Protein AF-A0A8S9WG55-F1 (afdb_monomer_lite)

Radius of gyration: 24.52 Å; chains: 1; bounding box: 61×73×61 Å

Foldseek 3Di:
DALQVLDDPLQCQQFFFFHQQLAQQNGQLSFFQWWWWQFPVRDIDIDGSPDPVSNLNHLNNFLGTRTPDTHGHDDDDFPDKQKWKFFDADPVLVLVLVLVCVVVVQRFSWKKKWALVLLVQVCVLVVHNQDDSGIMIMTIHSDPVSVVVVVVSRPPSGDIHDRVVRVVCVVCSSQSQAGPPLFFAKDKAKKKAFSVLVRVLVVVLQVLQVLLVWGWIWMWIDNYSGIITIMIMTTDHVVLVVNVVSNNLSRVVSQVSRLVRVMHGSHCWLSNLLCLCSHDPPVVVVVSVVSSCVRPVPSPTPPCTNNAHDDPPGCPVRQCSHNVNVVVVSVVCSVCSSVCSVVPPPPPDDDPDDLLRSLLRLANLPQSQCSQFLLCQQPVDPLLGLNNLSVQSVCVVVVHDDDLVSLQSLLLHPLPCRSLVRGSHNRPSSSNSVVSNVVSCVPNNHPVVSNVVSVVSLQQDQSNQCSVPVVPDDDPTGHPVVVVVVVCVVVPD

Sequence (493 aa):
YPSSFFSSVGGWIATGGYGIGSYRFGHLKDQIESIEVMFPSGEVKSINSKEDEFARFFGTEGQFGIVLSAVLKLRKKPEKSLSHLIYLESAEDAFVFITGLINAELKPNHIKYMGASHLEELNTFLGEHLFRLKDAVLVEFEEEEEATKFREFAEGRGILADDYLSNYLWHERLFPMKKRSGKPTPLACEMVIPIENAVSYLKEAEIILKRGGVDVEVESHIVGKDRALLMLSYMSDVRVPKTYFANMSLIPVLTRLGLKFGGVPYGIGIWNTPFINDKYDTKTLELYRAYKKEVDPNNIFNPNKFFAVKTKMANIPGMMFNPLIFRPLIRISATVTPIFGKRASSNGGLKEESVLEKIVYSCIKCGSCAATCPAYLVTNEESVLPKNKLYLAKKLLAGDAVSKTDSDMVFLCTHCEMCRAVCQNDLDLVTAWTELETMLETKFGKPEEAITEFVSTLESSEVYWRFVYKPFFQKESFTKETVNTDILSFYGG

Structure (mmCIF, N/CA/C/O backbone):
data_AF-A0A8S9WG55-F1
#
_entry.id   AF-A0A8S9WG55-F1
#
loop_
_atom_site.group_PDB
_atom_site.id
_atom_site.type_symbol
_atom_site.label_atom_id
_atom_site.label_alt_id
_atom_site.label_comp_id
_atom_site.label_asym_id
_atom_site.label_entity_id
_atom_site.label_seq_id
_atom_site.pdbx_PDB_ins_code
_atom_site.Cartn_x
_atom_site.Cartn_y
_atom_site.Cartn_z
_atom_site.occupancy
_atom_site.B_iso_or_equiv
_atom_site.auth_seq_id
_atom_site.auth_comp_id
_atom_site.auth_asym_id
_atom_site.auth_atom_id
_atom_site.pdbx_PDB_model_num
ATOM 1 N N . TYR A 1 1 ? -8.008 6.652 0.428 1.00 85.31 1 TYR A N 1
ATOM 2 C CA . TYR A 1 1 ? -6.753 6.468 -0.342 1.00 85.31 1 TYR A CA 1
ATOM 3 C C . TYR A 1 1 ? -5.892 5.443 0.394 1.00 85.31 1 TYR A C 1
ATOM 5 O O . TYR A 1 1 ? -6.045 5.354 1.607 1.00 85.31 1 TYR A O 1
ATOM 13 N N . PRO A 1 2 ? -5.043 4.639 -0.267 1.00 89.94 2 PRO A N 1
ATOM 14 C CA . PRO A 1 2 ? -4.165 3.680 0.415 1.00 89.94 2 PRO A CA 1
ATOM 15 C C . PRO A 1 2 ? -2.966 4.375 1.085 1.00 89.94 2 PRO A C 1
ATOM 17 O O . PRO A 1 2 ? -2.680 5.535 0.790 1.00 89.94 2 PRO A O 1
ATOM 20 N N . SER A 1 3 ? -2.236 3.661 1.948 1.00 87.44 3 SER A N 1
ATOM 21 C CA . SER A 1 3 ? -0.946 4.130 2.491 1.00 87.44 3 SER A CA 1
ATOM 22 C C . SER A 1 3 ? 0.070 4.424 1.379 1.00 87.44 3 SER A C 1
ATOM 24 O O . SER A 1 3 ? 0.840 5.372 1.467 1.00 87.44 3 SER A O 1
ATOM 26 N N . SER A 1 4 ? -0.010 3.710 0.255 1.00 83.50 4 SER A N 1
ATOM 27 C CA . SER A 1 4 ? 0.729 3.982 -0.980 1.00 83.50 4 SER A CA 1
ATOM 28 C C . SER A 1 4 ? 0.155 5.160 -1.788 1.00 83.50 4 SER A C 1
ATOM 30 O O . SER A 1 4 ? 0.006 5.058 -3.003 1.00 83.50 4 SER A O 1
ATOM 32 N N . PHE A 1 5 ? -0.167 6.289 -1.150 1.00 82.31 5 PHE A N 1
ATOM 33 C CA . PHE A 1 5 ? -0.833 7.454 -1.767 1.00 82.31 5 PHE A CA 1
ATOM 34 C C . PHE A 1 5 ? -0.196 7.938 -3.088 1.00 82.31 5 PHE A C 1
ATOM 36 O O . PHE A 1 5 ? -0.896 8.444 -3.955 1.00 82.31 5 PHE A O 1
ATOM 43 N N . PHE A 1 6 ? 1.104 7.711 -3.281 1.00 79.00 6 PHE A N 1
ATOM 44 C CA . PHE A 1 6 ? 1.853 8.013 -4.509 1.00 79.00 6 PHE A CA 1
ATOM 45 C C . PHE A 1 6 ? 1.558 7.074 -5.703 1.00 79.00 6 PHE A C 1
ATOM 47 O O . PHE A 1 6 ? 2.246 7.136 -6.719 1.00 79.00 6 PHE A O 1
ATOM 54 N N . SER A 1 7 ? 0.590 6.163 -5.579 1.00 86.62 7 SER A N 1
ATOM 55 C CA . SER A 1 7 ? 0.122 5.276 -6.653 1.00 86.62 7 SER A CA 1
ATOM 56 C C . SER A 1 7 ? -1.101 5.853 -7.384 1.00 86.62 7 SER A C 1
ATOM 58 O O . SER A 1 7 ? -1.661 6.867 -6.977 1.00 86.62 7 SER A O 1
ATOM 60 N N . SER A 1 8 ? -1.513 5.233 -8.493 1.00 91.00 8 SER A N 1
ATOM 61 C CA . SER A 1 8 ? -2.601 5.749 -9.333 1.00 91.00 8 SER A CA 1
ATOM 62 C C . SER A 1 8 ? -3.984 5.265 -8.893 1.00 91.00 8 SER A C 1
ATOM 64 O O . SER A 1 8 ? -4.154 4.128 -8.449 1.00 91.00 8 SER A O 1
ATOM 66 N N . VAL A 1 9 ? -5.005 6.097 -9.122 1.00 94.12 9 VAL A N 1
ATOM 67 C CA . VAL A 1 9 ? -6.418 5.748 -8.878 1.00 94.12 9 VAL A CA 1
ATOM 68 C C . VAL A 1 9 ? -6.831 4.488 -9.648 1.00 94.12 9 VAL A C 1
ATOM 70 O O . VAL A 1 9 ? -7.484 3.614 -9.081 1.00 94.12 9 VAL A O 1
ATOM 73 N N . GLY A 1 10 ? -6.395 4.342 -10.906 1.00 95.31 10 GLY A N 1
ATOM 74 C CA . GLY A 1 10 ? -6.628 3.125 -11.695 1.00 95.31 10 GLY A CA 1
ATOM 75 C C . GLY A 1 10 ? -6.027 1.874 -11.042 1.00 95.31 10 GLY A C 1
ATOM 76 O O . GLY A 1 10 ? -6.661 0.821 -11.015 1.00 95.31 10 GLY A O 1
ATOM 77 N N . GLY A 1 11 ? -4.847 2.000 -10.425 1.00 93.75 11 GLY A N 1
ATOM 78 C CA . GLY A 1 11 ? -4.240 0.934 -9.628 1.00 93.75 11 GLY A CA 1
ATOM 79 C C . GLY A 1 11 ? -5.049 0.589 -8.373 1.00 93.75 11 GLY A C 1
ATOM 80 O O . GLY A 1 11 ? -5.180 -0.588 -8.033 1.00 93.75 11 GLY A O 1
ATOM 81 N N . TRP A 1 12 ? -5.636 1.583 -7.701 1.00 94.19 12 TRP A N 1
ATOM 82 C CA . TRP A 1 12 ? -6.481 1.353 -6.521 1.00 94.19 12 TRP A CA 1
ATOM 83 C C . TRP A 1 12 ? -7.764 0.601 -6.878 1.00 94.19 12 TRP A C 1
ATOM 85 O O . TRP A 1 12 ? -8.147 -0.326 -6.162 1.00 94.19 12 TRP A O 1
ATOM 95 N N . ILE A 1 13 ? -8.395 0.976 -7.998 1.00 95.62 13 ILE A N 1
ATOM 96 C CA . ILE A 1 13 ? -9.554 0.276 -8.565 1.00 95.62 13 ILE A CA 1
ATOM 97 C C . ILE A 1 13 ? -9.157 -1.177 -8.842 1.00 95.62 13 ILE A C 1
ATOM 99 O O . ILE A 1 13 ? -9.744 -2.101 -8.284 1.00 95.62 13 ILE A O 1
ATOM 103 N N . ALA A 1 14 ? -8.076 -1.389 -9.590 1.00 94.38 14 ALA A N 1
ATOM 104 C CA . ALA A 1 14 ? -7.675 -2.717 -10.030 1.00 94.38 14 ALA A CA 1
ATOM 105 C C . ALA A 1 14 ? -7.281 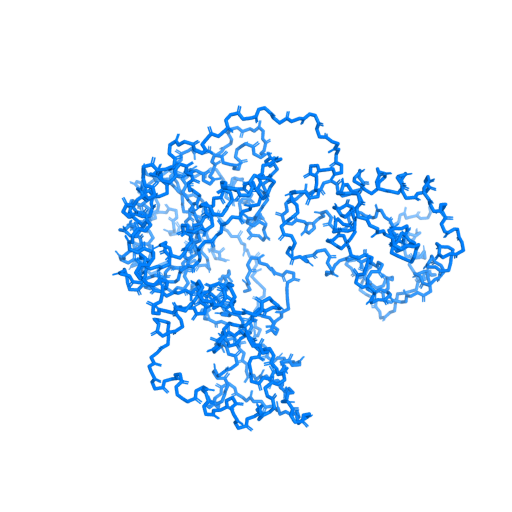-3.680 -8.890 1.00 94.38 14 ALA A C 1
ATOM 107 O O . ALA A 1 14 ? -7.456 -4.885 -9.048 1.00 94.38 14 ALA A O 1
ATOM 108 N N . THR A 1 15 ? -6.753 -3.205 -7.756 1.00 89.88 15 THR A N 1
ATOM 109 C CA . THR A 1 15 ? -6.108 -4.087 -6.754 1.00 89.88 15 THR A CA 1
ATOM 110 C C . THR A 1 15 ? -6.932 -4.401 -5.506 1.00 89.88 15 THR A C 1
ATOM 112 O O . THR A 1 15 ? -6.668 -5.426 -4.882 1.00 89.88 15 THR A O 1
ATOM 115 N N . GLY A 1 16 ? -7.951 -3.606 -5.154 1.00 81.88 16 GLY A N 1
ATOM 116 C CA . GLY A 1 16 ? -8.829 -3.957 -4.026 1.00 81.88 16 GLY A CA 1
ATOM 117 C C . GLY A 1 16 ? -9.446 -2.812 -3.230 1.00 81.88 16 GLY A C 1
ATOM 118 O O . GLY A 1 16 ? -10.240 -3.101 -2.352 1.00 81.88 16 GLY A O 1
ATOM 119 N N . GLY A 1 17 ? -9.120 -1.545 -3.506 1.00 88.81 17 GLY A N 1
ATOM 120 C CA . GLY A 1 17 ? -9.934 -0.390 -3.098 1.00 88.81 17 GLY A CA 1
ATOM 121 C C . GLY A 1 17 ? -10.094 -0.069 -1.600 1.00 88.81 17 GLY A C 1
ATOM 122 O O . GLY A 1 17 ? -10.846 0.858 -1.286 1.00 88.81 17 GLY A O 1
ATOM 123 N N . TYR A 1 18 ? -9.405 -0.749 -0.680 1.00 93.06 18 TYR A N 1
ATOM 124 C CA . TYR A 1 18 ? -9.348 -0.357 0.736 1.00 93.06 18 TYR A CA 1
ATOM 125 C C . TYR A 1 18 ? -8.154 0.558 1.034 1.00 93.06 18 TYR A C 1
ATOM 127 O O . TYR A 1 18 ? -7.121 0.525 0.362 1.00 93.06 18 TYR A O 1
ATOM 135 N N . GLY A 1 19 ? -8.290 1.394 2.063 1.00 91.44 19 GLY A N 1
ATOM 136 C CA . GLY A 1 19 ? -7.204 2.242 2.537 1.00 91.44 19 GLY A CA 1
ATOM 137 C C . GLY A 1 19 ? -7.560 3.092 3.755 1.00 91.44 19 GLY A C 1
ATOM 138 O O . GLY A 1 19 ? -8.535 2.852 4.466 1.00 91.44 19 GLY A O 1
ATOM 139 N N . ILE A 1 20 ? -6.761 4.132 3.977 1.00 93.19 20 ILE A N 1
ATOM 140 C CA . ILE A 1 20 ? -6.990 5.148 5.003 1.00 93.19 20 ILE A CA 1
ATOM 141 C C . ILE A 1 20 ? -8.326 5.842 4.713 1.00 93.19 20 ILE A C 1
ATOM 143 O O . ILE A 1 20 ? -8.590 6.286 3.587 1.00 93.19 20 ILE A O 1
ATOM 147 N N . GLY A 1 21 ? -9.176 5.909 5.739 1.00 93.38 21 GLY A N 1
ATOM 148 C CA . GLY A 1 21 ? -10.547 6.406 5.646 1.00 93.38 21 GLY A CA 1
ATOM 149 C C . GLY A 1 21 ? -11.613 5.338 5.373 1.00 93.38 21 GLY A C 1
ATOM 150 O O . GLY A 1 21 ? -12.795 5.642 5.517 1.00 93.38 21 GLY A O 1
ATOM 151 N N . SER A 1 22 ? -11.252 4.103 4.999 1.00 94.94 22 SER A N 1
ATOM 152 C CA . SER A 1 22 ? -12.256 3.104 4.595 1.00 94.94 22 SER A CA 1
ATOM 153 C C . SER A 1 22 ? -13.250 2.734 5.693 1.00 94.94 22 SER A C 1
ATOM 155 O O . SER A 1 22 ? -14.404 2.474 5.377 1.00 94.94 22 SER A O 1
ATOM 157 N N . TYR A 1 23 ? -12.855 2.787 6.968 1.00 95.62 23 TYR A N 1
ATOM 158 C CA . TYR A 1 23 ? -13.787 2.583 8.078 1.00 95.62 23 TYR A CA 1
ATOM 159 C C . TYR A 1 23 ? -14.965 3.573 8.044 1.00 95.62 23 TYR A C 1
ATOM 161 O O . TYR A 1 23 ? -16.119 3.157 8.120 1.00 95.62 23 TYR A O 1
ATOM 169 N N . ARG A 1 24 ? -14.693 4.876 7.883 1.00 94.00 24 ARG A N 1
ATOM 170 C CA . ARG A 1 24 ? -15.737 5.914 7.911 1.00 94.00 24 ARG A CA 1
ATOM 171 C C . ARG A 1 24 ? -16.447 6.101 6.578 1.00 94.00 24 ARG A C 1
ATOM 173 O O . ARG A 1 24 ? -17.639 6.392 6.556 1.00 94.00 24 ARG A O 1
ATOM 180 N N . PHE A 1 25 ? -15.713 5.987 5.475 1.00 93.06 25 PHE A N 1
ATOM 181 C CA . PHE A 1 25 ? -16.209 6.362 4.147 1.00 93.06 25 PHE A CA 1
ATOM 182 C C . PHE A 1 25 ? -16.508 5.157 3.249 1.00 93.06 25 PHE A C 1
ATOM 184 O O . PHE A 1 25 ? -17.028 5.330 2.153 1.00 93.06 25 PHE A O 1
ATOM 191 N N . GLY A 1 26 ? -16.219 3.938 3.697 1.00 93.31 26 GLY A N 1
ATOM 192 C CA . GLY A 1 26 ? -16.445 2.728 2.919 1.00 93.31 26 GLY A CA 1
ATOM 193 C C . GLY A 1 26 ? -15.355 2.452 1.884 1.00 93.31 26 GLY A C 1
ATOM 194 O O . GLY A 1 26 ? -14.241 2.990 1.916 1.00 93.31 26 GLY A O 1
ATOM 195 N N . HIS A 1 27 ? -15.669 1.544 0.968 1.00 94.81 27 HIS A N 1
ATOM 196 C CA . HIS A 1 27 ? -14.733 1.069 -0.041 1.00 94.81 27 HIS A CA 1
ATOM 197 C C . HIS A 1 27 ? -14.608 2.086 -1.189 1.00 94.81 27 HIS A C 1
ATOM 199 O O . HIS A 1 27 ? -15.546 2.827 -1.481 1.00 94.81 27 HIS A O 1
ATOM 205 N N . LEU A 1 28 ? -13.471 2.111 -1.898 1.00 95.12 28 LEU A N 1
ATOM 206 C CA . LEU A 1 28 ? -13.234 3.049 -3.008 1.00 95.12 28 LEU A CA 1
ATOM 207 C C . LEU A 1 28 ? -14.338 3.025 -4.077 1.00 95.12 28 LEU A C 1
ATOM 209 O O . LEU A 1 28 ? -14.681 4.069 -4.621 1.00 95.12 28 LEU A O 1
ATOM 213 N N . LYS A 1 29 ? -14.909 1.850 -4.360 1.00 94.75 29 LYS A N 1
ATOM 214 C CA . LYS A 1 29 ? -16.027 1.693 -5.310 1.00 94.75 29 LYS A CA 1
ATOM 215 C C . LYS A 1 29 ? -17.209 2.617 -4.992 1.00 94.75 29 LYS A C 1
ATOM 217 O O . LYS A 1 29 ? -17.835 3.132 -5.906 1.00 94.75 29 LYS A O 1
ATOM 222 N N . ASP A 1 30 ? -17.470 2.868 -3.707 1.00 94.25 30 ASP A N 1
ATOM 223 C CA . ASP A 1 30 ? -18.590 3.693 -3.249 1.00 94.25 30 ASP A CA 1
ATOM 224 C C . ASP A 1 30 ? -18.288 5.197 -3.425 1.00 94.25 30 ASP A C 1
ATOM 226 O O . ASP A 1 30 ? -19.187 6.040 -3.362 1.00 94.25 30 ASP A O 1
ATOM 230 N N . GLN A 1 31 ? -17.018 5.528 -3.687 1.00 95.44 31 GLN A N 1
ATOM 231 C CA . GLN A 1 31 ? -16.485 6.876 -3.895 1.00 95.44 31 GLN A CA 1
ATOM 232 C C . GLN A 1 31 ? -16.324 7.244 -5.378 1.00 95.44 31 GLN A C 1
ATOM 234 O O . GLN A 1 31 ? -15.861 8.341 -5.685 1.00 95.44 31 GLN A O 1
ATOM 239 N N . ILE A 1 32 ? -16.686 6.349 -6.297 1.00 96.81 32 ILE A N 1
ATOM 240 C CA . ILE A 1 32 ? -16.560 6.551 -7.743 1.00 96.81 32 ILE A CA 1
ATOM 241 C C . ILE A 1 32 ? -17.959 6.624 -8.360 1.00 96.81 32 ILE A C 1
ATOM 243 O O . ILE A 1 32 ? -18.808 5.786 -8.081 1.00 96.81 32 ILE A O 1
ATOM 247 N N . GLU A 1 33 ? -18.189 7.627 -9.206 1.00 97.81 33 GLU A N 1
ATOM 248 C CA . GLU A 1 33 ? -19.432 7.796 -9.971 1.00 97.81 33 GLU A CA 1
ATOM 249 C C . GLU A 1 33 ? -19.390 7.047 -11.305 1.00 97.81 33 GLU A C 1
ATOM 251 O O . GLU A 1 33 ? -20.383 6.448 -11.718 1.00 97.81 33 GLU A O 1
ATOM 256 N N . SER A 1 34 ? -18.241 7.078 -11.983 1.00 98.31 34 SER A N 1
ATOM 257 C CA . SER A 1 34 ? -18.006 6.371 -13.245 1.00 98.31 34 SER A CA 1
ATOM 258 C C . SER A 1 34 ? -16.515 6.158 -13.503 1.00 98.31 34 SER A C 1
ATOM 260 O O . SER A 1 34 ? -15.666 6.841 -12.921 1.00 98.31 34 SER A O 1
ATOM 262 N N . ILE A 1 35 ? -16.211 5.208 -14.383 1.00 98.38 35 ILE A N 1
ATOM 263 C CA . ILE A 1 35 ? -14.872 4.950 -14.924 1.00 98.38 35 ILE A CA 1
ATOM 264 C C . ILE A 1 35 ? -14.915 4.963 -16.447 1.00 98.38 35 ILE A C 1
ATOM 266 O O . ILE A 1 35 ? -15.921 4.588 -17.045 1.00 98.38 35 ILE A O 1
ATOM 270 N N . GLU A 1 36 ? -13.813 5.356 -17.070 1.00 98.50 36 GLU A N 1
ATOM 271 C CA . GLU A 1 36 ? -13.577 5.153 -18.497 1.00 98.50 36 GLU A CA 1
ATOM 272 C C . GLU A 1 36 ? -12.574 4.016 -18.671 1.00 98.50 36 GLU A C 1
ATOM 274 O O . GLU A 1 36 ? -11.500 4.024 -18.061 1.00 98.50 36 GLU A O 1
ATOM 279 N N . VAL A 1 37 ? -12.937 3.017 -19.469 1.00 98.31 37 VAL A N 1
ATOM 280 C CA . VAL A 1 37 ? -12.163 1.788 -19.642 1.00 98.31 37 VAL A CA 1
ATOM 281 C C . VAL A 1 37 ? -11.883 1.559 -21.117 1.00 98.31 37 VAL A C 1
ATOM 283 O O . VAL A 1 37 ? -12.805 1.559 -21.929 1.00 98.31 37 VAL A O 1
ATOM 286 N N . MET A 1 38 ? -10.617 1.300 -21.442 1.00 98.19 38 MET A N 1
ATOM 287 C CA . MET A 1 38 ? -10.214 0.746 -22.731 1.00 98.19 38 MET A CA 1
ATOM 288 C C . MET A 1 38 ? -10.197 -0.780 -22.660 1.00 98.19 38 MET A C 1
ATOM 290 O O . MET A 1 38 ? -9.493 -1.370 -21.833 1.00 98.19 38 MET A O 1
ATOM 294 N N . PHE A 1 39 ? -10.948 -1.416 -23.547 1.00 97.38 39 PHE A N 1
ATOM 295 C CA . PHE A 1 39 ? -11.005 -2.863 -23.691 1.00 97.38 39 PHE A CA 1
ATOM 296 C C . PHE A 1 39 ? -9.888 -3.395 -24.604 1.00 97.38 39 PHE A C 1
ATOM 298 O O . PHE A 1 39 ? -9.286 -2.636 -25.365 1.00 97.38 39 PHE A O 1
ATOM 305 N N . PRO A 1 40 ? -9.612 -4.711 -24.579 1.00 95.62 40 PRO A N 1
ATOM 306 C CA . PRO A 1 40 ? -8.648 -5.355 -25.479 1.00 95.62 40 PRO A CA 1
ATOM 307 C C . PRO A 1 40 ? -8.924 -5.146 -26.973 1.00 95.62 40 PRO A C 1
ATOM 309 O O . PRO A 1 40 ? -7.994 -5.179 -27.774 1.00 95.62 40 PRO A O 1
ATOM 312 N N . SER A 1 41 ? -10.184 -4.910 -27.351 1.00 95.38 41 SER A N 1
ATOM 313 C CA . SER A 1 41 ? -10.585 -4.541 -28.715 1.00 95.38 41 SER A CA 1
ATOM 314 C C . SER A 1 41 ? -10.101 -3.149 -29.145 1.00 95.38 41 SER A C 1
ATOM 316 O O . SER A 1 41 ? -10.158 -2.831 -30.331 1.00 95.38 41 SER A O 1
ATOM 318 N N . GLY A 1 42 ? -9.649 -2.316 -28.202 1.00 95.94 42 GLY A N 1
ATOM 319 C CA . GLY A 1 42 ? -9.378 -0.890 -28.392 1.00 95.94 42 GLY A CA 1
ATOM 320 C C . GLY A 1 42 ? -10.605 0.004 -28.181 1.00 95.94 42 GLY A C 1
ATOM 321 O O . GLY A 1 42 ? -10.468 1.224 -28.181 1.00 95.94 42 GLY A O 1
ATOM 322 N N . GLU A 1 43 ? -11.792 -0.576 -27.976 1.00 97.31 43 GLU A N 1
ATOM 323 C CA . GLU A 1 43 ? -12.999 0.180 -27.637 1.00 97.31 43 GLU A CA 1
ATOM 324 C C . GLU A 1 43 ? -12.841 0.870 -26.280 1.00 97.31 43 GLU A C 1
ATOM 326 O O . GLU A 1 43 ? -12.366 0.266 -25.316 1.00 97.31 43 GLU A O 1
ATOM 331 N N . VAL A 1 44 ? -13.275 2.127 -26.202 1.00 98.31 44 VAL A N 1
ATOM 332 C CA . VAL A 1 44 ? -13.312 2.902 -24.963 1.00 98.31 44 VAL A CA 1
ATOM 333 C C . VAL A 1 44 ? -14.762 3.107 -24.548 1.00 98.31 44 VAL A C 1
ATOM 335 O O . VAL A 1 44 ? -15.564 3.628 -25.323 1.00 98.31 44 VAL A O 1
ATOM 338 N N . LYS A 1 45 ? -15.094 2.716 -23.316 1.00 97.88 45 LYS A N 1
ATOM 339 C CA . LYS A 1 45 ? -16.447 2.811 -22.759 1.00 97.88 45 LYS A CA 1
ATOM 340 C C . LYS A 1 45 ? -16.433 3.549 -21.426 1.00 97.88 45 LYS A C 1
ATOM 342 O O . LYS A 1 45 ? -15.590 3.282 -20.570 1.00 97.88 45 LYS A O 1
ATOM 347 N N . SER A 1 46 ? -17.414 4.426 -21.228 1.00 98.19 46 SER A N 1
ATOM 348 C CA . SER A 1 46 ? -17.745 4.960 -19.905 1.00 98.19 46 SER A CA 1
ATOM 349 C C . SER A 1 46 ? -18.728 4.022 -19.207 1.00 98.19 46 SER A C 1
ATOM 351 O O . SER A 1 46 ? -19.738 3.644 -19.797 1.00 98.19 46 SER A O 1
ATOM 353 N N . ILE A 1 47 ? -18.417 3.633 -17.972 1.00 98.12 47 ILE A N 1
ATOM 354 C CA . ILE A 1 47 ? -19.210 2.704 -17.162 1.00 98.12 47 ILE A CA 1
ATOM 355 C C . ILE A 1 47 ? -19.594 3.412 -15.866 1.00 98.12 47 ILE A C 1
ATOM 357 O O . ILE A 1 47 ? -18.729 3.827 -15.085 1.00 98.12 47 ILE A O 1
ATOM 361 N N . ASN A 1 48 ? -20.895 3.563 -15.633 1.00 97.94 48 ASN A N 1
ATOM 362 C CA . ASN A 1 48 ? -21.436 4.189 -14.435 1.00 97.94 48 ASN A CA 1
ATOM 363 C C . ASN A 1 48 ? -21.428 3.224 -13.240 1.00 97.94 48 ASN A C 1
ATOM 365 O O . ASN A 1 48 ? -21.632 2.023 -13.388 1.00 97.94 48 ASN A O 1
ATOM 369 N N . SER A 1 49 ? -21.275 3.768 -12.032 1.00 96.75 49 SER A N 1
ATOM 370 C CA . SER A 1 49 ? -21.276 3.012 -10.772 1.00 96.75 49 SER A CA 1
ATOM 371 C C . SER A 1 49 ? -22.531 2.168 -10.513 1.00 96.75 49 SER A C 1
ATOM 373 O O . SER A 1 49 ? -22.482 1.235 -9.714 1.00 96.75 49 SER A O 1
ATOM 375 N N . LYS A 1 50 ? -23.650 2.472 -11.185 1.00 96.44 50 LYS A N 1
ATOM 376 C CA . LYS A 1 50 ? -24.912 1.720 -11.099 1.00 96.44 50 LYS A CA 1
ATOM 377 C C . LYS A 1 50 ? -24.995 0.527 -12.054 1.00 96.44 50 LYS A C 1
ATOM 379 O O . LYS A 1 50 ? -25.938 -0.250 -11.945 1.00 96.44 50 LYS A O 1
ATOM 384 N N . GLU A 1 51 ? -24.068 0.398 -13.000 1.00 96.88 51 GLU A N 1
ATOM 385 C CA . GLU A 1 51 ? -24.044 -0.716 -13.948 1.00 96.88 51 GLU A CA 1
ATOM 386 C C . GLU A 1 51 ? -23.399 -1.957 -13.320 1.00 96.88 51 GLU A C 1
ATOM 388 O O . GLU A 1 51 ? -22.350 -1.870 -12.683 1.00 96.88 51 GLU A O 1
ATOM 393 N N . ASP A 1 52 ? -23.964 -3.141 -13.570 1.00 92.00 52 ASP A N 1
ATOM 394 C CA . ASP A 1 52 ? -23.434 -4.415 -13.053 1.00 92.00 52 ASP A CA 1
ATOM 395 C C . ASP A 1 52 ? -21.987 -4.692 -13.502 1.00 92.00 52 ASP A C 1
ATOM 397 O O . ASP A 1 52 ? -21.224 -5.396 -12.834 1.00 92.00 52 ASP A O 1
ATOM 401 N N . GLU A 1 53 ? -21.594 -4.140 -14.652 1.00 94.12 53 GLU A N 1
ATOM 402 C CA . GLU A 1 53 ? -20.247 -4.260 -15.204 1.00 94.12 53 GLU A CA 1
ATOM 403 C C . GLU A 1 53 ? -19.199 -3.520 -14.357 1.00 94.12 53 GLU A C 1
ATOM 405 O O . GLU A 1 53 ? -18.054 -3.962 -14.269 1.00 94.12 53 GLU A O 1
ATOM 410 N N . PHE A 1 54 ? -19.588 -2.446 -13.663 1.00 95.88 54 PHE A N 1
ATOM 411 C CA . PHE A 1 54 ? -18.689 -1.581 -12.898 1.00 95.88 54 PHE A CA 1
ATOM 412 C C . PHE A 1 54 ? -17.897 -2.339 -11.830 1.00 95.88 54 PHE A C 1
ATOM 414 O O . PHE A 1 54 ? -16.677 -2.197 -11.715 1.00 95.88 54 PHE A O 1
ATOM 421 N N . ALA A 1 55 ? -18.578 -3.203 -11.072 1.00 92.81 55 ALA A N 1
ATOM 422 C CA . ALA A 1 55 ? -17.964 -3.971 -9.994 1.00 92.81 55 ALA A CA 1
ATOM 423 C C . ALA A 1 55 ? -16.856 -4.920 -10.492 1.00 92.81 55 ALA A C 1
ATOM 425 O O . ALA A 1 55 ? -15.954 -5.258 -9.725 1.00 92.81 55 ALA A O 1
ATOM 426 N N . ARG A 1 56 ? -16.875 -5.308 -11.777 1.00 93.12 56 ARG A N 1
ATOM 427 C CA . ARG A 1 56 ? -15.902 -6.237 -12.375 1.00 93.12 56 ARG A CA 1
ATOM 428 C C . ARG A 1 56 ? -14.504 -5.635 -12.494 1.00 93.12 56 ARG A C 1
ATOM 430 O O . ARG A 1 56 ? -13.539 -6.380 -12.623 1.00 93.12 56 ARG A O 1
ATOM 437 N N . PHE A 1 57 ? -14.363 -4.315 -12.431 1.00 95.06 57 PHE A N 1
ATOM 438 C CA . PHE A 1 57 ? -13.059 -3.649 -12.519 1.00 95.06 57 PHE A CA 1
ATOM 439 C C . PHE A 1 57 ? -12.344 -3.542 -11.169 1.00 95.06 57 PHE A C 1
ATOM 441 O O . PHE A 1 57 ? -11.178 -3.151 -11.123 1.00 95.06 57 PHE A O 1
ATOM 448 N N . PHE A 1 58 ? -13.009 -3.929 -10.075 1.00 94.19 58 PHE A N 1
ATOM 449 C CA . PHE A 1 58 ? -12.450 -3.843 -8.733 1.00 94.19 58 PHE A CA 1
ATOM 450 C C . PHE A 1 58 ? -11.795 -5.148 -8.298 1.00 94.19 58 PHE A C 1
ATOM 452 O O . PHE A 1 58 ? -12.431 -6.199 -8.268 1.00 94.19 58 PHE A O 1
ATOM 459 N N . GLY A 1 59 ? -10.515 -5.083 -7.927 1.00 91.62 59 GLY A N 1
ATOM 460 C CA . GLY A 1 59 ? -9.778 -6.255 -7.439 1.00 91.62 59 GLY A CA 1
ATOM 461 C C . GLY A 1 59 ? -9.543 -7.342 -8.496 1.00 91.62 59 GLY A C 1
ATOM 462 O O . GLY A 1 59 ? -9.251 -8.482 -8.132 1.00 91.62 59 GLY A O 1
ATOM 463 N N . THR A 1 60 ? -9.694 -7.009 -9.783 1.00 92.75 60 THR A N 1
ATOM 464 C CA . THR A 1 60 ? -9.456 -7.902 -10.930 1.00 92.75 60 THR A CA 1
ATOM 465 C C . THR A 1 60 ? -8.170 -7.584 -11.677 1.00 92.75 60 THR A C 1
ATOM 467 O O . THR A 1 60 ? -7.886 -8.200 -12.692 1.00 92.75 60 THR A O 1
ATOM 470 N N . GLU A 1 61 ? -7.356 -6.654 -11.181 1.00 94.25 61 GLU A N 1
ATOM 471 C CA . GLU A 1 61 ? -5.961 -6.453 -11.588 1.00 94.25 61 GLU A CA 1
ATOM 472 C C . GLU A 1 61 ? -5.780 -6.259 -13.104 1.00 94.25 61 GLU A C 1
ATOM 474 O O . GLU A 1 61 ? -4.843 -6.782 -13.708 1.00 94.25 61 GLU A O 1
ATOM 479 N N . GLY A 1 62 ? -6.704 -5.530 -13.739 1.00 94.69 62 GLY A N 1
ATOM 480 C CA . GLY A 1 62 ? -6.649 -5.226 -15.172 1.00 94.69 62 GLY A CA 1
ATOM 481 C C . GLY A 1 62 ? -6.962 -6.417 -16.084 1.00 94.69 62 GLY A C 1
ATOM 482 O O . GLY A 1 62 ? -6.579 -6.407 -17.250 1.00 94.69 62 GLY A O 1
ATOM 483 N N . GLN A 1 63 ? -7.635 -7.459 -15.580 1.00 94.56 63 GLN A N 1
ATOM 484 C CA . GLN A 1 63 ? -8.016 -8.614 -16.399 1.00 94.56 63 GLN A CA 1
ATOM 485 C C . GLN A 1 63 ? -9.008 -8.264 -17.515 1.00 94.56 63 GLN A C 1
ATOM 487 O O . GLN A 1 63 ? -8.995 -8.933 -18.544 1.00 94.56 63 GLN A O 1
ATOM 492 N N . PHE A 1 64 ? -9.863 -7.258 -17.337 1.00 95.69 64 PHE A N 1
ATOM 493 C CA . PHE A 1 64 ? -10.950 -6.976 -18.286 1.00 95.69 64 PHE A CA 1
ATOM 494 C C . PHE A 1 64 ? -10.750 -5.713 -19.120 1.00 95.69 64 PHE A C 1
ATOM 496 O O . PHE A 1 64 ? -11.399 -5.553 -20.144 1.00 95.69 64 PHE A O 1
ATOM 503 N N . GLY A 1 65 ? -9.851 -4.825 -18.704 1.00 96.06 65 GLY A N 1
ATOM 504 C CA . GLY A 1 65 ? -9.652 -3.539 -19.355 1.00 96.06 65 GLY A CA 1
ATOM 505 C C . GLY A 1 65 ? -8.607 -2.692 -18.640 1.00 96.06 65 GLY A C 1
ATOM 506 O O . GLY A 1 65 ? -8.182 -3.013 -17.525 1.00 96.06 65 GLY A O 1
ATOM 507 N N . ILE A 1 66 ? -8.209 -1.600 -19.286 1.00 97.50 66 ILE A N 1
ATOM 508 C CA . ILE A 1 66 ? -7.331 -0.574 -18.721 1.00 97.50 66 ILE A CA 1
ATOM 509 C C . ILE A 1 66 ? -8.201 0.616 -18.328 1.00 97.50 66 ILE A C 1
ATOM 511 O O . ILE A 1 66 ? -8.851 1.218 -19.178 1.00 97.50 66 ILE A O 1
ATOM 515 N N . VAL A 1 67 ? -8.207 0.961 -17.039 1.00 97.75 67 VAL A N 1
ATOM 516 C CA . VAL A 1 67 ? -8.888 2.166 -16.544 1.00 97.75 67 VAL A CA 1
ATOM 517 C C . VAL A 1 67 ? -8.094 3.394 -16.989 1.00 97.75 67 VAL A C 1
ATOM 519 O O . VAL A 1 67 ? -6.943 3.556 -16.585 1.00 97.75 67 VAL A O 1
ATOM 522 N N . LEU A 1 68 ? -8.712 4.246 -17.808 1.00 97.62 68 LEU A N 1
ATOM 523 C CA . LEU A 1 68 ? -8.124 5.480 -18.334 1.00 97.62 68 LEU A CA 1
ATOM 524 C C . LEU A 1 68 ? -8.402 6.675 -17.419 1.00 97.62 68 LEU A C 1
ATOM 526 O O . LEU A 1 68 ? -7.507 7.468 -17.132 1.00 97.62 68 LEU A O 1
ATOM 530 N N . SER A 1 69 ? -9.639 6.793 -16.935 1.00 97.88 69 SER A N 1
ATOM 531 C CA . SER A 1 69 ? -10.078 7.893 -16.075 1.00 97.88 69 SER A CA 1
ATOM 532 C C . SER A 1 69 ? -11.149 7.429 -15.081 1.00 97.88 69 SER A C 1
ATOM 534 O O . SER A 1 69 ? -11.747 6.360 -15.231 1.00 97.88 69 SER A O 1
ATOM 536 N N . ALA A 1 70 ? -11.366 8.214 -14.025 1.00 97.62 70 ALA A N 1
ATOM 537 C CA . ALA A 1 70 ? -12.402 7.964 -13.029 1.00 97.62 70 ALA A CA 1
ATOM 538 C C . ALA A 1 70 ? -12.988 9.287 -12.526 1.00 97.62 70 ALA A C 1
ATOM 540 O O . ALA A 1 70 ? -12.246 10.229 -12.240 1.00 97.62 70 ALA A O 1
ATOM 541 N N . VAL A 1 71 ? -14.310 9.336 -12.366 1.00 98.00 71 VAL A N 1
ATOM 542 C CA . VAL A 1 71 ? -15.012 10.460 -11.737 1.00 98.00 71 VAL A CA 1
ATOM 543 C C . VAL A 1 71 ? -15.201 10.141 -10.259 1.00 98.00 71 VAL A C 1
ATOM 545 O O . VAL A 1 71 ? -15.946 9.228 -9.901 1.00 98.00 71 VAL A O 1
ATOM 548 N N . LEU A 1 72 ? -14.504 10.881 -9.399 1.00 96.12 72 LEU A N 1
ATOM 549 C CA . LEU A 1 72 ? -14.505 10.677 -7.951 1.00 96.12 72 LEU A CA 1
ATOM 550 C C . LEU A 1 72 ? -15.478 11.627 -7.255 1.00 96.12 72 LEU A C 1
ATOM 552 O O . LEU A 1 72 ? -15.539 12.816 -7.570 1.00 96.12 72 LEU A O 1
ATOM 556 N N . LYS A 1 73 ? -16.172 11.117 -6.238 1.00 95.19 73 LYS A N 1
ATOM 557 C CA . LYS A 1 73 ? -16.888 11.947 -5.271 1.00 95.19 73 LYS A CA 1
ATOM 558 C C . LYS A 1 73 ? -15.872 12.740 -4.456 1.00 95.19 73 LYS A C 1
ATOM 560 O O . LYS A 1 73 ? -14.900 12.186 -3.939 1.00 95.19 73 LYS A O 1
ATOM 565 N N . LEU A 1 74 ? -16.106 14.041 -4.329 1.00 93.19 74 LEU A N 1
ATOM 566 C CA . LEU A 1 74 ? -15.287 14.926 -3.509 1.00 93.19 74 LEU A CA 1
ATOM 567 C C . LEU A 1 74 ? -15.983 15.223 -2.187 1.00 93.19 74 LEU A C 1
ATOM 569 O O . LEU A 1 74 ? -17.208 15.210 -2.083 1.00 93.19 74 LEU A O 1
ATOM 573 N N . ARG A 1 75 ? -15.176 15.542 -1.179 1.00 90.25 75 ARG A N 1
ATOM 574 C CA . ARG A 1 75 ? -15.648 16.042 0.109 1.00 90.25 75 ARG A CA 1
ATOM 575 C C . ARG A 1 75 ? -14.883 17.297 0.492 1.00 90.25 75 ARG A C 1
ATOM 577 O O . ARG A 1 75 ? -13.775 17.523 0.003 1.00 90.25 75 ARG A O 1
ATOM 584 N N . LYS A 1 76 ? -15.456 18.091 1.397 1.00 92.69 76 LYS A N 1
ATOM 585 C CA . LYS A 1 76 ? -14.754 19.237 1.979 1.00 92.69 76 LYS A CA 1
ATOM 586 C C . LYS A 1 76 ? -13.487 18.733 2.683 1.00 92.69 76 LYS A C 1
ATOM 588 O O . LYS A 1 76 ? -13.536 17.741 3.410 1.00 92.69 76 LYS A O 1
ATOM 593 N N . LYS A 1 77 ? -12.352 19.398 2.445 1.00 91.06 77 LYS A N 1
ATOM 594 C CA . LYS A 1 77 ? -11.119 19.140 3.198 1.00 91.06 77 LYS A CA 1
ATOM 595 C C . LYS A 1 77 ? -11.406 19.421 4.681 1.00 91.06 77 LYS A C 1
ATOM 597 O O . LYS A 1 77 ? -11.943 20.493 4.964 1.00 91.06 77 LYS A O 1
ATOM 602 N N . PRO A 1 78 ? -11.080 18.500 5.599 1.00 90.44 78 PRO A N 1
ATOM 603 C CA . PRO A 1 78 ? -11.306 18.744 7.013 1.00 90.44 78 PRO A CA 1
ATOM 604 C C . PRO A 1 78 ? -10.429 19.883 7.533 1.00 90.44 78 PRO A C 1
ATOM 606 O O . PRO A 1 78 ? -9.327 20.119 7.030 1.00 90.44 78 PRO A O 1
ATOM 609 N N . GLU A 1 79 ? -10.931 20.580 8.548 1.00 93.81 79 GLU A N 1
ATOM 610 C CA . GLU A 1 79 ? -10.232 21.699 9.191 1.00 93.81 79 GLU A CA 1
ATOM 611 C C . GLU A 1 79 ? -9.226 21.213 10.244 1.00 93.81 79 GLU A C 1
ATOM 613 O O . GLU A 1 79 ? -8.246 21.902 10.524 1.00 93.81 79 GLU A O 1
ATOM 618 N N . LYS A 1 80 ? -9.433 20.005 10.783 1.00 94.25 80 LYS A N 1
ATOM 619 C CA . LYS A 1 80 ? -8.585 19.374 11.797 1.00 94.25 80 LYS A CA 1
ATOM 620 C C . LYS A 1 80 ? -8.273 17.923 11.441 1.00 94.25 80 LYS A C 1
ATOM 622 O O . LYS A 1 80 ? -8.998 17.283 10.685 1.00 94.25 80 LYS A O 1
ATOM 627 N N . SER A 1 81 ? -7.185 17.421 12.014 1.00 95.69 81 SER A N 1
ATOM 628 C CA . SER A 1 81 ? -6.807 16.010 11.996 1.00 95.69 81 SER A CA 1
ATOM 629 C C . SER A 1 81 ? -6.241 15.675 13.372 1.00 95.69 81 SER A C 1
ATOM 631 O O . SER A 1 81 ? -5.162 16.141 13.731 1.00 95.69 81 SER A O 1
ATOM 633 N N . LEU A 1 82 ? -7.036 14.976 14.179 1.00 97.69 82 LEU A N 1
ATOM 634 C CA . LEU A 1 82 ? -6.821 14.763 15.608 1.00 97.69 82 LEU A CA 1
ATOM 635 C C . LEU A 1 82 ? -6.510 13.288 15.837 1.00 97.69 82 LEU A C 1
ATOM 637 O O . LEU A 1 82 ? -7.410 12.446 15.826 1.00 97.69 82 LEU A O 1
ATOM 641 N N . SER A 1 83 ? -5.224 12.974 15.985 1.00 98.19 83 SER A N 1
ATOM 642 C CA . SER A 1 83 ? -4.755 11.601 16.146 1.00 98.19 83 SER A CA 1
ATOM 643 C C . SER A 1 83 ? -4.501 11.254 17.612 1.00 98.19 83 SER A C 1
ATOM 645 O O . SER A 1 83 ? -3.904 12.036 18.351 1.00 98.19 83 SER A O 1
ATOM 647 N N . HIS A 1 84 ? -4.909 10.057 18.026 1.00 98.56 84 HIS A N 1
ATOM 648 C CA . HIS A 1 84 ? -4.677 9.540 19.372 1.00 98.56 84 HIS A CA 1
ATOM 649 C C . HIS A 1 84 ? -4.131 8.120 19.317 1.00 98.56 84 HIS A C 1
ATOM 651 O O . HIS A 1 84 ? -4.585 7.300 18.521 1.00 98.56 84 HIS A O 1
ATOM 657 N N . LEU A 1 85 ? -3.166 7.835 20.186 1.00 98.69 85 LEU A N 1
ATOM 658 C CA . LEU A 1 85 ? -2.547 6.525 20.332 1.00 98.69 85 LEU A CA 1
ATOM 659 C C . LEU A 1 85 ? -2.839 6.008 21.738 1.00 98.69 85 LEU A C 1
ATOM 661 O O . LEU A 1 85 ? -2.582 6.705 22.719 1.00 98.69 85 LEU A O 1
ATOM 665 N N . ILE A 1 86 ? -3.357 4.789 21.832 1.00 98.69 86 ILE A N 1
ATOM 666 C CA . ILE A 1 86 ? -3.582 4.098 23.102 1.00 98.69 86 ILE A CA 1
ATOM 667 C C . ILE A 1 86 ? -2.787 2.795 23.133 1.00 98.69 86 ILE A C 1
ATOM 669 O O . ILE A 1 86 ? -2.832 2.022 22.177 1.00 98.69 86 ILE A O 1
ATOM 673 N N . TYR A 1 87 ? -2.067 2.562 24.228 1.00 98.69 87 TYR A N 1
ATOM 674 C CA . TYR A 1 87 ? -1.351 1.318 24.505 1.00 98.69 87 TYR A CA 1
ATOM 675 C C . TYR A 1 87 ? -2.197 0.374 25.356 1.00 98.69 87 TYR A C 1
ATOM 677 O O . TYR A 1 87 ? -2.864 0.808 26.301 1.00 98.69 87 TYR A O 1
ATOM 685 N N . LEU A 1 88 ? -2.120 -0.914 25.039 1.00 98.62 88 LEU A N 1
ATOM 686 C CA . LEU A 1 88 ? -2.918 -2.002 25.594 1.00 98.62 88 LEU A CA 1
ATOM 687 C C . LEU A 1 88 ? -2.013 -3.207 25.889 1.00 98.62 88 LEU A C 1
ATOM 689 O O . LEU A 1 88 ? -0.921 -3.318 25.337 1.00 98.62 88 LEU A O 1
ATOM 693 N N . GLU A 1 89 ? -2.418 -4.086 26.805 1.00 97.75 89 GLU A N 1
ATOM 694 C CA . GLU A 1 89 ? -1.527 -5.158 27.285 1.00 97.75 89 GLU A CA 1
ATOM 695 C C . GLU A 1 89 ? -1.348 -6.299 26.277 1.00 97.75 89 GLU A C 1
ATOM 697 O O . GLU A 1 89 ? -0.368 -7.039 26.363 1.00 97.75 89 GLU A O 1
ATOM 702 N N . SER A 1 90 ? -2.285 -6.457 25.341 1.00 97.62 90 SER A N 1
ATOM 703 C CA . SER A 1 90 ? -2.289 -7.559 24.385 1.00 97.62 90 SER A CA 1
ATOM 704 C C . SER A 1 90 ? -3.086 -7.244 23.119 1.00 97.62 90 SER A C 1
ATOM 706 O O . SER A 1 90 ? -3.896 -6.310 23.076 1.00 97.62 90 SER A O 1
ATOM 708 N N . ALA A 1 91 ? -2.913 -8.082 22.094 1.00 97.50 91 ALA A N 1
ATOM 709 C CA . ALA A 1 91 ? -3.761 -8.077 20.907 1.00 97.50 91 ALA A CA 1
ATOM 710 C C . ALA A 1 91 ? -5.244 -8.313 21.261 1.00 97.50 91 ALA A C 1
ATOM 712 O O . ALA A 1 91 ? -6.124 -7.706 20.654 1.00 97.50 91 ALA A O 1
ATOM 713 N N . GLU A 1 92 ? -5.544 -9.155 22.258 1.00 98.12 92 GLU A N 1
ATOM 714 C CA . GLU A 1 92 ? -6.910 -9.349 22.761 1.00 98.12 92 GLU A CA 1
ATOM 715 C C . GLU A 1 92 ? -7.513 -8.031 23.237 1.00 98.12 92 GLU A C 1
ATOM 717 O O . GLU A 1 92 ? -8.585 -7.643 22.771 1.00 98.12 92 GLU A O 1
ATOM 722 N N . ASP A 1 93 ? -6.807 -7.329 24.122 1.00 98.38 93 ASP A N 1
ATOM 723 C CA . ASP A 1 93 ? -7.276 -6.067 24.692 1.00 98.38 93 ASP A CA 1
ATOM 724 C C . ASP A 1 93 ? -7.429 -5.000 23.604 1.00 98.38 93 ASP A C 1
ATOM 726 O O . ASP A 1 93 ? -8.395 -4.239 23.614 1.00 98.38 93 ASP A O 1
ATOM 730 N N . ALA A 1 94 ? -6.538 -4.994 22.607 1.00 98.50 94 ALA A N 1
ATOM 731 C CA . ALA A 1 94 ? -6.632 -4.120 21.441 1.00 98.50 94 ALA A CA 1
ATOM 732 C C . ALA A 1 94 ? -7.892 -4.336 20.611 1.00 98.50 94 ALA A C 1
ATOM 734 O O . ALA A 1 94 ? -8.596 -3.376 20.292 1.00 98.50 94 ALA A O 1
ATOM 735 N N . PHE A 1 95 ? -8.226 -5.579 20.287 1.00 98.31 95 PHE A N 1
ATOM 736 C CA . PHE A 1 95 ? -9.427 -5.860 19.507 1.00 98.31 95 PHE A CA 1
ATOM 737 C C . PHE A 1 95 ? -10.714 -5.731 20.341 1.00 98.31 95 PHE A C 1
ATOM 739 O O . PHE A 1 95 ? -11.745 -5.319 19.803 1.00 98.31 95 PHE A O 1
ATOM 746 N N . VAL A 1 96 ? -10.664 -5.970 21.658 1.00 98.31 96 VAL A N 1
ATOM 747 C CA . VAL A 1 96 ? -11.759 -5.625 22.586 1.00 98.31 96 VAL A CA 1
ATOM 748 C C . VAL A 1 96 ? -11.973 -4.109 22.633 1.00 98.31 96 VAL A C 1
ATOM 750 O O . VAL A 1 96 ? -13.108 -3.645 22.541 1.00 98.31 96 VAL A O 1
ATOM 753 N N . PHE A 1 97 ? -10.901 -3.319 22.700 1.00 98.56 97 PHE A N 1
ATOM 754 C CA . PHE A 1 97 ? -10.980 -1.860 22.659 1.00 98.56 97 PHE A CA 1
ATOM 755 C C . PHE A 1 97 ? -11.576 -1.358 21.337 1.00 98.56 97 PHE A C 1
ATOM 757 O O . PHE A 1 97 ? -12.496 -0.542 21.348 1.00 98.56 97 PHE A O 1
ATOM 764 N N . ILE A 1 98 ? -11.105 -1.883 20.199 1.00 98.31 98 ILE A N 1
ATOM 765 C CA . ILE A 1 98 ? -11.603 -1.527 18.861 1.00 98.31 98 ILE A CA 1
ATOM 766 C C . ILE A 1 98 ? -13.092 -1.853 18.722 1.00 98.31 98 ILE A C 1
ATOM 768 O O . ILE A 1 98 ? -13.868 -1.007 18.284 1.00 98.31 98 ILE A O 1
ATOM 772 N N . THR A 1 99 ? -13.517 -3.058 19.107 1.00 97.50 99 THR A N 1
ATOM 773 C CA . THR A 1 99 ? -14.936 -3.445 19.039 1.00 97.50 99 THR A CA 1
ATOM 774 C C . THR A 1 99 ? -15.795 -2.620 19.995 1.00 97.50 99 THR A C 1
ATOM 776 O O . THR A 1 99 ? -16.882 -2.189 19.616 1.00 97.50 99 THR A O 1
ATOM 779 N N . GLY A 1 100 ? -15.295 -2.318 21.196 1.00 97.56 100 GLY A N 1
ATOM 780 C CA . GLY A 1 100 ? -15.938 -1.396 22.131 1.00 97.56 100 GLY A CA 1
ATOM 781 C C . GLY A 1 100 ? -16.120 0.007 21.548 1.00 97.56 100 GLY A C 1
ATOM 782 O O . GLY A 1 100 ? -17.201 0.576 21.675 1.00 97.56 100 GLY A O 1
ATOM 783 N N . LEU A 1 101 ? -15.105 0.530 20.855 1.00 97.19 101 LEU A N 1
ATOM 784 C CA . LEU A 1 101 ? -15.152 1.830 20.181 1.00 97.19 101 LEU A CA 1
ATOM 785 C C . LEU A 1 101 ? -16.216 1.849 19.075 1.00 97.19 101 LEU A C 1
ATOM 787 O O . LEU A 1 101 ? -16.990 2.800 18.983 1.00 97.19 101 LEU A O 1
ATOM 791 N N . ILE A 1 102 ? -16.280 0.788 18.261 1.00 96.00 102 ILE A N 1
ATOM 792 C CA . ILE A 1 102 ? -17.287 0.632 17.197 1.00 96.00 102 ILE A CA 1
ATOM 793 C C . ILE A 1 102 ? -18.701 0.562 17.798 1.00 96.00 102 ILE A C 1
ATOM 795 O O . ILE A 1 102 ? -19.616 1.214 17.297 1.00 96.00 102 ILE A O 1
ATOM 799 N N . ASN A 1 103 ? -18.877 -0.197 18.884 1.00 96.38 103 ASN A N 1
ATOM 800 C CA . ASN A 1 103 ? -20.162 -0.367 19.569 1.00 96.38 103 ASN A CA 1
ATOM 801 C C . ASN A 1 103 ? -20.625 0.897 20.305 1.00 96.38 103 ASN A C 1
ATOM 803 O O . ASN A 1 103 ? -21.825 1.110 20.446 1.00 96.38 103 ASN A O 1
ATOM 807 N N . ALA A 1 104 ? -19.692 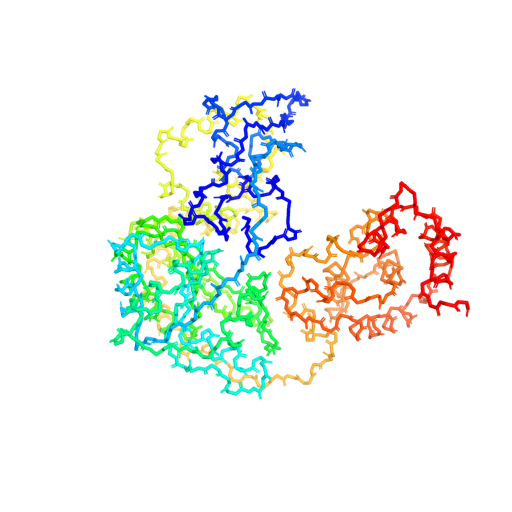1.742 20.747 1.00 95.88 104 ALA A N 1
ATOM 808 C CA . ALA A 1 104 ? -19.981 3.065 21.298 1.00 95.88 104 ALA A CA 1
ATOM 809 C C . ALA A 1 104 ? -20.383 4.093 20.220 1.00 95.88 104 ALA A C 1
ATOM 811 O O . ALA A 1 104 ? -20.606 5.257 20.539 1.00 95.88 104 ALA A O 1
ATOM 812 N N . GLU A 1 105 ? -20.452 3.678 18.949 1.00 94.31 105 GLU A N 1
ATOM 813 C CA . GLU A 1 105 ? -20.790 4.507 17.789 1.00 94.31 105 GLU A CA 1
ATOM 814 C C . GLU A 1 105 ? -19.887 5.735 17.589 1.00 94.31 105 GLU A C 1
ATOM 816 O O . GLU A 1 105 ? -20.273 6.684 16.901 1.00 94.31 105 GLU A O 1
ATOM 821 N N . LEU A 1 106 ? -18.658 5.692 18.117 1.00 93.81 106 LEU A N 1
ATOM 822 C CA . LEU A 1 106 ? -17.628 6.678 17.797 1.00 93.81 106 LEU A CA 1
ATOM 823 C C . LEU A 1 106 ? -17.252 6.565 16.316 1.00 93.81 106 LEU A C 1
ATOM 825 O O . LEU A 1 106 ? -17.172 5.465 15.751 1.00 93.81 106 LEU A O 1
ATOM 829 N N . LYS A 1 107 ? -17.009 7.710 15.669 1.00 90.94 107 LYS A N 1
ATOM 830 C CA . LYS A 1 107 ? -16.795 7.788 14.214 1.00 90.94 107 LYS A CA 1
ATOM 831 C C . LYS A 1 107 ? -15.395 8.293 13.849 1.00 90.94 107 LYS A C 1
ATOM 833 O O . LYS A 1 107 ? -15.287 9.308 13.152 1.00 90.94 107 LYS A O 1
ATOM 838 N N . PRO A 1 108 ? -14.308 7.601 14.252 1.00 96.56 108 PRO A N 1
ATOM 839 C CA . PRO A 1 108 ? -12.985 7.931 13.737 1.00 96.56 108 PRO A CA 1
ATOM 840 C C . PRO A 1 108 ? -12.970 7.783 12.217 1.00 96.56 108 PRO A C 1
ATOM 842 O O . PRO A 1 108 ? -13.689 6.965 11.647 1.00 96.56 108 PRO A O 1
ATOM 845 N N . ASN A 1 109 ? -12.131 8.547 11.530 1.00 95.38 109 ASN A N 1
ATOM 846 C CA . ASN A 1 109 ? -11.884 8.332 10.106 1.00 95.38 109 ASN A CA 1
ATOM 847 C C . ASN A 1 109 ? -11.039 7.084 9.878 1.00 95.38 109 ASN A C 1
ATOM 849 O O . ASN A 1 109 ? -11.179 6.408 8.856 1.00 95.38 109 ASN A O 1
ATOM 853 N N . HIS A 1 110 ? -10.136 6.797 10.815 1.00 97.25 110 HIS A N 1
ATOM 854 C CA . HIS A 1 110 ? -9.214 5.687 10.713 1.00 97.25 110 HIS A CA 1
ATOM 855 C C . HIS A 1 110 ? -8.967 5.032 12.065 1.00 97.25 110 HIS A C 1
ATOM 857 O O . HIS A 1 110 ? -8.884 5.713 13.082 1.00 97.25 110 HIS A O 1
ATOM 863 N N . ILE A 1 111 ? -8.825 3.709 12.043 1.00 98.12 111 ILE A N 1
ATOM 864 C CA . ILE A 1 111 ? -8.425 2.892 13.183 1.00 98.12 111 ILE A CA 1
ATOM 865 C C . ILE A 1 111 ? -7.336 1.952 12.666 1.00 98.12 111 ILE A C 1
ATOM 867 O O . ILE A 1 111 ? -7.569 1.192 11.718 1.00 98.12 111 ILE A O 1
ATOM 871 N N . LYS A 1 112 ? -6.154 2.023 13.273 1.00 97.88 112 LYS A N 1
ATOM 872 C CA . LYS A 1 112 ? -5.002 1.179 12.964 1.00 97.88 112 LYS A CA 1
ATOM 873 C C . LYS A 1 112 ? -4.536 0.478 14.234 1.00 97.88 112 LYS A C 1
ATOM 875 O O . LYS A 1 112 ? -4.232 1.143 15.216 1.00 97.88 112 LYS A O 1
ATOM 880 N N . TYR A 1 113 ? -4.441 -0.843 14.201 1.00 98.25 113 TYR A N 1
ATOM 881 C CA . TYR A 1 113 ? -3.771 -1.626 15.235 1.00 98.25 113 TYR A CA 1
ATOM 882 C C . TYR A 1 113 ? -2.316 -1.900 14.839 1.00 98.25 113 TYR A C 1
ATOM 884 O O . TYR A 1 113 ? -2.018 -2.111 13.660 1.00 98.25 113 TYR A O 1
ATOM 892 N N . MET A 1 114 ? -1.428 -1.887 15.829 1.00 97.50 114 MET A N 1
ATOM 893 C CA . MET A 1 114 ? 0.001 -2.165 15.704 1.00 97.50 114 MET A CA 1
ATOM 894 C C . MET A 1 114 ? 0.427 -3.072 16.858 1.00 97.50 114 MET A C 1
ATOM 896 O O . MET A 1 114 ? 0.166 -2.756 18.019 1.00 97.50 114 MET A O 1
ATOM 900 N N . GLY A 1 115 ? 1.088 -4.185 16.541 1.00 96.50 115 GLY A N 1
ATOM 901 C CA . GLY A 1 115 ? 1.671 -5.061 17.558 1.00 96.50 115 GLY A CA 1
ATOM 902 C C . GLY A 1 115 ? 2.910 -4.443 18.212 1.00 96.50 115 GLY A C 1
ATOM 903 O O . GLY A 1 115 ? 3.569 -3.581 17.628 1.00 96.50 115 GLY A O 1
ATOM 904 N N . ALA A 1 116 ? 3.280 -4.923 19.401 1.00 95.00 116 ALA A N 1
ATOM 905 C CA . ALA A 1 116 ? 4.455 -4.428 20.127 1.00 95.00 116 ALA A CA 1
ATOM 906 C C . ALA A 1 116 ? 5.766 -4.524 19.314 1.00 95.00 116 ALA A C 1
ATOM 908 O O . ALA A 1 116 ? 6.592 -3.614 19.380 1.00 95.00 116 ALA A O 1
ATOM 909 N N . SER A 1 117 ? 5.930 -5.575 18.498 1.00 90.06 117 SER A N 1
ATOM 910 C CA . SER A 1 117 ? 7.097 -5.760 17.618 1.00 90.06 117 SER A CA 1
ATOM 911 C C . SER A 1 117 ? 7.215 -4.681 16.537 1.00 90.06 117 SER A C 1
ATOM 913 O O . SER A 1 117 ? 8.320 -4.288 16.177 1.00 90.06 117 SER A O 1
ATOM 915 N N . HIS A 1 118 ? 6.090 -4.140 16.057 1.00 90.12 118 HIS A N 1
ATOM 916 C CA . HIS A 1 118 ? 6.100 -3.016 15.119 1.00 90.12 118 HIS A CA 1
ATOM 917 C C . HIS A 1 118 ? 6.652 -1.744 15.781 1.00 90.12 118 HIS A C 1
ATOM 919 O O . HIS A 1 118 ? 7.459 -1.028 15.193 1.00 90.12 118 HIS A O 1
ATOM 925 N N . LEU A 1 119 ? 6.255 -1.472 17.029 1.00 92.06 119 LEU A N 1
ATOM 926 C CA . LEU A 1 119 ? 6.752 -0.312 17.775 1.00 92.06 119 LEU A CA 1
ATOM 927 C C . LEU A 1 119 ? 8.224 -0.462 18.188 1.00 92.06 119 LEU A C 1
ATOM 929 O O . LEU A 1 119 ? 8.943 0.533 18.269 1.00 92.06 119 LEU A O 1
ATOM 933 N N . GLU A 1 120 ? 8.689 -1.692 18.413 1.00 90.81 120 GLU A N 1
ATOM 934 C CA . GLU A 1 120 ? 10.108 -1.987 18.635 1.00 90.81 120 GLU A CA 1
ATOM 935 C C . GLU A 1 120 ? 10.967 -1.644 17.408 1.00 90.81 120 GLU A C 1
ATOM 937 O O . GLU A 1 120 ? 12.016 -1.006 17.545 1.00 90.81 120 GLU A O 1
ATOM 942 N N . GLU A 1 121 ? 10.504 -1.996 16.206 1.00 85.25 121 GLU A N 1
ATOM 943 C CA . GLU A 1 121 ? 11.184 -1.641 14.955 1.00 85.25 121 GLU A CA 1
ATOM 944 C C . GLU A 1 121 ? 11.205 -0.118 14.747 1.00 85.25 121 GLU A C 1
ATOM 946 O O . GLU A 1 121 ? 12.236 0.433 14.362 1.00 85.25 121 GLU A O 1
ATOM 951 N N . LEU A 1 122 ? 10.117 0.592 15.075 1.00 87.31 122 LEU A N 1
ATOM 952 C CA . LEU A 1 122 ? 10.086 2.059 15.014 1.00 87.31 122 LEU A CA 1
ATOM 953 C C . LEU A 1 122 ? 11.076 2.712 15.985 1.00 87.31 122 LEU A C 1
ATOM 955 O O . LEU A 1 122 ? 11.804 3.620 15.589 1.00 87.31 122 LEU A O 1
ATOM 959 N N . ASN A 1 123 ? 11.153 2.237 17.230 1.00 90.19 123 ASN A N 1
ATOM 960 C CA . ASN A 1 123 ? 12.164 2.706 18.183 1.00 90.19 123 ASN A CA 1
ATOM 961 C C . ASN A 1 123 ? 13.587 2.456 17.661 1.00 90.19 123 ASN A C 1
ATOM 963 O O . ASN A 1 123 ? 14.448 3.333 17.719 1.00 90.19 123 ASN A O 1
ATOM 967 N N . THR A 1 124 ? 13.826 1.272 17.089 1.00 86.38 124 THR A N 1
ATOM 968 C CA . THR A 1 124 ? 15.116 0.916 16.481 1.00 86.38 124 THR A CA 1
ATOM 969 C C . THR A 1 124 ? 15.458 1.840 15.311 1.00 86.38 124 THR A C 1
ATOM 971 O O . THR A 1 124 ? 16.593 2.299 15.203 1.00 86.38 124 THR A O 1
ATOM 974 N N . PHE A 1 125 ? 14.479 2.153 14.459 1.00 81.38 125 PHE A N 1
ATOM 975 C CA . PHE A 1 125 ? 14.627 3.082 13.338 1.00 81.38 125 PHE A CA 1
ATOM 976 C C . PHE A 1 125 ? 14.978 4.501 13.800 1.00 81.38 125 PHE A C 1
ATOM 978 O O . PHE A 1 125 ? 15.849 5.139 13.206 1.00 81.38 125 PHE A O 1
ATOM 985 N N . LEU A 1 126 ? 14.317 4.983 14.854 1.00 84.81 126 LEU A N 1
ATOM 986 C CA . LEU A 1 126 ? 14.550 6.312 15.418 1.00 84.81 126 LEU A CA 1
ATOM 987 C C . LEU A 1 126 ? 15.862 6.403 16.206 1.00 84.81 126 LEU A C 1
ATOM 989 O O . LEU A 1 126 ? 16.370 7.501 16.409 1.00 84.81 126 LEU A O 1
ATOM 993 N N . GLY A 1 127 ? 16.422 5.264 16.627 1.00 85.25 127 GLY A N 1
ATOM 994 C CA . GLY A 1 127 ? 17.580 5.223 17.520 1.00 85.25 127 GLY A CA 1
ATOM 995 C C . GLY A 1 127 ? 17.245 5.650 18.953 1.00 85.25 127 GLY A C 1
ATOM 996 O O . GLY A 1 127 ? 18.151 5.936 19.732 1.00 85.25 127 GLY A O 1
ATOM 997 N N . GLU A 1 128 ? 15.957 5.687 19.302 1.00 87.75 128 GLU A N 1
ATOM 998 C CA . GLU A 1 128 ? 15.436 6.158 20.583 1.00 87.75 128 GLU A CA 1
ATOM 999 C C . GLU A 1 128 ? 14.269 5.277 21.051 1.00 87.75 128 GLU A C 1
ATOM 1001 O O . GLU A 1 128 ? 13.501 4.743 20.253 1.00 87.75 128 GLU A O 1
ATOM 1006 N N . HIS A 1 129 ? 14.092 5.142 22.367 1.00 91.75 129 HIS A N 1
ATOM 1007 C CA . HIS A 1 129 ? 13.005 4.359 22.966 1.00 91.75 129 HIS A CA 1
ATOM 1008 C C . HIS A 1 129 ? 11.766 5.226 23.252 1.00 91.75 129 HIS A C 1
ATOM 1010 O O . HIS A 1 129 ? 11.357 5.367 24.404 1.00 91.75 129 HIS A O 1
ATOM 1016 N N . LEU A 1 130 ? 11.189 5.835 22.212 1.00 93.06 130 LEU A N 1
ATOM 1017 C CA . LEU A 1 130 ? 10.056 6.764 22.341 1.00 93.06 130 LEU A CA 1
ATOM 1018 C C . LEU A 1 130 ? 8.712 6.055 22.566 1.00 93.06 130 LEU A C 1
ATOM 1020 O O . LEU A 1 130 ? 7.895 6.492 23.378 1.00 93.06 130 LEU A O 1
ATOM 1024 N N . PHE A 1 131 ? 8.468 4.952 21.859 1.00 95.81 131 PHE A N 1
ATOM 1025 C CA . PHE A 1 131 ? 7.227 4.186 21.948 1.00 95.81 131 PHE A CA 1
ATOM 1026 C C . PHE A 1 131 ? 7.314 3.097 23.017 1.00 95.81 131 PHE A C 1
ATOM 1028 O O . PHE A 1 131 ? 8.345 2.441 23.187 1.00 95.81 131 PHE A O 1
ATOM 1035 N N . ARG A 1 132 ? 6.204 2.848 23.719 1.00 96.44 132 ARG A N 1
ATOM 1036 C CA . ARG A 1 132 ? 6.107 1.714 24.651 1.00 96.44 132 ARG A CA 1
ATOM 1037 C C . ARG A 1 132 ? 6.007 0.411 23.858 1.00 96.44 132 ARG A C 1
ATOM 1039 O O . ARG A 1 132 ? 5.256 0.341 22.891 1.00 96.44 132 ARG A O 1
ATOM 1046 N N . LEU A 1 133 ? 6.703 -0.633 24.306 1.00 96.00 133 LEU A N 1
ATOM 1047 C CA . LEU A 1 133 ? 6.646 -1.967 23.697 1.00 96.00 133 LEU A CA 1
ATOM 1048 C C . LEU A 1 133 ? 5.383 -2.715 24.149 1.00 96.00 133 LEU A C 1
ATOM 1050 O O . LEU A 1 133 ? 5.440 -3.652 24.941 1.00 96.00 133 LEU A O 1
ATOM 1054 N N . LYS A 1 134 ? 4.232 -2.222 23.693 1.00 97.19 134 LYS A N 1
ATOM 1055 C CA . LYS A 1 134 ? 2.889 -2.742 23.963 1.00 97.19 134 LYS A CA 1
ATOM 1056 C C . LYS A 1 134 ? 2.073 -2.735 22.678 1.00 97.19 134 LYS A C 1
ATOM 1058 O O . LYS A 1 134 ? 2.360 -1.950 21.777 1.00 97.19 134 LYS A O 1
ATOM 1063 N N . ASP A 1 135 ? 1.048 -3.572 22.606 1.00 98.12 135 ASP A N 1
ATOM 1064 C CA . ASP A 1 135 ? 0.043 -3.465 21.555 1.00 98.12 135 ASP A CA 1
ATOM 1065 C C . ASP A 1 135 ? -0.597 -2.077 21.585 1.00 98.12 135 ASP A C 1
ATOM 1067 O O . ASP A 1 135 ? -0.818 -1.502 22.653 1.00 98.12 135 ASP A O 1
ATOM 1071 N N . ALA A 1 136 ? -0.872 -1.510 20.416 1.00 98.50 136 ALA A N 1
ATOM 1072 C CA . ALA A 1 136 ? -1.379 -0.153 20.335 1.00 98.50 136 ALA A CA 1
ATOM 1073 C C . ALA A 1 136 ? -2.445 0.020 19.261 1.00 98.50 136 ALA A C 1
ATOM 1075 O O . ALA A 1 136 ? -2.443 -0.643 18.221 1.00 98.50 136 ALA A O 1
ATOM 1076 N N . VAL A 1 137 ? -3.347 0.966 19.511 1.00 98.75 137 VAL A N 1
ATOM 1077 C CA . VAL A 1 137 ? -4.374 1.393 18.563 1.00 98.75 137 VAL A CA 1
ATOM 1078 C C . VAL A 1 137 ? -4.204 2.885 18.304 1.00 98.75 137 VAL A C 1
ATOM 1080 O O . VAL A 1 137 ? -4.276 3.702 19.219 1.00 98.75 137 VAL A O 1
ATOM 1083 N N . LEU A 1 138 ? -3.969 3.234 17.043 1.00 98.62 138 LEU A N 1
ATOM 1084 C CA . LEU A 1 138 ? -3.988 4.600 16.540 1.00 98.62 138 LEU A CA 1
ATOM 1085 C C . LEU A 1 138 ? -5.372 4.883 15.956 1.00 98.62 138 LEU A C 1
ATOM 1087 O O . LEU A 1 138 ? -5.838 4.165 15.068 1.00 98.62 138 LEU A O 1
ATOM 1091 N N . VAL A 1 139 ? -6.004 5.951 16.419 1.00 98.44 139 VAL A N 1
ATOM 1092 C CA . VAL A 1 139 ? -7.261 6.464 15.871 1.00 98.44 139 VAL A CA 1
ATOM 1093 C C . VAL A 1 139 ? -7.080 7.894 15.394 1.00 98.44 139 VAL A C 1
ATOM 1095 O O . VAL A 1 139 ? -6.265 8.635 15.938 1.00 98.44 139 VAL A O 1
ATOM 1098 N N . GLU A 1 140 ? -7.844 8.292 14.383 1.00 98.06 140 GLU A N 1
ATOM 1099 C CA . GLU A 1 140 ? -7.863 9.681 13.933 1.00 98.06 140 GLU A CA 1
ATOM 1100 C C . GLU A 1 140 ? -9.286 10.188 13.713 1.00 98.06 140 GLU A C 1
ATOM 1102 O O . GLU A 1 140 ? -10.132 9.480 13.162 1.00 98.06 140 GLU A O 1
ATOM 1107 N N . PHE A 1 141 ? -9.530 11.420 14.158 1.00 97.56 141 PHE A N 1
ATOM 1108 C CA . PHE A 1 141 ? -10.798 12.132 14.067 1.00 97.56 141 PHE A CA 1
ATOM 1109 C C . PHE A 1 141 ? -10.625 13.471 13.349 1.00 97.56 141 PHE A C 1
ATOM 1111 O O . PHE A 1 141 ? -9.584 14.113 13.424 1.00 97.56 141 PHE A O 1
ATOM 1118 N N . GLU A 1 142 ? -11.693 13.925 12.700 1.00 95.25 142 GLU A N 1
ATOM 1119 C CA . GLU A 1 142 ? -11.761 15.254 12.071 1.00 95.25 142 GLU A CA 1
ATOM 1120 C C . GLU A 1 142 ? -12.456 16.297 12.964 1.00 95.25 142 GLU A C 1
ATOM 1122 O O . GLU A 1 142 ? -12.332 17.491 12.711 1.00 95.25 142 GLU A O 1
ATOM 1127 N N . GLU A 1 143 ? -13.158 15.859 14.017 1.00 94.69 143 GLU A N 1
ATOM 1128 C CA . GLU A 1 143 ? -14.010 16.698 14.869 1.00 94.69 143 GLU A CA 1
ATOM 1129 C C . GLU A 1 143 ? -13.565 16.639 16.336 1.00 94.69 143 GLU A C 1
ATOM 1131 O O . GLU A 1 143 ? -13.337 15.558 16.883 1.00 94.69 143 GLU A O 1
ATOM 1136 N N . GLU A 1 144 ? -13.491 17.800 16.993 1.00 95.50 144 GLU A N 1
ATOM 1137 C CA . GLU A 1 144 ? -13.038 17.917 18.392 1.00 95.50 144 GLU A CA 1
ATOM 1138 C C . GLU A 1 144 ? -13.985 17.226 19.382 1.00 95.50 144 GLU A C 1
ATOM 1140 O O . GLU A 1 144 ? -13.548 16.660 20.385 1.00 95.50 144 GLU A O 1
ATOM 1145 N N . GLU A 1 145 ? -15.289 17.259 19.100 1.00 95.50 145 GLU A N 1
ATOM 1146 C CA . GLU A 1 145 ? -16.305 16.617 19.936 1.00 95.50 145 GLU A CA 1
ATOM 1147 C C . GLU A 1 145 ? -16.106 15.093 19.967 1.00 95.50 145 GLU A C 1
ATOM 1149 O O . GLU A 1 145 ? -16.086 14.491 21.038 1.00 95.50 145 GLU A O 1
ATOM 1154 N N . GLU A 1 146 ? -15.883 14.472 18.805 1.00 95.94 146 GLU A N 1
ATOM 1155 C CA . GLU A 1 146 ? -15.625 13.030 18.699 1.00 95.94 146 GLU A CA 1
ATOM 1156 C C . GLU A 1 146 ? -14.287 12.646 19.342 1.00 95.94 146 GLU A C 1
ATOM 1158 O O . GLU A 1 146 ? -14.212 11.643 20.051 1.00 95.94 146 GLU A O 1
ATOM 1163 N N . ALA A 1 147 ? -13.247 13.467 19.161 1.00 96.56 147 ALA A N 1
ATOM 1164 C CA . ALA A 1 147 ? -11.956 13.272 19.819 1.00 96.56 147 ALA A CA 1
ATOM 1165 C C . ALA A 1 147 ? -12.071 13.354 21.354 1.00 96.56 147 ALA A C 1
ATOM 1167 O O . ALA A 1 147 ? -11.437 12.583 22.073 1.00 96.56 147 ALA A O 1
ATOM 1168 N N . THR A 1 148 ? -12.918 14.247 21.874 1.00 97.12 148 THR A N 1
ATOM 1169 C CA . THR A 1 148 ? -13.174 14.370 23.318 1.00 97.12 148 THR A CA 1
ATOM 1170 C C . THR A 1 148 ? -13.913 13.152 23.861 1.00 97.12 148 THR A C 1
ATOM 1172 O O . THR A 1 148 ? -13.438 12.547 24.820 1.00 97.12 148 THR A O 1
ATOM 1175 N N . LYS A 1 149 ? -14.987 12.711 23.193 1.00 97.81 149 LYS A N 1
ATOM 1176 C CA . LYS A 1 149 ? -15.690 11.465 23.550 1.00 97.81 149 LYS A CA 1
ATOM 1177 C C . LYS A 1 149 ? -14.768 10.248 23.487 1.00 97.81 149 LYS A C 1
ATOM 1179 O O . LYS A 1 149 ? -14.881 9.341 24.305 1.00 97.81 149 LYS A O 1
ATOM 1184 N N . PHE A 1 150 ? -13.835 10.218 22.533 1.00 98.06 150 PHE A N 1
ATOM 1185 C CA . PHE A 1 150 ? -12.818 9.173 22.474 1.00 98.06 150 PHE A CA 1
ATOM 1186 C C . PHE A 1 150 ? -11.894 9.193 23.694 1.00 98.06 150 PHE A C 1
ATOM 1188 O O . PHE A 1 150 ? -11.614 8.128 24.236 1.00 98.06 150 PHE A O 1
ATOM 1195 N N . ARG A 1 151 ? -11.426 10.366 24.141 1.00 97.50 151 ARG A N 1
ATOM 1196 C CA . ARG A 1 151 ? -10.583 10.475 25.344 1.00 97.50 151 ARG A CA 1
ATOM 1197 C C . ARG A 1 151 ? -11.314 9.942 26.577 1.00 97.50 151 ARG A C 1
ATOM 1199 O O . ARG A 1 151 ? -10.765 9.088 27.262 1.00 97.50 151 ARG A O 1
ATOM 1206 N N . GLU A 1 152 ? -12.571 10.338 26.772 1.00 97.56 152 GLU A N 1
ATOM 1207 C CA . GLU A 1 152 ? -13.439 9.819 27.843 1.00 97.56 152 GLU A CA 1
ATOM 1208 C C . GLU A 1 152 ? -13.653 8.300 27.728 1.00 97.56 152 GLU A C 1
ATOM 1210 O O . GLU A 1 152 ? -13.613 7.566 28.715 1.00 97.56 152 GLU A O 1
ATOM 1215 N N . PHE A 1 153 ? -13.837 7.790 26.508 1.00 97.88 153 PHE A N 1
ATOM 1216 C CA . PHE A 1 153 ? -13.921 6.353 26.260 1.00 97.88 153 PHE A CA 1
ATOM 1217 C C . PHE A 1 153 ? -12.596 5.637 26.570 1.00 97.88 153 PHE A C 1
ATOM 1219 O O . PHE A 1 153 ? -12.605 4.527 27.094 1.00 97.88 153 PHE A O 1
ATOM 1226 N N . ALA A 1 154 ? -11.450 6.240 26.270 1.00 97.56 154 ALA A N 1
ATOM 1227 C CA . ALA A 1 154 ? -10.137 5.648 26.498 1.00 97.56 154 ALA A CA 1
ATOM 1228 C C . ALA A 1 154 ? -9.742 5.594 27.984 1.00 97.56 154 ALA A C 1
ATOM 1230 O O . ALA A 1 154 ? -8.950 4.728 28.371 1.00 97.56 154 ALA A O 1
ATOM 1231 N N . GLU A 1 155 ? -10.308 6.468 28.822 1.00 95.50 155 GLU A N 1
ATOM 1232 C CA . GLU A 1 155 ? -10.044 6.496 30.260 1.00 95.50 155 GLU A CA 1
ATOM 1233 C C . GLU A 1 155 ? -10.298 5.131 30.916 1.00 95.50 155 GLU A C 1
ATOM 1235 O O . GLU A 1 155 ? -11.349 4.504 30.763 1.00 95.50 155 GLU A O 1
ATOM 1240 N N . GLY A 1 156 ? -9.286 4.640 31.637 1.00 94.62 156 GLY A N 1
ATOM 1241 C CA . GLY A 1 156 ? -9.327 3.356 32.340 1.00 94.62 156 GLY A CA 1
ATOM 1242 C C . GLY A 1 156 ? -9.283 2.109 31.448 1.00 94.62 156 GLY A C 1
ATOM 1243 O O . GLY A 1 156 ? -9.267 1.005 31.986 1.00 94.62 156 GLY A O 1
ATOM 1244 N N . ARG A 1 157 ? -9.244 2.250 30.114 1.00 97.12 157 ARG A N 1
ATOM 1245 C CA . ARG A 1 157 ? -9.188 1.117 29.165 1.00 97.12 157 ARG A CA 1
ATOM 1246 C C . ARG A 1 157 ? -7.794 0.849 28.604 1.00 97.12 157 ARG A C 1
ATOM 1248 O O . ARG A 1 157 ? -7.590 -0.186 27.985 1.00 97.12 157 ARG A O 1
ATOM 1255 N N . GLY A 1 158 ? -6.850 1.759 28.824 1.00 97.25 158 GLY A N 1
ATOM 1256 C CA . GLY A 1 158 ? -5.465 1.651 28.378 1.00 97.25 158 GLY A CA 1
ATOM 1257 C C . GLY A 1 158 ? -4.645 2.868 28.793 1.00 97.25 158 GLY A C 1
ATOM 1258 O O . GLY A 1 158 ? -5.071 3.662 29.632 1.00 97.25 158 GLY A O 1
ATOM 1259 N N . ILE A 1 159 ? -3.464 3.019 28.197 1.00 98.12 159 ILE A N 1
ATOM 1260 C CA . ILE A 1 159 ? -2.574 4.160 28.444 1.00 98.12 159 ILE A CA 1
ATOM 1261 C C . ILE A 1 159 ? -2.567 5.040 27.198 1.00 98.12 159 ILE A C 1
ATOM 1263 O O . ILE A 1 159 ? -2.034 4.634 26.166 1.00 98.12 159 ILE A O 1
ATOM 1267 N N . LEU A 1 160 ? -3.135 6.242 27.288 1.00 98.12 160 LEU A N 1
ATOM 1268 C CA . LEU A 1 160 ? -3.004 7.239 26.226 1.00 98.12 160 LEU A CA 1
ATOM 1269 C C . LEU A 1 160 ? -1.545 7.699 26.124 1.00 98.12 160 LEU A C 1
ATOM 1271 O O . LEU A 1 160 ? -0.892 7.967 27.134 1.00 98.12 160 LEU A O 1
ATOM 1275 N N . ALA A 1 161 ? -1.029 7.738 24.900 1.00 97.81 161 ALA A N 1
ATOM 1276 C CA . ALA A 1 161 ? 0.281 8.294 24.604 1.00 97.81 161 ALA A CA 1
ATOM 1277 C C . ALA A 1 161 ? 0.231 9.826 24.570 1.00 97.81 161 ALA A C 1
ATOM 1279 O O . ALA A 1 161 ? -0.834 10.414 24.381 1.00 97.81 161 ALA A O 1
ATOM 1280 N N . ASP A 1 162 ? 1.399 10.455 24.669 1.00 97.06 162 ASP A N 1
ATOM 1281 C CA . ASP A 1 162 ? 1.535 11.884 24.400 1.00 97.06 162 ASP A CA 1
ATOM 1282 C C . ASP A 1 162 ? 1.182 12.203 22.936 1.00 97.06 162 ASP A C 1
ATOM 1284 O O . ASP A 1 162 ? 1.533 11.452 22.019 1.00 97.06 162 ASP A O 1
ATOM 1288 N N . ASP A 1 163 ? 0.553 13.357 22.701 1.00 96.19 163 ASP A N 1
ATOM 1289 C CA . ASP A 1 163 ? 0.048 13.756 21.378 1.00 96.19 163 ASP A CA 1
ATOM 1290 C C . ASP A 1 163 ? 1.136 13.803 20.293 1.00 96.19 163 ASP A C 1
ATOM 1292 O O . ASP A 1 163 ? 0.863 13.578 19.115 1.00 96.19 163 ASP A O 1
ATOM 1296 N N . TYR A 1 164 ? 2.393 14.094 20.643 1.00 96.50 164 TYR A N 1
ATOM 1297 C CA . TYR A 1 164 ? 3.467 14.128 19.646 1.00 96.50 164 TYR A CA 1
ATOM 1298 C C . TYR A 1 164 ? 3.749 12.737 19.050 1.00 96.50 164 TYR A C 1
ATOM 1300 O O . TYR A 1 164 ? 4.096 12.645 17.873 1.00 96.50 164 TYR A O 1
ATOM 1308 N N . LEU A 1 165 ? 3.541 11.657 19.817 1.00 96.94 165 LEU A N 1
ATOM 1309 C CA . LEU A 1 165 ? 3.733 10.279 19.357 1.00 96.94 165 LEU A CA 1
ATOM 1310 C C . LEU A 1 165 ? 2.623 9.854 18.394 1.00 96.94 165 LEU A C 1
ATOM 1312 O O . LEU A 1 165 ? 2.909 9.285 17.339 1.00 96.94 165 LEU A O 1
ATOM 1316 N N . SER A 1 166 ? 1.359 10.150 18.721 1.00 97.69 166 SER A N 1
ATOM 1317 C CA . SER A 1 166 ? 0.242 9.870 17.811 1.00 97.69 166 SER A CA 1
ATOM 1318 C C . SER A 1 166 ? 0.365 10.683 16.524 1.00 97.69 166 SER A C 1
ATOM 1320 O O . SER A 1 166 ? 0.229 10.122 15.435 1.00 97.69 166 SER A O 1
ATOM 1322 N N . ASN A 1 167 ? 0.722 11.967 16.634 1.00 97.00 167 ASN A N 1
ATOM 1323 C CA . ASN A 1 167 ? 0.919 12.842 15.482 1.00 97.00 167 ASN A CA 1
ATOM 1324 C C . ASN A 1 167 ? 2.085 12.387 14.600 1.00 97.00 167 ASN A C 1
ATOM 1326 O O . ASN A 1 167 ? 1.959 12.435 13.376 1.00 97.00 167 ASN A O 1
ATOM 1330 N N . TYR A 1 168 ? 3.182 11.894 15.185 1.00 94.75 168 TYR A N 1
ATOM 1331 C CA . TYR A 1 168 ? 4.281 11.295 14.427 1.00 94.75 168 TYR A CA 1
ATOM 1332 C C . TYR A 1 168 ? 3.808 10.077 13.621 1.00 94.75 168 TYR A C 1
ATOM 1334 O O . TYR A 1 168 ? 3.974 10.043 12.402 1.00 94.75 168 TYR A O 1
ATOM 1342 N N . LEU A 1 169 ? 3.146 9.105 14.263 1.00 95.12 169 LEU A N 1
ATOM 1343 C CA . LEU A 1 169 ? 2.644 7.909 13.570 1.00 95.12 169 LEU A CA 1
ATOM 1344 C C . LEU A 1 169 ? 1.614 8.255 12.493 1.00 95.12 169 LEU A C 1
ATOM 1346 O O . LEU A 1 169 ? 1.601 7.660 11.413 1.00 95.12 169 LEU A O 1
ATOM 1350 N N . TRP A 1 170 ? 0.748 9.232 12.766 1.00 95.94 170 TRP A N 1
ATOM 1351 C CA . TRP A 1 170 ? -0.219 9.707 11.790 1.00 95.94 170 TRP A CA 1
ATOM 1352 C C . TRP A 1 170 ? 0.456 10.410 10.611 1.00 95.94 170 TRP A C 1
ATOM 1354 O O . TRP A 1 170 ? 0.040 10.218 9.467 1.00 95.94 170 TRP A O 1
ATOM 1364 N N . HIS A 1 171 ? 1.519 11.178 10.847 1.00 92.50 171 HIS A N 1
ATOM 1365 C CA . HIS A 1 171 ? 2.327 11.772 9.785 1.00 92.50 171 HIS A CA 1
ATOM 1366 C C . HIS A 1 171 ? 2.987 10.692 8.912 1.00 92.50 171 HIS A C 1
ATOM 1368 O O . HIS A 1 171 ? 2.898 10.746 7.685 1.00 92.50 171 HIS A O 1
ATOM 1374 N N . GLU A 1 172 ? 3.539 9.651 9.539 1.00 89.81 172 GLU A N 1
ATOM 1375 C CA . GLU A 1 172 ? 4.242 8.543 8.881 1.00 89.81 172 GLU A CA 1
ATOM 1376 C C . GLU A 1 172 ? 3.324 7.474 8.260 1.00 89.81 172 GLU A C 1
ATOM 1378 O O . GLU A 1 172 ? 3.795 6.538 7.615 1.00 89.81 172 GLU A O 1
ATOM 1383 N N . ARG A 1 173 ? 1.994 7.615 8.357 1.00 91.81 173 ARG A N 1
ATOM 1384 C CA . ARG A 1 173 ? 1.011 6.619 7.873 1.00 91.81 173 ARG A CA 1
ATOM 1385 C C . ARG A 1 173 ? 1.128 6.240 6.387 1.00 91.81 173 ARG A C 1
ATOM 1387 O O . ARG A 1 173 ? 0.563 5.232 5.964 1.00 91.81 173 ARG A O 1
ATOM 1394 N N . LEU A 1 174 ? 1.798 7.066 5.580 1.00 89.50 174 LEU A N 1
ATOM 1395 C CA . LEU A 1 174 ? 2.035 6.836 4.148 1.00 89.50 174 LEU A CA 1
ATOM 1396 C C . LEU A 1 174 ? 3.339 6.071 3.859 1.00 89.50 174 LEU A C 1
ATOM 1398 O O . LEU A 1 174 ? 3.678 5.826 2.698 1.00 89.50 174 LEU A O 1
ATOM 1402 N N . PHE A 1 175 ? 4.072 5.698 4.906 1.00 86.06 175 PHE A N 1
ATOM 1403 C CA . PHE A 1 175 ? 5.370 5.040 4.830 1.00 86.06 175 PHE A CA 1
ATOM 1404 C C . PHE A 1 175 ? 5.444 3.788 5.718 1.00 86.06 175 PHE A C 1
ATOM 1406 O O . PHE A 1 175 ? 6.371 3.654 6.515 1.00 86.06 175 PHE A O 1
ATOM 1413 N N . PRO A 1 176 ? 4.506 2.830 5.580 1.00 80.62 176 PRO A N 1
ATOM 1414 C CA . PRO A 1 176 ? 4.450 1.653 6.453 1.00 80.62 176 PRO A CA 1
ATOM 1415 C C . PRO A 1 176 ? 5.699 0.759 6.363 1.00 80.62 176 PRO A C 1
ATOM 1417 O O . PRO A 1 176 ? 5.917 -0.086 7.219 1.00 80.62 176 PRO A O 1
ATOM 1420 N N . MET A 1 177 ? 6.525 0.922 5.326 1.00 77.25 177 MET A N 1
ATOM 1421 C CA . MET A 1 177 ? 7.704 0.086 5.086 1.00 77.25 177 MET A CA 1
ATOM 1422 C C . MET A 1 177 ? 9.033 0.755 5.482 1.00 77.25 177 MET A C 1
ATOM 1424 O O . MET A 1 177 ? 10.083 0.219 5.120 1.00 77.25 177 MET A O 1
ATOM 1428 N N . LYS A 1 178 ? 9.019 1.913 6.171 1.00 75.00 178 LYS A N 1
ATOM 1429 C CA . LYS A 1 178 ? 10.247 2.630 6.572 1.00 75.00 178 LYS A CA 1
ATOM 1430 C C . LYS A 1 178 ? 10.993 1.820 7.631 1.00 75.00 178 LYS A C 1
ATOM 1432 O O . LYS A 1 178 ? 10.732 1.945 8.819 1.00 75.00 178 LYS A O 1
ATOM 1437 N N . LYS A 1 179 ? 11.928 0.982 7.184 1.00 66.69 179 LYS A N 1
ATOM 1438 C CA . LYS A 1 179 ? 12.734 0.082 8.013 1.00 66.69 179 LYS A CA 1
ATOM 1439 C C . LYS A 1 179 ? 14.213 0.257 7.654 1.00 66.69 179 LYS A C 1
ATOM 1441 O O . LYS A 1 179 ? 14.744 -0.454 6.797 1.00 66.69 179 LYS A O 1
ATOM 1446 N N . ARG A 1 180 ? 14.930 1.178 8.321 1.00 53.72 180 ARG A N 1
ATOM 1447 C CA . ARG A 1 180 ? 16.407 1.336 8.202 1.00 53.72 180 ARG A CA 1
ATOM 1448 C C . ARG A 1 180 ? 17.149 0.173 8.854 1.00 53.72 180 ARG A C 1
ATOM 1450 O O . ARG A 1 180 ? 18.035 0.340 9.683 1.00 53.72 180 ARG A O 1
ATOM 1457 N N . SER A 1 181 ? 16.803 -1.042 8.486 1.00 49.44 181 SER A N 1
ATOM 1458 C CA . SER A 1 181 ? 17.306 -2.203 9.182 1.00 49.44 181 SER A CA 1
ATOM 1459 C C . SER A 1 181 ? 18.658 -2.646 8.619 1.00 49.44 181 SER A C 1
ATOM 1461 O O . SER A 1 181 ? 19.371 -3.390 9.282 1.00 49.44 181 SER A O 1
ATOM 1463 N N . GLY A 1 182 ? 19.039 -2.226 7.397 1.00 51.66 182 GLY A N 1
ATOM 1464 C CA . GLY A 1 182 ? 20.149 -2.875 6.677 1.00 51.66 182 GLY A CA 1
ATOM 1465 C C . GLY A 1 182 ? 19.946 -4.393 6.560 1.00 51.66 182 GLY A C 1
ATOM 1466 O O . GLY A 1 182 ? 20.887 -5.140 6.318 1.00 51.66 182 GLY A O 1
ATOM 1467 N N . LYS A 1 183 ? 18.711 -4.837 6.806 1.00 58.16 183 LYS A N 1
ATOM 1468 C CA . LYS A 1 183 ? 18.251 -6.202 6.967 1.00 58.16 183 LYS A CA 1
ATOM 1469 C C . LYS A 1 183 ? 17.109 -6.407 5.965 1.00 58.16 183 LYS A C 1
ATOM 1471 O O . LYS A 1 183 ? 16.554 -5.463 5.404 1.00 58.16 183 LYS A O 1
ATOM 1476 N N . PRO A 1 184 ? 16.808 -7.658 5.644 1.00 67.88 184 PRO A N 1
ATOM 1477 C CA . PRO A 1 184 ? 16.591 -8.006 4.254 1.00 67.88 184 PRO A CA 1
ATOM 1478 C C . PRO A 1 184 ? 15.117 -8.152 3.841 1.00 67.88 184 PRO A C 1
ATOM 1480 O O . PRO A 1 184 ? 14.266 -8.414 4.677 1.00 67.88 184 PRO A O 1
ATOM 1483 N N . THR A 1 185 ? 14.847 -8.015 2.535 1.00 79.31 185 THR A N 1
ATOM 1484 C CA . THR A 1 185 ? 13.575 -8.260 1.805 1.00 79.31 185 THR A CA 1
ATOM 1485 C C . THR A 1 185 ? 12.347 -8.604 2.673 1.00 79.31 185 THR A C 1
ATOM 1487 O O . THR A 1 185 ? 12.225 -9.750 3.121 1.00 79.31 185 THR A O 1
ATOM 1490 N N . PRO A 1 186 ? 11.395 -7.666 2.855 1.00 83.62 186 PRO A N 1
ATOM 1491 C CA . PRO A 1 186 ? 10.169 -7.948 3.589 1.00 83.62 186 PRO A CA 1
ATOM 1492 C C . PRO A 1 186 ? 9.321 -8.980 2.840 1.00 83.62 186 PRO A C 1
ATOM 1494 O O . PRO A 1 186 ? 9.102 -8.880 1.629 1.00 83.62 186 PRO A O 1
ATOM 1497 N N . LEU A 1 187 ? 8.827 -9.967 3.575 1.00 87.88 187 LEU A N 1
ATOM 1498 C CA . LEU A 1 187 ? 7.807 -10.909 3.136 1.00 87.88 187 LEU A CA 1
ATOM 1499 C C . LEU A 1 187 ? 6.523 -10.580 3.891 1.00 87.88 187 LEU A C 1
ATOM 1501 O O . LEU A 1 187 ? 6.548 -10.466 5.114 1.00 87.88 187 LEU A O 1
ATOM 1505 N N . ALA A 1 188 ? 5.417 -10.410 3.167 1.00 91.31 188 ALA A N 1
ATOM 1506 C CA . ALA A 1 188 ? 4.151 -9.972 3.742 1.00 91.31 188 ALA A CA 1
ATOM 1507 C C . ALA A 1 188 ? 2.984 -10.869 3.317 1.00 91.31 188 ALA A C 1
ATOM 1509 O O . ALA A 1 188 ? 2.906 -11.322 2.172 1.00 91.31 188 ALA A O 1
ATOM 1510 N N . CYS A 1 189 ? 2.073 -11.110 4.256 1.00 94.75 189 CYS A N 1
ATOM 1511 C CA . CYS A 1 189 ? 0.785 -11.753 4.048 1.00 94.75 189 CYS A CA 1
ATOM 1512 C C . CYS A 1 189 ? -0.319 -10.757 4.414 1.00 94.75 189 CYS A C 1
ATOM 1514 O O . CYS A 1 189 ? -0.395 -10.318 5.563 1.00 94.75 189 CYS A O 1
ATOM 1516 N N . GLU A 1 190 ? -1.175 -10.422 3.447 1.00 94.81 190 GLU A N 1
ATOM 1517 C CA . GLU A 1 190 ? -2.285 -9.484 3.628 1.00 94.81 190 GLU A CA 1
ATOM 1518 C C . GLU A 1 190 ? -3.638 -10.188 3.509 1.00 94.81 190 GLU A C 1
ATOM 1520 O O . GLU A 1 190 ? -3.962 -10.788 2.477 1.00 94.81 190 GLU A O 1
ATOM 1525 N N . MET A 1 191 ? -4.448 -10.081 4.561 1.00 96.75 191 MET A N 1
ATOM 1526 C CA . MET A 1 191 ? -5.734 -10.763 4.686 1.00 96.75 191 MET A CA 1
ATOM 1527 C C . MET A 1 191 ? -6.818 -9.797 5.164 1.00 96.75 191 MET A C 1
ATOM 1529 O O . MET A 1 191 ? -6.622 -9.067 6.130 1.00 96.75 191 MET A O 1
ATOM 1533 N N . VAL A 1 192 ? -7.996 -9.841 4.543 1.00 96.94 192 VAL A N 1
ATOM 1534 C CA . VAL A 1 192 ? -9.215 -9.225 5.086 1.00 96.94 192 VAL A CA 1
ATOM 1535 C C . VAL A 1 192 ? -9.935 -10.278 5.922 1.00 96.94 192 VAL A C 1
ATOM 1537 O O . VAL A 1 192 ? -10.371 -11.287 5.374 1.00 96.94 192 VAL A O 1
ATOM 1540 N N . ILE A 1 193 ? -10.057 -10.070 7.232 1.00 97.75 193 ILE A N 1
ATOM 1541 C CA . ILE A 1 193 ? -10.569 -11.056 8.202 1.00 97.75 193 ILE A CA 1
ATOM 1542 C C . ILE A 1 193 ? -11.731 -10.450 9.010 1.00 97.75 193 ILE A C 1
ATOM 1544 O O . ILE A 1 193 ? -11.707 -9.245 9.276 1.00 97.75 193 ILE A O 1
ATOM 1548 N N . PRO A 1 194 ? -12.759 -11.240 9.391 1.00 98.06 194 PRO A N 1
ATOM 1549 C CA . PRO A 1 194 ? -13.727 -10.829 10.406 1.00 98.06 194 PRO A CA 1
ATOM 1550 C C . PRO A 1 194 ? -13.035 -10.385 11.700 1.00 98.06 194 PRO A C 1
ATOM 1552 O O . PRO A 1 194 ? -12.136 -11.076 12.184 1.00 98.06 194 PRO A O 1
ATOM 1555 N N . ILE A 1 195 ? -13.434 -9.243 12.259 1.00 97.12 195 ILE A N 1
ATOM 1556 C CA . ILE A 1 195 ? -12.795 -8.671 13.457 1.00 97.12 195 ILE A CA 1
ATOM 1557 C C . ILE A 1 195 ? -12.847 -9.661 14.625 1.00 97.12 195 ILE A C 1
ATOM 1559 O O . ILE A 1 195 ? -11.847 -9.816 15.324 1.00 97.12 195 ILE A O 1
ATOM 1563 N N . GLU A 1 196 ? -13.953 -10.394 14.787 1.00 97.00 196 GLU A N 1
ATOM 1564 C CA . GLU A 1 196 ? -14.111 -11.392 15.850 1.00 97.00 196 GLU A CA 1
ATOM 1565 C C . GLU A 1 196 ? -13.100 -12.550 15.775 1.00 97.00 196 GLU A C 1
ATOM 1567 O O . GLU A 1 196 ? -12.780 -13.156 16.795 1.00 97.00 196 GLU A O 1
ATOM 1572 N N . ASN A 1 197 ? -12.551 -12.829 14.589 1.00 98.25 197 ASN A N 1
ATOM 1573 C CA . ASN A 1 197 ? -11.602 -13.921 14.367 1.00 98.25 197 ASN A CA 1
ATOM 1574 C C . ASN A 1 197 ? -10.148 -13.441 14.235 1.00 98.25 197 ASN A C 1
ATOM 1576 O O . ASN A 1 197 ? -9.233 -14.268 14.176 1.00 98.25 197 ASN A O 1
ATOM 1580 N N . ALA A 1 198 ? -9.914 -12.126 14.177 1.00 97.88 198 ALA A N 1
ATOM 1581 C CA . ALA A 1 198 ? -8.599 -11.542 13.923 1.00 97.88 198 ALA A CA 1
ATOM 1582 C C . ALA A 1 198 ? -7.561 -11.981 14.965 1.00 97.88 198 ALA A C 1
ATOM 1584 O O . ALA A 1 198 ? -6.486 -12.457 14.610 1.00 97.88 198 ALA A O 1
ATOM 1585 N N . VAL A 1 199 ? -7.910 -11.905 16.249 1.00 98.19 199 VAL A N 1
ATOM 1586 C CA . VAL A 1 199 ? -7.015 -12.267 17.357 1.00 98.19 199 VAL A CA 1
ATOM 1587 C C . VAL A 1 199 ? -6.654 -13.755 17.339 1.00 98.19 199 VAL A C 1
ATOM 1589 O O . VAL A 1 199 ? -5.489 -14.121 17.492 1.00 98.19 199 VAL A O 1
ATOM 1592 N N . SER A 1 200 ? -7.630 -14.635 17.096 1.00 98.31 200 SER A N 1
ATOM 1593 C CA . SER A 1 200 ? -7.374 -16.078 16.999 1.00 98.31 200 SER A CA 1
ATOM 1594 C C . SER A 1 200 ? -6.459 -16.423 15.822 1.00 98.31 200 SER A C 1
ATOM 1596 O O . SER A 1 200 ? -5.567 -17.262 15.965 1.00 98.31 200 SER A O 1
ATOM 1598 N N . TYR A 1 201 ? -6.628 -15.737 14.687 1.00 98.31 201 TYR A N 1
ATOM 1599 C CA . TYR A 1 201 ? -5.713 -15.848 13.555 1.00 98.31 201 TYR A CA 1
ATOM 1600 C C . TYR A 1 201 ? -4.293 -15.397 13.917 1.00 98.31 201 TYR A C 1
ATOM 1602 O O . TYR A 1 201 ? -3.347 -16.133 13.638 1.00 98.31 201 TYR A O 1
ATOM 1610 N N . LEU A 1 202 ? -4.140 -14.238 14.570 1.00 97.75 202 LEU A N 1
ATOM 1611 C CA . LEU A 1 202 ? -2.833 -13.704 14.969 1.00 97.75 202 LEU A CA 1
ATOM 1612 C C . LEU A 1 202 ? -2.084 -14.652 15.910 1.00 97.75 202 LEU A C 1
ATOM 1614 O O . LEU A 1 202 ? -0.922 -14.961 15.655 1.00 97.75 202 LEU A O 1
ATOM 1618 N N . LYS A 1 203 ? -2.765 -15.206 16.919 1.00 96.81 203 LYS A N 1
ATOM 1619 C CA . LYS A 1 203 ? -2.184 -16.193 17.840 1.00 96.81 203 LYS A CA 1
ATOM 1620 C C . LYS A 1 203 ? -1.688 -17.454 17.132 1.00 96.81 203 LYS A C 1
ATOM 1622 O O . LYS A 1 203 ? -0.567 -17.901 17.375 1.00 96.81 203 LYS A O 1
ATOM 1627 N N . GLU A 1 204 ? -2.504 -18.053 16.258 1.00 97.56 204 GLU A N 1
ATOM 1628 C CA . GLU A 1 204 ? -2.074 -19.241 15.505 1.00 97.56 204 GLU A CA 1
ATOM 1629 C C . GLU A 1 204 ? -0.936 -18.900 14.519 1.00 97.56 204 GLU A C 1
ATOM 1631 O O . GLU A 1 204 ? -0.005 -19.694 14.359 1.00 97.56 204 GLU A O 1
ATOM 1636 N N . ALA A 1 205 ? -0.967 -17.718 13.895 1.00 96.75 205 ALA A N 1
ATOM 1637 C CA . ALA A 1 205 ? 0.062 -17.255 12.967 1.00 96.75 205 ALA A CA 1
ATOM 1638 C C . ALA A 1 205 ? 1.415 -17.038 13.660 1.00 96.75 205 ALA A C 1
ATOM 1640 O O . ALA A 1 205 ? 2.437 -17.515 13.163 1.00 96.75 205 ALA A O 1
ATOM 1641 N N . GLU A 1 206 ? 1.425 -16.387 14.824 1.00 95.00 206 GLU A N 1
ATOM 1642 C CA . GLU A 1 206 ? 2.633 -16.144 15.615 1.00 95.00 206 GLU A CA 1
ATOM 1643 C C . GLU A 1 206 ? 3.310 -17.462 16.018 1.00 95.00 206 GLU A C 1
ATOM 1645 O O . GLU A 1 206 ? 4.519 -17.623 15.849 1.00 95.00 206 GLU A O 1
ATOM 1650 N N . ILE A 1 207 ? 2.535 -18.464 16.454 1.00 94.12 207 ILE A N 1
ATOM 1651 C CA . ILE A 1 207 ? 3.063 -19.798 16.785 1.00 94.12 207 ILE A CA 1
ATOM 1652 C C . ILE A 1 207 ? 3.744 -20.442 15.569 1.00 94.12 207 ILE A C 1
ATOM 1654 O O . ILE A 1 207 ? 4.811 -21.050 15.705 1.00 94.12 207 ILE A O 1
ATOM 1658 N N . ILE A 1 208 ? 3.138 -20.340 14.381 1.00 93.25 208 ILE A N 1
ATOM 1659 C CA . ILE A 1 208 ? 3.699 -20.894 13.141 1.00 93.25 208 ILE A CA 1
ATOM 1660 C C . ILE A 1 208 ? 4.998 -20.177 12.767 1.00 93.25 208 ILE A C 1
ATOM 1662 O O . ILE A 1 208 ? 5.991 -20.842 12.467 1.00 93.25 208 ILE A O 1
ATOM 1666 N N . LEU A 1 209 ? 5.009 -18.845 12.811 1.00 92.38 209 LEU A N 1
ATOM 1667 C CA . LEU A 1 209 ? 6.155 -18.021 12.422 1.00 92.38 209 LEU A CA 1
ATOM 1668 C C . LEU A 1 209 ? 7.333 -18.202 13.381 1.00 92.38 209 LEU A C 1
ATOM 1670 O O . LEU A 1 209 ? 8.444 -18.500 12.938 1.00 92.38 209 LEU A O 1
ATOM 1674 N N . LYS A 1 210 ? 7.068 -18.221 14.691 1.00 90.88 210 LYS A N 1
ATOM 1675 C CA . LYS A 1 210 ? 8.072 -18.512 15.720 1.00 90.88 210 LYS A CA 1
ATOM 1676 C C . LYS A 1 210 ? 8.673 -19.911 15.571 1.00 90.88 210 LYS A C 1
ATOM 1678 O O . LYS A 1 210 ? 9.879 -20.091 15.730 1.00 90.88 210 LYS A O 1
ATOM 1683 N N . ARG A 1 211 ? 7.871 -20.922 15.204 1.00 88.12 211 ARG A N 1
ATOM 1684 C CA . ARG A 1 211 ? 8.379 -22.269 14.851 1.00 88.12 211 ARG A CA 1
ATOM 1685 C C . ARG A 1 211 ? 9.194 -22.272 13.557 1.00 88.12 211 ARG A C 1
ATOM 1687 O O . ARG A 1 211 ? 10.105 -23.087 13.425 1.00 88.12 211 ARG A O 1
ATOM 1694 N N . GLY A 1 212 ? 8.863 -21.384 12.624 1.00 85.31 212 GLY A N 1
ATOM 1695 C CA . GLY A 1 212 ? 9.636 -21.110 11.414 1.00 85.31 212 GLY A CA 1
ATOM 1696 C C . GLY A 1 212 ? 10.943 -20.353 11.670 1.00 85.31 212 GLY A C 1
ATOM 1697 O O . GLY A 1 212 ? 11.777 -20.303 10.773 1.00 85.31 212 GLY A O 1
ATOM 1698 N N . GLY A 1 213 ? 11.150 -19.825 12.882 1.00 86.38 213 GLY A N 1
ATOM 1699 C CA . GLY A 1 213 ? 12.342 -19.062 13.253 1.00 86.38 213 GLY A CA 1
ATOM 1700 C C . GLY A 1 213 ? 12.331 -17.620 12.745 1.00 86.38 213 GLY A C 1
ATOM 1701 O O . GLY A 1 213 ? 13.402 -17.058 12.537 1.00 86.38 213 GLY A O 1
ATOM 1702 N N . VAL A 1 214 ? 11.146 -17.048 12.510 1.00 88.06 214 VAL A N 1
ATOM 1703 C CA . VAL A 1 214 ? 10.979 -15.645 12.113 1.00 88.06 214 VAL A CA 1
ATOM 1704 C C . VAL A 1 214 ? 10.062 -14.924 13.091 1.00 88.06 214 VAL A C 1
ATOM 1706 O O . VAL A 1 214 ? 9.028 -15.462 13.491 1.00 88.06 214 VAL A O 1
ATOM 1709 N N . ASP A 1 215 ? 10.442 -13.702 13.444 1.00 87.38 215 ASP A N 1
ATOM 1710 C CA . ASP A 1 215 ? 9.619 -12.809 14.251 1.00 87.38 215 ASP A CA 1
ATOM 1711 C C . ASP A 1 215 ? 8.678 -12.025 13.336 1.00 87.38 215 ASP A C 1
ATOM 1713 O O . ASP A 1 215 ? 9.069 -11.573 12.256 1.00 87.38 215 ASP A O 1
ATOM 1717 N N . VAL A 1 216 ? 7.415 -11.929 13.748 1.00 91.25 216 VAL A N 1
ATOM 1718 C CA . VAL A 1 216 ? 6.359 -11.292 12.965 1.00 91.25 216 VAL A CA 1
ATOM 1719 C C . VAL A 1 216 ? 6.084 -9.889 13.472 1.00 91.25 216 VAL A C 1
ATOM 1721 O O . VAL A 1 216 ? 5.941 -9.643 14.670 1.00 91.25 216 VAL A O 1
ATOM 1724 N N . GLU A 1 217 ? 5.940 -8.975 12.530 1.00 91.69 217 GLU A N 1
ATOM 1725 C CA . GLU A 1 217 ? 5.344 -7.672 12.748 1.00 91.69 217 GLU A CA 1
ATOM 1726 C C . GLU A 1 217 ? 3.914 -7.680 12.231 1.00 91.69 217 GLU A C 1
ATOM 1728 O O . GLU A 1 217 ? 3.626 -8.194 11.142 1.00 91.69 217 GLU A O 1
ATOM 1733 N N . VAL A 1 218 ? 3.018 -7.095 13.018 1.00 94.19 218 VAL A N 1
ATOM 1734 C CA . VAL A 1 218 ? 1.593 -7.067 12.715 1.00 94.19 218 VAL A CA 1
ATOM 1735 C C . VAL A 1 218 ? 1.106 -5.633 12.683 1.00 94.19 218 VAL A C 1
ATOM 1737 O O . VAL A 1 218 ? 1.250 -4.884 13.650 1.00 94.19 218 VAL A O 1
ATOM 1740 N N . GLU A 1 219 ? 0.449 -5.298 11.582 1.00 94.56 219 GLU A N 1
ATOM 1741 C CA . GLU A 1 219 ? -0.375 -4.107 11.453 1.00 94.56 219 GLU A CA 1
ATOM 1742 C C . GLU A 1 219 ? -1.776 -4.507 10.993 1.00 94.56 219 GLU A C 1
ATOM 1744 O O . GLU A 1 219 ? -1.967 -5.492 10.276 1.00 94.56 219 GLU A O 1
ATOM 1749 N N . SER A 1 220 ? -2.777 -3.731 11.392 1.00 96.44 220 SER A N 1
ATOM 1750 C CA . SER A 1 220 ? -4.145 -3.910 10.919 1.00 96.44 220 SER A CA 1
ATOM 1751 C C . SER A 1 220 ? -4.808 -2.574 10.673 1.00 96.44 220 SER A C 1
ATOM 1753 O O . SER A 1 220 ? -4.757 -1.695 11.529 1.00 96.44 220 SER A O 1
ATOM 1755 N N . HIS A 1 221 ? -5.499 -2.443 9.549 1.00 96.88 221 HIS A N 1
ATOM 1756 C CA . HIS A 1 221 ? -6.424 -1.346 9.309 1.00 96.88 221 HIS A CA 1
ATOM 1757 C C . HIS A 1 221 ? -7.850 -1.855 9.470 1.00 96.88 221 HIS A C 1
ATOM 1759 O O . HIS A 1 221 ? -8.251 -2.814 8.811 1.00 96.88 221 HIS A O 1
ATOM 1765 N N . ILE A 1 222 ? -8.655 -1.196 10.297 1.00 97.62 222 ILE A N 1
ATOM 1766 C CA . ILE A 1 222 ? -10.086 -1.494 10.339 1.00 97.62 222 ILE A CA 1
ATOM 1767 C C . ILE A 1 222 ? -10.729 -0.836 9.118 1.00 97.62 222 ILE A C 1
ATOM 1769 O O . ILE A 1 222 ? -10.560 0.361 8.881 1.00 97.62 222 ILE A O 1
ATOM 1773 N N . VAL A 1 223 ? -11.408 -1.637 8.297 1.00 95.12 223 VAL A N 1
ATOM 1774 C CA . VAL A 1 223 ? -11.919 -1.222 6.973 1.00 95.12 223 VAL A CA 1
ATOM 1775 C C . VAL A 1 223 ? -13.443 -1.313 6.863 1.00 95.12 223 VAL A C 1
ATOM 1777 O O . VAL A 1 223 ? -14.007 -0.995 5.819 1.00 95.12 223 VAL A O 1
ATOM 1780 N N . GLY A 1 224 ? -14.105 -1.717 7.945 1.00 92.31 224 GLY A N 1
ATOM 1781 C CA . GLY A 1 224 ? -15.555 -1.778 8.103 1.00 92.31 224 GLY A CA 1
ATOM 1782 C C . GLY A 1 224 ? -15.919 -2.065 9.561 1.00 92.31 224 GLY A C 1
ATOM 1783 O O . GLY A 1 224 ? -15.033 -2.175 10.405 1.00 92.31 224 GLY A O 1
ATOM 1784 N N . LYS A 1 225 ? -17.214 -2.202 9.866 1.00 91.56 225 LYS A N 1
ATOM 1785 C CA . LYS A 1 225 ? -17.679 -2.485 11.239 1.00 91.56 225 LYS A CA 1
ATOM 1786 C C . LYS A 1 225 ? -17.308 -3.888 11.732 1.00 91.56 225 LYS A C 1
ATOM 1788 O O . LYS A 1 225 ? -17.203 -4.098 12.931 1.00 91.56 225 LYS A O 1
ATOM 1793 N N . ASP A 1 226 ? -17.120 -4.825 10.809 1.00 94.62 226 ASP A N 1
ATOM 1794 C CA . ASP A 1 226 ? -16.898 -6.252 11.059 1.00 94.62 226 ASP A CA 1
ATOM 1795 C C . ASP A 1 226 ? -15.606 -6.775 10.410 1.00 94.62 226 ASP A C 1
ATOM 1797 O O . ASP A 1 226 ? -15.314 -7.963 10.502 1.00 94.62 226 ASP A O 1
ATOM 1801 N N . ARG A 1 227 ? -14.816 -5.924 9.734 1.00 96.38 227 ARG A N 1
ATOM 1802 C CA . ARG A 1 227 ? -13.642 -6.355 8.951 1.00 96.38 227 ARG A CA 1
ATOM 1803 C C . ARG A 1 227 ? -12.362 -5.602 9.295 1.00 96.38 227 ARG A C 1
ATOM 1805 O O . ARG A 1 227 ? -12.320 -4.370 9.309 1.00 96.38 227 ARG A O 1
ATOM 1812 N N . ALA A 1 228 ? -11.295 -6.376 9.453 1.00 97.44 228 ALA A N 1
ATOM 1813 C CA . ALA A 1 228 ? -9.922 -5.923 9.604 1.00 97.44 228 ALA A CA 1
ATOM 1814 C C . ALA A 1 228 ? -9.089 -6.344 8.384 1.00 97.44 228 ALA A C 1
ATOM 1816 O O . ALA A 1 228 ? -9.115 -7.506 7.981 1.00 97.44 228 ALA A O 1
ATOM 1817 N N . LEU A 1 229 ? -8.345 -5.406 7.802 1.00 97.19 229 LEU A N 1
ATOM 1818 C CA . LEU A 1 229 ? -7.291 -5.669 6.828 1.00 97.19 229 LEU A CA 1
ATOM 1819 C C . LEU A 1 229 ? -5.971 -5.825 7.586 1.00 97.19 229 LEU A C 1
ATOM 1821 O O . LEU A 1 229 ? -5.360 -4.836 7.984 1.00 97.19 229 LEU A O 1
ATOM 1825 N N . LEU A 1 230 ? -5.564 -7.072 7.786 1.00 96.56 230 LEU A N 1
ATOM 1826 C CA . LEU A 1 230 ? -4.357 -7.462 8.501 1.00 96.56 230 LEU A CA 1
ATOM 1827 C 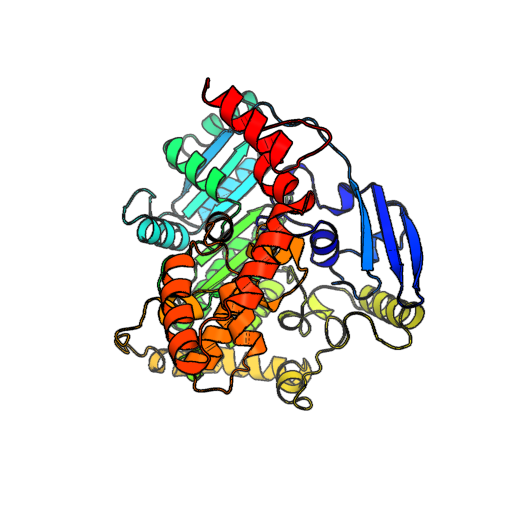C . LEU A 1 230 ? -3.184 -7.613 7.542 1.00 96.56 230 LEU A C 1
ATOM 1829 O O . LEU A 1 230 ? -3.303 -8.287 6.519 1.00 96.56 230 LEU A O 1
ATOM 1833 N N . MET A 1 231 ? -2.042 -7.058 7.928 1.00 95.00 231 MET A N 1
ATOM 1834 C CA . MET A 1 231 ? -0.757 -7.231 7.269 1.00 95.00 231 MET A CA 1
ATOM 1835 C C . MET A 1 231 ? 0.221 -7.840 8.271 1.00 95.00 231 MET A C 1
ATOM 1837 O O . MET A 1 231 ? 0.603 -7.211 9.256 1.00 95.00 231 MET A O 1
ATOM 1841 N N . LEU A 1 232 ? 0.611 -9.087 8.016 1.00 95.12 232 LEU A N 1
ATOM 1842 C CA . LEU A 1 232 ? 1.663 -9.771 8.761 1.00 95.12 232 LEU A CA 1
ATOM 1843 C C . LEU A 1 232 ? 2.926 -9.702 7.918 1.00 95.12 232 LEU A C 1
ATOM 1845 O O . LEU A 1 232 ? 2.916 -10.178 6.782 1.00 95.12 232 LEU A O 1
ATOM 1849 N N . SER A 1 233 ? 4.000 -9.139 8.459 1.00 91.81 233 SER A N 1
ATOM 1850 C CA . SER A 1 233 ? 5.274 -9.025 7.753 1.00 91.81 233 SER A CA 1
ATOM 1851 C C . SER A 1 233 ? 6.436 -9.558 8.579 1.00 91.81 233 SER A C 1
ATOM 1853 O O . SER A 1 233 ? 6.403 -9.542 9.804 1.00 91.81 233 SER A O 1
ATOM 1855 N N . TYR A 1 234 ? 7.453 -10.074 7.901 1.00 89.44 234 TYR A N 1
ATOM 1856 C CA . TYR A 1 234 ? 8.703 -10.517 8.511 1.00 89.44 234 TYR A CA 1
ATOM 1857 C C . TYR A 1 234 ? 9.841 -10.409 7.492 1.00 89.44 234 TYR A C 1
ATOM 1859 O O . TYR A 1 234 ? 9.626 -10.466 6.278 1.00 89.44 234 TYR A O 1
ATOM 1867 N N . MET A 1 235 ? 11.067 -10.238 7.980 1.00 84.88 235 MET A N 1
ATOM 1868 C CA . MET A 1 235 ? 12.238 -9.975 7.136 1.00 84.88 235 MET A CA 1
ATOM 1869 C C . MET A 1 235 ? 12.934 -11.277 6.703 1.00 84.88 235 MET A C 1
ATOM 1871 O O . MET A 1 235 ? 12.972 -12.260 7.448 1.00 84.88 235 MET A O 1
ATOM 1875 N N . SER A 1 236 ? 13.491 -11.319 5.486 1.00 83.81 236 SER A N 1
ATOM 1876 C CA . SER A 1 236 ? 14.251 -12.483 4.997 1.00 83.81 236 SER A CA 1
ATOM 1877 C C . SER A 1 236 ? 15.302 -12.144 3.937 1.00 83.81 236 SER A C 1
ATOM 1879 O O . SER A 1 236 ? 15.075 -11.303 3.071 1.00 83.81 236 SER A O 1
ATOM 1881 N N . ASP A 1 237 ? 16.468 -12.804 3.990 1.00 81.31 237 ASP A N 1
ATOM 1882 C CA . ASP A 1 237 ? 17.607 -12.510 3.111 1.00 81.31 237 ASP A CA 1
ATOM 1883 C C . ASP A 1 237 ? 17.598 -13.267 1.794 1.00 81.31 237 ASP A C 1
ATOM 1885 O O . ASP A 1 237 ? 18.000 -14.425 1.731 1.00 81.31 237 ASP A O 1
ATOM 1889 N N . VAL A 1 238 ? 17.237 -12.569 0.711 1.00 79.81 238 VAL A N 1
ATOM 1890 C CA . VAL A 1 238 ? 17.331 -13.078 -0.668 1.00 79.81 238 VAL A CA 1
ATOM 1891 C C . VAL A 1 238 ? 18.742 -13.528 -1.051 1.00 79.81 238 VAL A C 1
ATOM 1893 O O . VAL A 1 238 ? 18.886 -14.342 -1.962 1.00 79.81 238 VAL A O 1
ATOM 1896 N N . ARG A 1 239 ? 19.782 -13.024 -0.373 1.00 77.69 239 ARG A N 1
ATOM 1897 C CA . ARG A 1 239 ? 21.185 -13.428 -0.563 1.00 77.69 239 ARG A CA 1
ATOM 1898 C C . ARG A 1 239 ? 21.506 -14.766 0.093 1.00 77.69 239 ARG A C 1
ATOM 1900 O O . ARG A 1 239 ? 22.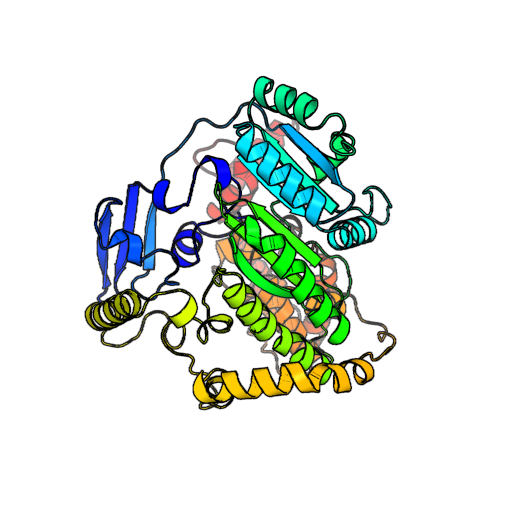533 -15.364 -0.217 1.00 77.69 239 ARG A O 1
ATOM 1907 N N . VAL A 1 240 ? 20.611 -15.273 0.942 1.00 82.62 240 VAL A N 1
ATOM 1908 C CA . VAL A 1 240 ? 20.660 -16.615 1.529 1.00 82.62 240 VAL A CA 1
ATOM 1909 C C . VAL A 1 240 ? 19.474 -17.428 0.985 1.00 82.62 240 VAL A C 1
ATOM 1911 O O . VAL A 1 240 ? 18.495 -17.657 1.701 1.00 82.62 240 VAL A O 1
ATOM 1914 N N . PRO A 1 241 ? 19.526 -17.910 -0.280 1.00 80.56 241 PRO A N 1
ATOM 1915 C CA . PRO A 1 241 ? 18.361 -18.469 -0.968 1.00 80.56 241 PRO A CA 1
ATOM 1916 C C . PRO A 1 241 ? 17.647 -19.580 -0.197 1.00 80.56 241 PRO A C 1
ATOM 1918 O O . PRO A 1 241 ? 16.424 -19.645 -0.207 1.00 80.56 241 PRO A O 1
ATOM 1921 N N . LYS A 1 242 ? 18.391 -20.444 0.508 1.00 80.19 242 LYS A N 1
ATOM 1922 C CA . LYS A 1 242 ? 17.805 -21.543 1.293 1.00 80.19 242 LYS A CA 1
ATOM 1923 C C . LYS A 1 242 ? 16.851 -21.028 2.375 1.00 80.19 242 LYS A C 1
ATOM 1925 O O . LYS A 1 242 ? 15.722 -21.505 2.457 1.00 80.19 242 LYS A O 1
ATOM 1930 N N . THR A 1 243 ? 17.293 -20.052 3.166 1.00 84.25 243 THR A N 1
ATOM 1931 C CA . THR A 1 243 ? 16.477 -19.427 4.215 1.00 84.25 243 THR A CA 1
ATOM 1932 C C . THR A 1 243 ? 15.366 -18.586 3.599 1.00 84.25 243 THR A C 1
ATOM 1934 O O . THR A 1 243 ? 14.223 -18.685 4.032 1.00 84.25 243 THR A O 1
ATOM 1937 N N . TYR A 1 244 ? 15.659 -17.841 2.528 1.00 83.81 244 TYR A N 1
ATOM 1938 C CA . TYR A 1 244 ? 14.652 -17.052 1.820 1.00 83.81 244 TYR A CA 1
ATOM 1939 C C . TYR A 1 244 ? 13.483 -17.893 1.309 1.00 83.81 244 TYR A C 1
ATOM 1941 O O . TYR A 1 244 ? 12.331 -17.589 1.601 1.00 83.81 244 TYR A O 1
ATOM 1949 N N . PHE A 1 245 ? 13.756 -18.988 0.596 1.00 83.12 245 PHE A N 1
ATOM 1950 C CA . PHE A 1 245 ? 12.703 -19.861 0.078 1.00 83.12 245 PHE A CA 1
ATOM 1951 C C . PHE A 1 245 ? 11.927 -20.569 1.197 1.00 83.12 245 PHE A C 1
ATOM 1953 O O . PHE A 1 245 ? 10.715 -20.746 1.069 1.00 83.12 245 PHE A O 1
ATOM 1960 N N . ALA A 1 246 ? 12.587 -20.926 2.306 1.00 83.94 246 ALA A N 1
ATOM 1961 C CA . ALA A 1 246 ? 11.910 -21.470 3.482 1.00 83.94 246 ALA A CA 1
ATOM 1962 C C . ALA A 1 246 ? 10.947 -20.440 4.101 1.00 83.94 246 ALA A C 1
ATOM 1964 O O . ALA A 1 246 ? 9.763 -20.736 4.264 1.00 83.94 246 ALA A O 1
ATOM 1965 N N . ASN A 1 247 ? 11.412 -19.215 4.346 1.00 88.06 247 ASN A N 1
ATOM 1966 C CA . ASN A 1 247 ? 10.606 -18.123 4.898 1.00 88.06 247 ASN A CA 1
ATOM 1967 C C . ASN A 1 247 ? 9.465 -17.725 3.949 1.00 88.06 247 ASN A C 1
ATOM 1969 O O . ASN A 1 247 ? 8.336 -17.512 4.384 1.00 88.06 247 ASN A O 1
ATOM 1973 N N . MET A 1 248 ? 9.720 -17.683 2.640 1.00 87.25 248 MET A N 1
ATOM 1974 C CA . MET A 1 248 ? 8.710 -17.393 1.616 1.00 87.25 248 MET A CA 1
ATOM 1975 C C . MET A 1 248 ? 7.603 -18.457 1.584 1.00 87.25 248 MET A C 1
ATOM 1977 O O . MET A 1 248 ? 6.447 -18.132 1.322 1.00 87.25 248 MET A O 1
ATOM 1981 N N . SER A 1 249 ? 7.916 -19.717 1.911 1.00 85.19 249 SER A N 1
ATOM 1982 C CA . SER A 1 249 ? 6.918 -20.795 1.981 1.00 85.19 249 SER A CA 1
ATOM 1983 C C . SER A 1 249 ? 5.919 -20.652 3.138 1.00 85.19 249 SER A C 1
ATOM 1985 O O . SER A 1 249 ? 4.863 -21.285 3.103 1.00 85.19 249 SER A O 1
ATOM 1987 N N . LEU A 1 250 ? 6.209 -19.805 4.135 1.00 89.38 250 LEU A N 1
ATOM 1988 C CA . LEU A 1 250 ? 5.296 -19.526 5.246 1.00 89.38 250 LEU A CA 1
ATOM 1989 C C . LEU A 1 250 ? 4.129 -18.625 4.813 1.00 89.38 250 LEU A C 1
ATOM 1991 O O . LEU A 1 250 ? 3.034 -18.785 5.341 1.00 89.38 250 LEU A O 1
ATOM 1995 N N . ILE A 1 251 ? 4.297 -17.763 3.802 1.00 91.81 251 ILE A N 1
ATOM 1996 C CA . ILE A 1 251 ? 3.222 -16.892 3.290 1.00 91.81 251 ILE A CA 1
ATOM 1997 C C . ILE A 1 251 ? 1.952 -17.678 2.929 1.00 91.81 251 ILE A C 1
ATOM 1999 O O . ILE A 1 251 ? 0.911 -17.418 3.528 1.00 91.81 251 ILE A O 1
ATOM 2003 N N . PRO A 1 252 ? 1.983 -18.693 2.045 1.00 90.12 252 PRO A N 1
ATOM 2004 C CA . PRO A 1 252 ? 0.776 -19.452 1.724 1.00 90.12 252 PRO A CA 1
ATOM 2005 C C . PRO A 1 252 ? 0.255 -20.312 2.892 1.00 90.12 252 PRO A C 1
ATOM 2007 O O . PRO A 1 252 ? -0.920 -20.692 2.890 1.00 90.12 252 PRO A O 1
ATOM 2010 N N . VAL A 1 253 ? 1.089 -20.630 3.895 1.00 91.06 253 VAL A N 1
ATOM 2011 C CA . VAL A 1 253 ? 0.630 -21.255 5.151 1.00 91.06 253 VAL A CA 1
ATOM 2012 C C . VAL A 1 253 ? -0.239 -20.263 5.925 1.00 91.06 253 VAL A C 1
ATOM 2014 O O . VAL A 1 253 ? -1.349 -20.619 6.318 1.00 91.06 253 VAL A O 1
ATOM 2017 N N . LEU A 1 254 ? 0.226 -19.019 6.078 1.00 95.38 254 LEU A N 1
ATOM 2018 C CA . LEU A 1 254 ? -0.525 -17.937 6.717 1.00 95.38 254 LEU A CA 1
ATOM 2019 C C . LEU A 1 254 ? -1.812 -17.616 5.957 1.00 95.38 254 LEU A C 1
ATOM 2021 O O . LEU A 1 254 ? -2.867 -17.509 6.572 1.00 95.38 254 LEU A O 1
ATOM 2025 N N . THR A 1 255 ? -1.763 -17.547 4.624 1.00 95.44 255 THR A N 1
ATOM 2026 C CA . THR A 1 255 ? -2.962 -17.330 3.804 1.00 95.44 255 THR A CA 1
ATOM 2027 C C . THR A 1 255 ? -4.007 -18.413 4.066 1.00 95.44 255 THR A C 1
ATOM 2029 O O . THR A 1 255 ? -5.161 -18.104 4.351 1.00 95.44 255 THR A O 1
ATOM 2032 N N . ARG A 1 256 ? -3.608 -19.695 4.060 1.00 93.44 256 ARG A N 1
ATOM 2033 C CA . ARG A 1 256 ? -4.515 -20.813 4.373 1.00 93.44 256 ARG A CA 1
ATOM 2034 C C . ARG A 1 256 ? -5.065 -20.740 5.794 1.00 93.44 256 ARG A C 1
ATOM 2036 O O . ARG A 1 256 ? -6.225 -21.085 6.009 1.00 93.44 256 ARG A O 1
ATOM 2043 N N . LEU A 1 257 ? -4.237 -20.333 6.750 1.00 95.81 257 LEU A N 1
ATOM 2044 C CA . LEU A 1 257 ? -4.673 -20.130 8.122 1.00 95.81 257 LEU A CA 1
ATOM 2045 C C . LEU A 1 257 ? -5.737 -19.027 8.191 1.00 95.81 257 LEU A C 1
ATOM 2047 O O . LEU A 1 257 ? -6.782 -19.243 8.790 1.00 95.81 257 LEU A O 1
ATOM 2051 N N . GLY A 1 258 ? -5.536 -17.892 7.522 1.00 96.88 258 GLY A N 1
ATOM 2052 C CA . GLY A 1 258 ? -6.524 -16.812 7.499 1.00 96.88 258 GLY A CA 1
ATOM 2053 C C . GLY A 1 258 ? -7.859 -17.243 6.879 1.00 96.88 258 GLY A C 1
ATOM 2054 O O . GLY A 1 258 ? -8.911 -16.875 7.395 1.00 96.88 258 GLY A O 1
ATOM 2055 N N . LEU A 1 259 ? -7.839 -18.109 5.855 1.00 96.25 259 LEU A N 1
ATOM 2056 C CA . LEU A 1 259 ? -9.060 -18.713 5.295 1.00 96.25 259 LEU A CA 1
ATOM 2057 C C . LEU A 1 259 ? -9.836 -19.553 6.329 1.00 96.25 259 LEU A C 1
ATOM 2059 O O . LEU A 1 259 ? -11.062 -19.484 6.377 1.00 96.25 259 LEU A O 1
ATOM 2063 N N . LYS A 1 260 ? -9.145 -20.317 7.194 1.00 96.56 260 LYS A N 1
ATOM 2064 C CA . LYS A 1 260 ? -9.769 -21.090 8.297 1.00 96.56 260 LYS A CA 1
ATOM 2065 C C . LYS A 1 260 ? -10.534 -20.179 9.267 1.00 96.56 260 LYS A C 1
ATOM 2067 O O . LYS A 1 260 ? -11.517 -20.613 9.857 1.00 96.56 260 LYS A O 1
ATOM 2072 N N . PHE A 1 261 ? -10.103 -18.927 9.396 1.00 97.56 261 PHE A N 1
ATOM 2073 C CA . PHE A 1 261 ? -10.718 -17.899 10.237 1.00 97.56 261 PHE A CA 1
ATOM 2074 C C . PHE A 1 261 ? -11.726 -17.006 9.486 1.00 97.56 261 PHE A C 1
ATOM 2076 O O . PHE A 1 261 ? -12.098 -15.937 9.968 1.00 97.56 261 PHE A O 1
ATOM 2083 N N . GLY A 1 262 ? -12.192 -17.433 8.306 1.00 96.38 262 GLY A N 1
ATOM 2084 C CA . GLY A 1 262 ? -13.197 -16.710 7.515 1.00 96.38 262 GLY A CA 1
ATOM 2085 C C . GLY A 1 262 ? -12.659 -15.471 6.794 1.00 96.38 262 GLY A C 1
ATOM 2086 O O . GLY A 1 262 ? -13.439 -14.630 6.335 1.00 96.38 262 GLY A O 1
ATOM 2087 N N . GLY A 1 263 ? -11.335 -15.332 6.724 1.00 96.81 263 GLY A N 1
ATOM 2088 C CA . GLY A 1 263 ? -10.671 -14.280 5.972 1.00 96.81 263 GLY A CA 1
ATOM 2089 C C . GLY A 1 263 ? -10.502 -14.604 4.492 1.00 96.81 263 GLY A C 1
ATOM 2090 O O . GLY A 1 263 ? -10.701 -15.737 4.066 1.00 96.81 263 GLY A O 1
ATOM 2091 N N . VAL A 1 264 ? -10.080 -13.608 3.715 1.00 95.50 264 VAL A N 1
ATOM 2092 C CA . VAL A 1 264 ? -9.725 -13.738 2.293 1.00 95.50 264 VAL A CA 1
ATOM 2093 C C . VAL A 1 264 ? -8.464 -12.927 1.966 1.00 95.50 264 VAL A C 1
ATOM 2095 O O . VAL A 1 264 ? -8.227 -11.902 2.608 1.00 95.50 264 VAL A O 1
ATOM 2098 N N . PRO A 1 265 ? -7.654 -13.329 0.967 1.00 94.56 265 PRO A N 1
ATOM 2099 C CA . PRO A 1 265 ? -6.510 -12.532 0.527 1.00 94.56 265 PRO A CA 1
ATOM 2100 C C . PRO A 1 265 ? -6.939 -11.155 0.003 1.00 94.56 265 PRO A C 1
ATOM 2102 O O . PRO A 1 265 ? -7.862 -11.059 -0.817 1.00 94.56 265 PRO A O 1
ATOM 2105 N N . TYR A 1 266 ? -6.249 -10.091 0.429 1.00 93.19 266 TYR A N 1
ATOM 2106 C CA . TYR A 1 266 ? -6.582 -8.731 -0.012 1.00 93.19 266 TYR A CA 1
ATOM 2107 C C . TYR A 1 266 ? -6.345 -8.542 -1.518 1.00 93.19 266 TYR A C 1
ATOM 2109 O O . TYR A 1 266 ? -7.298 -8.304 -2.259 1.00 93.19 266 TYR A O 1
ATOM 2117 N N . GLY A 1 267 ? -5.117 -8.760 -1.995 1.00 89.94 267 GLY A N 1
ATOM 2118 C CA . GLY A 1 267 ? -4.785 -8.870 -3.423 1.00 89.94 267 GLY A CA 1
ATOM 2119 C C . GLY A 1 267 ? -4.688 -10.328 -3.884 1.00 89.94 267 GLY A C 1
ATOM 2120 O O . GLY A 1 267 ? -4.402 -11.216 -3.075 1.00 89.94 267 GLY A O 1
ATOM 2121 N N . ILE A 1 268 ? -4.905 -10.596 -5.178 1.00 88.62 268 ILE A N 1
ATOM 2122 C CA . ILE A 1 268 ? -4.691 -11.933 -5.751 1.00 88.62 268 ILE A CA 1
ATOM 2123 C C . ILE A 1 268 ? -3.264 -12.042 -6.298 1.00 88.62 268 ILE A C 1
ATOM 2125 O O . ILE A 1 268 ? -2.467 -12.848 -5.815 1.00 88.62 268 ILE A O 1
ATOM 2129 N N . GLY A 1 269 ? -2.902 -11.220 -7.278 1.00 84.69 269 GLY A N 1
ATOM 2130 C CA . GLY A 1 269 ? -1.597 -11.248 -7.920 1.00 84.69 269 GLY A CA 1
ATOM 2131 C C . GLY A 1 269 ? -1.212 -12.644 -8.402 1.00 84.69 269 GLY A C 1
ATOM 2132 O O . GLY A 1 269 ? -2.040 -13.529 -8.605 1.00 84.69 269 GLY A O 1
ATOM 2133 N N . ILE A 1 270 ? 0.088 -12.873 -8.552 1.00 83.12 270 ILE A N 1
ATOM 2134 C CA . ILE A 1 270 ? 0.620 -14.219 -8.810 1.00 83.12 270 ILE A CA 1
ATOM 2135 C C . ILE A 1 270 ? 0.598 -15.053 -7.520 1.00 83.12 270 ILE A C 1
ATOM 2137 O O . ILE A 1 270 ? 0.260 -16.234 -7.552 1.00 83.12 270 ILE A O 1
ATOM 2141 N N . TRP A 1 271 ? 0.921 -14.424 -6.386 1.00 81.38 271 TRP A N 1
ATOM 2142 C CA . TRP A 1 271 ? 1.155 -15.093 -5.105 1.00 81.38 271 TRP A CA 1
ATOM 2143 C C . TRP A 1 271 ? -0.093 -15.753 -4.514 1.00 81.38 271 TRP A C 1
ATOM 2145 O O . TRP A 1 271 ? -0.004 -16.881 -4.033 1.00 81.38 271 TRP A O 1
ATOM 2155 N N . ASN A 1 272 ? -1.255 -15.099 -4.609 1.00 88.75 272 ASN A N 1
ATOM 2156 C CA . ASN A 1 272 ? -2.514 -15.608 -4.067 1.00 88.75 272 ASN A CA 1
ATOM 2157 C C . ASN A 1 272 ? -3.451 -16.186 -5.142 1.00 88.75 272 ASN A C 1
ATOM 2159 O O . ASN A 1 272 ? -4.548 -16.624 -4.803 1.00 88.75 272 ASN A O 1
ATOM 2163 N N . THR A 1 273 ? -3.027 -16.285 -6.414 1.00 88.00 273 THR A N 1
ATOM 2164 C CA . THR A 1 273 ? -3.794 -17.002 -7.461 1.00 88.00 273 THR A CA 1
ATOM 2165 C C . THR A 1 273 ? -4.222 -18.419 -7.030 1.00 88.00 273 THR A C 1
ATOM 2167 O O . THR A 1 273 ? -5.372 -18.780 -7.287 1.00 88.00 273 THR A O 1
ATOM 2170 N N . PRO A 1 274 ? -3.400 -19.233 -6.329 1.00 86.31 274 PRO A N 1
ATOM 2171 C CA . PRO A 1 274 ? -3.841 -20.551 -5.853 1.00 86.31 274 PRO A CA 1
ATOM 2172 C C . PRO A 1 274 ? -5.055 -20.521 -4.913 1.00 86.31 274 PRO A C 1
ATOM 2174 O O . PRO A 1 274 ? -5.738 -21.535 -4.782 1.00 86.31 274 PRO A O 1
ATOM 2177 N N . PHE A 1 275 ? -5.311 -19.380 -4.267 1.00 89.31 275 PHE A N 1
ATOM 2178 C CA . PHE A 1 275 ? -6.402 -19.157 -3.319 1.00 89.31 275 PHE A CA 1
ATOM 2179 C C . PHE A 1 275 ? -7.588 -18.410 -3.947 1.00 89.31 275 PHE A C 1
ATOM 2181 O O . PHE A 1 275 ? -8.493 -17.970 -3.242 1.00 89.31 275 PHE A O 1
ATOM 2188 N N . ILE A 1 276 ? -7.624 -18.254 -5.277 1.00 90.19 276 ILE A N 1
ATOM 2189 C CA . ILE A 1 276 ? -8.692 -17.497 -5.944 1.00 90.19 276 ILE A CA 1
ATOM 2190 C C . ILE A 1 276 ? -10.088 -18.095 -5.702 1.00 90.19 276 ILE A C 1
ATOM 2192 O O . ILE A 1 276 ? -11.037 -17.345 -5.492 1.00 90.19 276 ILE A O 1
ATOM 2196 N N . ASN A 1 277 ? -10.200 -19.428 -5.658 1.00 89.62 277 ASN A N 1
ATOM 2197 C CA . ASN A 1 277 ? -11.455 -20.129 -5.350 1.00 89.62 277 ASN A CA 1
ATOM 2198 C C . ASN A 1 277 ? -11.862 -20.000 -3.873 1.00 89.62 277 ASN A C 1
ATOM 2200 O O . ASN A 1 277 ? -12.981 -20.353 -3.522 1.00 89.62 277 ASN A O 1
ATOM 2204 N N . ASP A 1 278 ? -10.946 -19.559 -3.008 1.00 90.31 278 ASP A N 1
ATOM 2205 C CA . ASP A 1 278 ? -11.239 -19.278 -1.606 1.00 90.31 278 ASP A CA 1
ATOM 2206 C C . ASP A 1 278 ? -11.683 -17.808 -1.420 1.00 90.31 278 ASP A C 1
ATOM 2208 O O . ASP A 1 278 ? -12.407 -17.501 -0.478 1.00 90.31 278 ASP A O 1
ATOM 2212 N N . LYS A 1 279 ? -11.292 -16.896 -2.330 1.00 90.25 279 LYS A N 1
ATOM 2213 C CA . LYS A 1 279 ? -11.730 -15.486 -2.336 1.00 90.25 279 LYS A CA 1
ATOM 2214 C C . LYS A 1 279 ? -13.075 -15.274 -3.033 1.00 90.25 279 LYS A C 1
ATOM 2216 O O . LYS A 1 279 ? -13.884 -14.481 -2.561 1.00 90.25 279 LYS A O 1
ATOM 2221 N N . TYR A 1 280 ? -13.284 -15.927 -4.173 1.00 90.31 280 TYR A N 1
ATOM 2222 C CA . TYR A 1 280 ? -14.483 -15.778 -4.996 1.00 90.31 280 TYR A CA 1
ATOM 2223 C C . TYR A 1 280 ? -15.216 -17.112 -5.096 1.00 90.31 280 TYR A C 1
ATOM 2225 O O . TYR A 1 280 ? -14.593 -18.153 -5.312 1.00 90.31 280 TYR A O 1
ATOM 2233 N N . ASP A 1 281 ? -16.544 -17.074 -4.991 1.00 91.06 281 ASP A N 1
ATOM 2234 C CA . ASP A 1 281 ? -17.367 -18.258 -5.204 1.00 91.06 281 ASP A CA 1
ATOM 2235 C C . ASP A 1 281 ? -17.289 -18.752 -6.663 1.00 91.06 281 ASP A C 1
ATOM 2237 O O . ASP A 1 281 ? -16.908 -18.027 -7.591 1.00 91.06 281 ASP A O 1
ATOM 2241 N N . THR A 1 282 ? -17.662 -20.015 -6.874 1.00 92.00 282 THR A N 1
ATOM 2242 C CA . THR A 1 282 ? -17.572 -20.675 -8.183 1.00 92.00 282 THR A CA 1
ATOM 2243 C C . THR A 1 282 ? -18.367 -19.948 -9.268 1.00 92.00 282 THR A C 1
ATOM 2245 O O . THR A 1 282 ? -17.860 -19.796 -10.378 1.00 92.00 282 THR A O 1
ATOM 2248 N N . LYS A 1 283 ? -19.565 -19.445 -8.948 1.00 92.94 283 LYS A N 1
ATOM 2249 C CA . LYS A 1 283 ? -20.442 -18.763 -9.907 1.00 92.94 283 LYS A CA 1
ATOM 2250 C C . LYS A 1 283 ? -19.834 -17.431 -10.346 1.00 92.94 283 LYS A C 1
ATOM 2252 O O . LYS A 1 283 ? -19.821 -17.124 -11.537 1.00 92.94 283 LYS A O 1
ATOM 2257 N N . THR A 1 284 ? -19.275 -16.669 -9.408 1.00 91.94 284 THR A N 1
ATOM 2258 C CA . THR A 1 284 ? -18.552 -15.425 -9.698 1.00 91.94 284 THR A CA 1
ATOM 2259 C C . THR A 1 284 ? -17.347 -15.690 -10.600 1.00 91.94 284 THR A C 1
ATOM 2261 O O . THR A 1 284 ? -17.143 -14.984 -11.588 1.00 91.94 284 THR A O 1
ATOM 2264 N N . LEU A 1 285 ? -16.571 -16.745 -10.332 1.00 93.00 285 LEU A N 1
ATOM 2265 C CA . LEU A 1 285 ? -15.417 -17.092 -11.166 1.00 93.00 285 LEU A CA 1
ATOM 2266 C C . LEU A 1 285 ? -15.795 -17.588 -12.560 1.00 93.00 285 LEU A C 1
ATOM 2268 O O . LEU A 1 285 ? -15.084 -17.292 -13.519 1.00 93.00 285 LEU A O 1
ATOM 2272 N N . GLU A 1 286 ? -16.887 -18.333 -12.700 1.00 94.31 286 GLU A N 1
ATOM 2273 C CA . GLU A 1 286 ? -17.424 -18.718 -14.008 1.00 94.31 286 GLU A CA 1
ATOM 2274 C C . GLU A 1 286 ? -17.846 -17.492 -14.816 1.00 94.31 286 GLU A C 1
ATOM 2276 O O . GLU A 1 286 ? -17.450 -17.367 -15.976 1.00 94.31 286 GLU A O 1
ATOM 2281 N N . LEU A 1 287 ? -18.548 -16.545 -14.186 1.00 94.12 287 LEU A N 1
ATOM 2282 C CA . LEU A 1 287 ? -18.934 -15.280 -14.810 1.00 94.12 287 LEU A CA 1
ATOM 2283 C C . LEU A 1 287 ? -17.708 -14.461 -15.233 1.00 94.12 287 LEU A C 1
ATOM 2285 O O . LEU A 1 287 ? -17.651 -13.974 -16.358 1.00 94.12 287 LEU A O 1
ATOM 2289 N N . TYR A 1 288 ? -16.690 -14.366 -14.378 1.00 95.00 288 TYR A N 1
ATOM 2290 C CA . TYR A 1 288 ? -15.438 -13.678 -14.697 1.00 95.00 288 TYR A CA 1
ATOM 2291 C C . TYR A 1 288 ? -14.659 -14.352 -15.829 1.00 95.00 288 TYR A C 1
ATOM 2293 O O . TYR A 1 288 ? -14.103 -13.655 -16.674 1.00 95.00 288 TYR A O 1
ATOM 2301 N N . ARG A 1 289 ? -14.628 -15.689 -15.897 1.00 94.81 289 ARG A N 1
ATOM 2302 C CA . ARG A 1 289 ? -13.989 -16.412 -17.011 1.00 94.81 289 ARG A CA 1
ATOM 2303 C C . ARG A 1 289 ? -14.752 -16.235 -18.322 1.00 94.81 289 ARG A C 1
ATOM 2305 O O . ARG A 1 289 ? -14.119 -16.040 -19.357 1.00 94.81 289 ARG A O 1
ATOM 2312 N N . ALA A 1 290 ? -16.083 -16.301 -18.280 1.00 95.88 290 ALA A N 1
ATOM 2313 C CA . ALA A 1 290 ? -16.927 -16.059 -19.445 1.00 95.88 290 ALA A CA 1
ATOM 2314 C C . ALA A 1 290 ? -16.713 -14.636 -19.975 1.00 95.88 290 ALA A C 1
ATOM 2316 O O . ALA A 1 290 ? -16.396 -14.464 -21.148 1.00 95.88 290 ALA A O 1
ATOM 2317 N N . TYR A 1 291 ? -16.755 -13.647 -19.082 1.00 96.06 291 TYR A N 1
ATOM 2318 C CA . TYR A 1 291 ? -16.526 -12.250 -19.430 1.00 96.06 291 TYR A CA 1
ATOM 2319 C C . TYR A 1 291 ? -15.096 -11.995 -19.928 1.00 96.06 291 TYR A C 1
ATOM 2321 O O . TYR A 1 291 ? -14.921 -11.337 -20.945 1.00 96.06 291 TYR A O 1
ATOM 2329 N N . LYS A 1 292 ? -14.061 -12.593 -19.311 1.00 96.19 292 LYS A N 1
ATOM 2330 C CA . LYS A 1 292 ? -12.676 -12.530 -19.823 1.00 96.19 292 LYS A CA 1
ATOM 2331 C C . LYS A 1 292 ? -12.584 -13.027 -21.263 1.00 96.19 292 LYS A C 1
ATOM 2333 O O . LYS A 1 292 ? -11.911 -12.406 -22.072 1.00 96.19 292 LYS A O 1
ATOM 2338 N N . LYS A 1 293 ? -13.236 -14.149 -21.576 1.00 95.94 293 LYS A N 1
ATOM 2339 C CA . LYS A 1 293 ? -13.233 -14.731 -22.924 1.00 95.94 293 LYS A CA 1
ATOM 2340 C C . LYS A 1 293 ? -13.980 -13.855 -23.933 1.00 95.94 293 LYS A C 1
ATOM 2342 O O . LYS A 1 293 ? -13.598 -13.832 -25.097 1.00 95.94 293 LYS A O 1
ATOM 2347 N N . GLU A 1 294 ? -15.033 -13.180 -23.486 1.00 95.94 294 GLU A N 1
ATOM 2348 C CA . GLU A 1 294 ? -15.818 -12.245 -24.289 1.00 95.94 294 GLU A CA 1
ATOM 2349 C C . GLU A 1 294 ? -15.008 -10.992 -24.645 1.00 95.94 294 GLU A C 1
ATOM 2351 O O . GLU A 1 294 ? -14.857 -10.685 -25.824 1.00 95.94 294 GLU A O 1
ATOM 2356 N N . VAL A 1 295 ? -14.438 -10.306 -23.646 1.00 96.00 295 VAL A N 1
ATOM 2357 C CA . VAL A 1 295 ? -13.755 -9.017 -23.863 1.00 96.00 295 VAL A CA 1
ATOM 2358 C C . VAL A 1 295 ? -12.289 -9.160 -24.281 1.00 96.00 295 VAL A C 1
ATOM 2360 O O . VAL A 1 295 ? -11.747 -8.257 -24.910 1.00 96.00 295 VAL A O 1
ATOM 2363 N N . ASP A 1 296 ? -11.638 -10.283 -23.958 1.00 96.62 296 ASP A N 1
ATOM 2364 C CA . ASP A 1 296 ? -10.234 -10.574 -24.278 1.00 96.62 296 ASP A CA 1
ATOM 2365 C C . ASP A 1 296 ? -10.041 -11.988 -24.872 1.00 96.62 296 ASP A C 1
ATOM 2367 O O . ASP A 1 296 ? -9.388 -12.847 -24.263 1.00 96.62 296 ASP A O 1
ATOM 2371 N N . PRO A 1 297 ? -10.579 -12.276 -26.072 1.00 94.81 297 PRO A N 1
ATOM 2372 C CA . PRO A 1 297 ? -10.506 -13.612 -26.670 1.00 94.81 297 PRO A CA 1
ATOM 2373 C C . PRO A 1 297 ? -9.067 -14.082 -26.938 1.00 94.81 297 PRO A C 1
ATOM 2375 O O . PRO A 1 297 ? -8.796 -15.283 -26.935 1.00 94.81 297 PRO A O 1
ATOM 2378 N N . ASN A 1 298 ? -8.136 -13.142 -27.128 1.00 94.25 298 ASN A N 1
ATOM 2379 C CA . ASN A 1 298 ? -6.719 -13.420 -27.369 1.00 94.25 298 ASN A CA 1
ATOM 2380 C C . ASN A 1 298 ? -5.881 -13.453 -26.079 1.00 94.25 298 ASN A C 1
ATOM 2382 O O . ASN A 1 298 ? -4.685 -13.742 -26.138 1.00 94.25 298 ASN A O 1
ATOM 2386 N N . ASN A 1 299 ? -6.497 -13.191 -24.919 1.00 92.69 299 ASN A N 1
ATOM 2387 C CA . ASN A 1 299 ? -5.857 -13.172 -23.607 1.00 92.69 299 ASN A CA 1
ATOM 2388 C C . ASN A 1 299 ? -4.598 -12.278 -23.568 1.00 92.69 299 ASN A C 1
ATOM 2390 O O . ASN A 1 299 ? -3.538 -12.698 -23.094 1.00 92.69 299 ASN A O 1
ATOM 2394 N N . ILE A 1 300 ? -4.703 -11.060 -24.104 1.00 94.38 300 ILE A N 1
ATOM 2395 C CA . ILE A 1 300 ? -3.601 -10.091 -24.174 1.00 94.38 300 ILE A CA 1
ATOM 2396 C C . ILE A 1 300 ? -3.478 -9.232 -22.910 1.00 94.38 300 ILE A C 1
ATOM 2398 O O . ILE A 1 300 ? -2.387 -8.757 -22.592 1.00 94.38 300 ILE A O 1
ATOM 2402 N N . PHE A 1 301 ? -4.561 -9.045 -22.153 1.00 93.94 301 PHE A N 1
ATOM 2403 C CA . PHE A 1 301 ? -4.564 -8.196 -20.963 1.00 93.94 301 PHE A CA 1
ATOM 2404 C C . PHE A 1 301 ? -4.206 -9.004 -19.714 1.00 93.94 301 PHE A C 1
ATOM 2406 O O . PHE A 1 301 ? -4.903 -9.941 -19.324 1.00 93.94 301 PHE A O 1
ATOM 2413 N N . ASN A 1 302 ? -3.089 -8.620 -19.090 1.00 91.81 302 ASN A N 1
ATOM 2414 C CA . ASN A 1 302 ? -2.510 -9.217 -17.882 1.00 91.81 302 ASN A CA 1
ATOM 2415 C C . ASN A 1 302 ? -2.522 -10.770 -17.854 1.00 91.81 302 ASN A C 1
ATOM 2417 O O . ASN A 1 302 ? -3.003 -11.372 -16.885 1.00 91.81 302 ASN A O 1
ATOM 2421 N N . PRO A 1 303 ? -1.998 -11.444 -18.899 1.00 89.56 303 PRO A N 1
ATOM 2422 C CA . PRO A 1 303 ? -2.023 -12.897 -18.987 1.00 89.56 303 PRO A CA 1
ATOM 2423 C C . PRO A 1 303 ? -1.221 -13.545 -17.859 1.00 89.56 303 PRO A C 1
ATOM 2425 O O . PRO A 1 303 ? -0.246 -12.985 -17.355 1.00 89.56 303 PRO A O 1
ATOM 2428 N N . ASN A 1 304 ? -1.577 -14.790 -17.530 1.00 83.38 304 ASN A N 1
ATOM 2429 C CA . ASN A 1 304 ? -0.845 -15.622 -16.566 1.00 83.38 304 ASN A CA 1
ATOM 2430 C C . ASN A 1 304 ? -0.811 -15.051 -15.138 1.00 83.38 304 ASN A C 1
ATOM 2432 O O . ASN A 1 304 ? 0.083 -15.384 -14.354 1.00 83.38 304 ASN A O 1
ATOM 2436 N N . LYS A 1 305 ? -1.800 -14.217 -14.812 1.00 82.69 305 LYS A N 1
ATOM 2437 C CA . LYS A 1 305 ? -2.149 -13.784 -13.460 1.00 82.69 305 LYS A CA 1
ATOM 2438 C C . LYS A 1 305 ? -3.652 -13.982 -13.256 1.00 82.69 305 LYS A C 1
ATOM 2440 O O . LYS A 1 305 ? -4.380 -14.173 -14.231 1.00 82.69 305 LYS A O 1
ATOM 2445 N N . PHE A 1 306 ? -4.114 -13.927 -12.009 1.00 84.94 306 PHE A N 1
ATOM 2446 C CA . PHE A 1 306 ? -5.525 -14.034 -11.617 1.00 84.94 306 PHE A CA 1
ATOM 2447 C C . PHE A 1 306 ? -6.175 -15.398 -11.927 1.00 84.94 306 PHE A C 1
ATOM 2449 O O . PHE A 1 306 ? -6.429 -16.171 -11.011 1.00 84.94 306 PHE A O 1
ATOM 2456 N N . PHE A 1 307 ? -6.416 -15.747 -13.196 1.00 83.31 307 PHE A N 1
ATOM 2457 C CA . PHE A 1 307 ? -7.076 -17.006 -13.582 1.00 83.31 307 PHE A CA 1
ATOM 2458 C C . PHE A 1 307 ? -6.134 -18.213 -13.677 1.00 83.31 307 PHE A C 1
ATOM 2460 O O . PHE A 1 307 ? -6.582 -19.355 -13.573 1.00 83.31 307 PHE A O 1
ATOM 2467 N N . ALA A 1 308 ? -4.845 -17.976 -13.918 1.00 73.19 308 ALA A N 1
ATOM 2468 C CA . ALA A 1 308 ? -3.817 -19.007 -14.035 1.00 73.19 308 ALA A CA 1
ATOM 2469 C C . ALA A 1 308 ? -2.437 -18.394 -13.786 1.00 73.19 308 ALA A C 1
ATOM 2471 O O . ALA A 1 308 ? -2.240 -17.225 -14.092 1.00 73.19 308 ALA A O 1
ATOM 2472 N N . VAL A 1 309 ? -1.466 -19.185 -13.318 1.00 67.88 309 VAL A N 1
ATOM 2473 C CA . VAL A 1 309 ? -0.053 -18.776 -13.227 1.00 67.88 309 VAL A CA 1
ATOM 2474 C C . VAL A 1 309 ? 0.768 -19.588 -14.226 1.00 67.88 309 VAL A C 1
ATOM 2476 O O . VAL A 1 309 ? 0.889 -20.803 -14.086 1.00 67.88 309 VAL A O 1
ATOM 2479 N N . LYS A 1 310 ? 1.368 -18.923 -15.218 1.00 61.78 310 LYS A N 1
ATOM 2480 C CA . LYS A 1 310 ? 2.395 -19.504 -16.103 1.00 61.78 310 LYS A CA 1
ATOM 2481 C C . LYS A 1 310 ? 3.647 -18.631 -16.058 1.00 61.78 310 LYS A C 1
ATOM 2483 O O . LYS A 1 310 ? 3.562 -17.417 -16.216 1.00 61.78 310 LYS A O 1
ATOM 2488 N N . THR A 1 311 ? 4.811 -19.237 -15.842 1.00 58.03 311 THR A N 1
ATOM 2489 C CA . THR A 1 311 ? 6.103 -18.531 -15.779 1.00 58.03 311 THR A CA 1
ATOM 2490 C C . THR A 1 311 ? 6.960 -18.813 -17.018 1.00 58.03 311 THR A C 1
ATOM 2492 O O . THR A 1 311 ? 6.721 -19.784 -17.735 1.00 58.03 311 THR A O 1
ATOM 2495 N N . LYS A 1 312 ? 7.988 -17.978 -17.259 1.00 49.41 312 LYS A N 1
ATOM 2496 C CA . LYS A 1 312 ? 8.918 -18.091 -18.406 1.00 49.41 312 LYS A CA 1
ATOM 2497 C C . LYS A 1 312 ? 9.711 -19.412 -18.458 1.00 49.41 312 LYS A C 1
ATOM 2499 O O . LYS A 1 312 ? 10.213 -19.761 -19.516 1.00 49.41 312 LYS A O 1
ATOM 2504 N N . MET A 1 313 ? 9.806 -20.157 -17.352 1.00 46.06 313 MET A N 1
ATOM 2505 C CA . MET A 1 313 ? 10.507 -21.450 -17.266 1.00 46.06 313 MET A CA 1
ATOM 2506 C C . MET A 1 313 ? 9.526 -22.629 -17.180 1.00 46.06 313 MET A C 1
ATOM 2508 O O . MET A 1 313 ? 9.557 -23.388 -16.214 1.00 46.06 313 MET A O 1
ATOM 2512 N N . ALA A 1 314 ? 8.619 -22.739 -18.157 1.00 42.03 314 ALA A N 1
ATOM 2513 C CA . ALA A 1 314 ? 7.791 -23.925 -18.412 1.00 42.03 314 ALA A CA 1
ATOM 2514 C C . ALA A 1 314 ? 7.284 -24.663 -17.147 1.00 42.03 314 ALA A C 1
ATOM 2516 O O . ALA A 1 314 ? 7.756 -25.741 -16.799 1.00 42.03 314 ALA A O 1
ATOM 2517 N N . ASN A 1 315 ? 6.279 -24.099 -16.468 1.00 48.38 315 ASN A N 1
ATOM 2518 C CA . ASN A 1 315 ? 5.507 -24.755 -15.400 1.00 48.38 315 ASN A CA 1
ATOM 2519 C C . ASN A 1 315 ? 6.235 -25.179 -14.106 1.00 48.38 315 ASN A C 1
ATOM 2521 O O . ASN A 1 315 ? 5.536 -25.626 -13.207 1.00 48.38 315 ASN A O 1
ATOM 2525 N N . ILE A 1 316 ? 7.545 -24.999 -13.902 1.00 46.53 316 ILE A N 1
ATOM 2526 C CA . ILE A 1 316 ? 8.174 -25.460 -12.639 1.00 46.53 316 ILE A CA 1
ATOM 2527 C C . ILE A 1 316 ? 7.673 -24.666 -11.404 1.00 46.53 316 ILE A C 1
ATOM 2529 O O . ILE A 1 316 ? 7.204 -25.288 -10.449 1.00 46.53 316 ILE A O 1
ATOM 2533 N N . PRO A 1 317 ? 7.622 -23.316 -11.413 1.00 46.28 317 PRO A N 1
ATOM 2534 C CA . PRO A 1 317 ? 6.922 -22.560 -10.367 1.00 46.28 317 PRO A CA 1
ATOM 2535 C C . PRO A 1 317 ? 5.396 -22.739 -10.426 1.00 46.28 317 PRO A C 1
ATOM 2537 O O . PRO A 1 317 ? 4.750 -22.842 -9.392 1.00 46.28 317 PRO A O 1
ATOM 2540 N N . GLY A 1 318 ? 4.802 -22.832 -11.624 1.00 43.75 318 GLY A N 1
ATOM 2541 C CA . GLY A 1 318 ? 3.351 -23.015 -11.803 1.00 43.75 318 GLY A CA 1
ATOM 2542 C C . GLY A 1 318 ? 2.814 -24.336 -11.233 1.00 43.75 318 GLY A C 1
ATOM 2543 O O . GLY A 1 318 ? 1.678 -24.396 -10.776 1.00 43.75 318 GLY A O 1
ATOM 2544 N N . MET A 1 319 ? 3.645 -25.379 -11.183 1.00 42.88 319 MET A N 1
ATOM 2545 C CA . MET A 1 319 ? 3.341 -26.672 -10.569 1.00 42.88 319 MET A CA 1
ATOM 2546 C C . MET A 1 319 ? 3.418 -26.603 -9.037 1.00 42.88 319 MET A C 1
ATOM 2548 O O . MET A 1 319 ? 2.605 -27.227 -8.359 1.00 42.88 319 MET A O 1
ATOM 2552 N N . MET A 1 320 ? 4.314 -25.768 -8.495 1.00 45.06 320 MET A N 1
ATOM 2553 C CA . MET A 1 320 ? 4.332 -25.410 -7.073 1.00 45.06 320 MET A CA 1
ATOM 2554 C C . MET A 1 320 ? 3.109 -24.565 -6.690 1.00 45.06 320 MET A C 1
ATOM 2556 O O . MET A 1 320 ? 2.679 -24.647 -5.558 1.00 45.06 320 MET A O 1
ATOM 2560 N N . PHE A 1 321 ? 2.490 -23.834 -7.620 1.00 45.75 321 PHE A N 1
ATOM 2561 C CA . PHE A 1 321 ? 1.244 -23.080 -7.410 1.00 45.75 321 PHE A CA 1
ATOM 2562 C C . PHE A 1 321 ? -0.028 -23.821 -7.875 1.00 45.75 321 PHE A C 1
ATOM 2564 O O . PHE A 1 321 ? -1.128 -23.276 -7.786 1.00 45.75 321 PHE A O 1
ATOM 2571 N N . ASN A 1 322 ? 0.085 -25.071 -8.346 1.00 47.72 322 ASN A N 1
ATOM 2572 C CA . ASN A 1 322 ? -1.069 -25.887 -8.724 1.00 47.72 322 ASN A CA 1
ATOM 2573 C C . ASN A 1 322 ? -1.806 -26.350 -7.450 1.00 47.72 322 ASN A C 1
ATOM 2575 O O . ASN A 1 322 ? -1.193 -27.047 -6.636 1.00 47.72 322 ASN A O 1
ATOM 2579 N N . PRO A 1 323 ? -3.108 -26.045 -7.270 1.00 45.84 323 PRO A N 1
ATOM 2580 C CA . PRO A 1 323 ? -3.853 -26.384 -6.055 1.00 45.84 323 PRO A CA 1
ATOM 2581 C C . PRO A 1 323 ? -3.780 -27.866 -5.655 1.00 45.84 323 PRO A C 1
ATOM 2583 O O . PRO A 1 323 ? -3.781 -28.170 -4.463 1.00 45.84 323 PRO A O 1
ATOM 2586 N N . LEU A 1 324 ? -3.678 -28.780 -6.629 1.00 44.12 324 LEU A N 1
ATOM 2587 C CA . LEU A 1 324 ? -3.637 -30.231 -6.406 1.00 44.12 324 LEU A CA 1
ATOM 2588 C C . LEU A 1 324 ? -2.285 -30.727 -5.861 1.00 44.12 324 LEU A C 1
ATO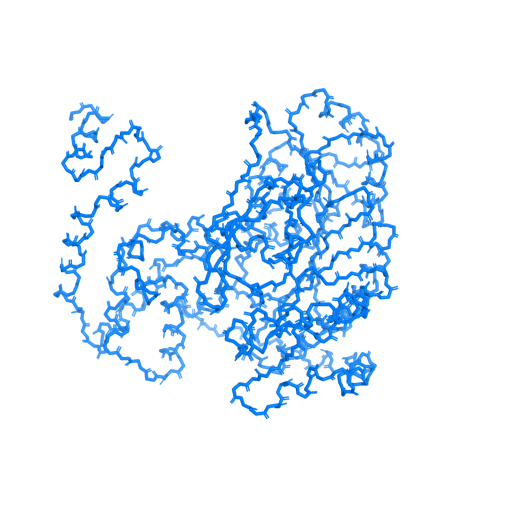M 2590 O O . LEU A 1 324 ? -2.247 -31.726 -5.151 1.00 44.12 324 LEU A O 1
ATOM 2594 N N . ILE A 1 325 ? -1.190 -30.017 -6.147 1.00 49.62 325 ILE A N 1
ATOM 2595 C CA . ILE A 1 325 ? 0.178 -30.364 -5.717 1.00 49.62 325 ILE A CA 1
ATOM 2596 C C . ILE A 1 325 ? 0.580 -29.526 -4.497 1.00 49.62 325 ILE A C 1
ATOM 2598 O O . ILE A 1 325 ? 1.147 -30.037 -3.533 1.00 49.62 325 ILE A O 1
ATOM 2602 N N . PHE A 1 326 ? 0.197 -28.250 -4.486 1.00 50.41 326 PHE A N 1
ATOM 2603 C CA . PHE A 1 326 ? 0.504 -27.279 -3.440 1.00 50.41 326 PHE A CA 1
ATOM 2604 C C . PHE A 1 326 ? -0.231 -27.544 -2.122 1.00 50.41 326 PHE A C 1
ATOM 2606 O O . PHE A 1 326 ? 0.333 -27.363 -1.040 1.00 50.41 326 PHE A O 1
ATOM 2613 N N . ARG A 1 327 ? -1.498 -27.989 -2.168 1.00 52.00 327 ARG A N 1
ATOM 2614 C CA . ARG A 1 327 ? -2.279 -28.255 -0.946 1.00 52.00 327 ARG A CA 1
ATOM 2615 C C . ARG A 1 327 ? -1.673 -29.368 -0.075 1.00 52.00 327 ARG A C 1
ATOM 2617 O O . ARG A 1 327 ? -1.507 -29.103 1.124 1.00 52.00 327 ARG A O 1
ATOM 2624 N N . PRO A 1 328 ? -1.291 -30.535 -0.632 1.00 53.38 328 PRO A N 1
ATOM 2625 C CA . PRO A 1 328 ? -0.562 -31.584 0.084 1.00 53.38 328 PRO A CA 1
ATOM 2626 C C . PRO A 1 328 ? 0.846 -31.162 0.520 1.00 53.38 328 PRO A C 1
ATOM 2628 O O . PRO A 1 328 ? 1.197 -31.373 1.678 1.00 53.38 328 PRO A O 1
ATOM 2631 N N . LEU A 1 329 ? 1.625 -30.509 -0.355 1.00 51.34 329 LEU A N 1
ATOM 2632 C CA . LEU A 1 329 ? 2.986 -30.044 -0.040 1.00 51.34 329 LEU A CA 1
ATOM 2633 C C . LEU A 1 329 ? 3.014 -29.070 1.138 1.00 51.34 329 LEU A C 1
ATOM 2635 O O . LEU A 1 329 ? 3.883 -29.194 1.991 1.00 51.34 329 LEU A O 1
ATOM 2639 N N . ILE A 1 330 ? 2.034 -28.168 1.240 1.00 51.66 330 ILE A N 1
ATOM 2640 C CA . ILE A 1 330 ? 1.888 -27.277 2.399 1.00 51.66 330 ILE A CA 1
ATOM 2641 C C . ILE A 1 330 ? 1.461 -28.028 3.664 1.00 51.66 330 ILE A C 1
ATOM 2643 O O . ILE A 1 330 ? 1.884 -27.663 4.752 1.00 51.66 330 ILE A O 1
ATOM 2647 N N . ARG A 1 331 ? 0.625 -29.073 3.568 1.00 50.28 331 ARG A N 1
ATOM 2648 C CA . ARG A 1 331 ? 0.281 -29.891 4.751 1.00 50.28 331 ARG A CA 1
ATOM 2649 C C . ARG A 1 331 ? 1.512 -30.627 5.282 1.00 50.28 331 ARG A C 1
ATOM 2651 O O . ARG A 1 331 ? 1.722 -30.679 6.491 1.00 50.28 331 ARG A O 1
ATOM 2658 N N . ILE A 1 332 ? 2.340 -31.148 4.378 1.00 53.31 332 ILE A N 1
ATOM 2659 C CA . ILE A 1 332 ? 3.603 -31.802 4.724 1.00 53.31 332 ILE A CA 1
ATOM 2660 C C . ILE A 1 332 ? 4.598 -30.765 5.256 1.00 53.31 332 ILE A C 1
ATOM 2662 O O . ILE A 1 332 ? 5.156 -30.975 6.327 1.00 53.31 332 ILE A O 1
ATOM 2666 N N . SER A 1 333 ? 4.766 -29.612 4.599 1.00 48.16 333 SER A N 1
ATOM 2667 C CA . SER A 1 333 ? 5.670 -28.559 5.076 1.00 48.16 333 SER A CA 1
ATOM 2668 C C . SER A 1 333 ? 5.227 -28.008 6.431 1.00 48.16 333 SER A C 1
ATOM 2670 O O . SER A 1 333 ? 6.029 -27.996 7.346 1.00 48.16 333 SER A O 1
ATOM 2672 N N . ALA A 1 334 ? 3.949 -27.704 6.664 1.00 47.03 334 ALA A N 1
ATOM 2673 C CA . ALA A 1 334 ? 3.460 -27.273 7.980 1.00 47.03 334 ALA A CA 1
ATOM 2674 C C . ALA A 1 334 ? 3.769 -28.281 9.111 1.00 47.03 334 ALA A C 1
ATOM 2676 O O . ALA A 1 334 ? 3.909 -27.886 10.267 1.00 47.03 334 ALA A O 1
ATOM 2677 N N . THR A 1 335 ? 3.928 -29.566 8.775 1.00 52.66 335 THR A N 1
ATOM 2678 C CA . THR A 1 335 ? 4.297 -30.631 9.721 1.00 52.66 335 THR A CA 1
ATOM 2679 C C . THR A 1 335 ? 5.821 -30.803 9.857 1.00 52.66 335 THR A C 1
ATOM 2681 O O . THR A 1 335 ? 6.306 -31.159 10.928 1.00 52.66 335 THR A O 1
ATOM 2684 N N . VAL A 1 336 ? 6.595 -30.529 8.798 1.00 49.03 336 VAL A N 1
ATOM 2685 C CA . VAL A 1 336 ? 8.047 -30.800 8.704 1.00 49.03 336 VAL A CA 1
ATOM 2686 C C . VAL A 1 336 ? 8.917 -29.546 8.925 1.00 49.03 336 VAL A C 1
ATOM 2688 O O . VAL A 1 336 ? 10.026 -29.640 9.449 1.00 49.03 336 VAL A O 1
ATOM 2691 N N . THR A 1 337 ? 8.414 -28.354 8.605 1.00 48.81 337 THR A N 1
ATOM 2692 C CA . THR A 1 337 ? 9.072 -27.046 8.777 1.00 48.81 337 THR A CA 1
ATOM 2693 C C . THR A 1 337 ? 9.567 -26.778 10.210 1.00 48.81 337 THR A C 1
ATOM 2695 O O . THR A 1 337 ? 10.680 -26.261 10.331 1.00 48.81 337 THR A O 1
ATOM 2698 N N . PRO A 1 338 ? 8.879 -27.196 11.301 1.00 45.41 338 PRO A N 1
ATOM 2699 C CA . PRO A 1 338 ? 9.395 -27.022 12.667 1.00 45.41 338 PRO A CA 1
ATOM 2700 C C . PRO A 1 338 ? 10.719 -27.759 12.942 1.00 45.41 338 PRO A C 1
ATOM 2702 O O . PRO A 1 338 ? 11.447 -27.397 13.863 1.00 45.41 338 PRO A O 1
ATOM 2705 N N . ILE A 1 339 ? 11.046 -28.791 12.155 1.00 46.12 339 ILE A N 1
ATOM 2706 C CA . ILE A 1 339 ? 12.265 -29.603 12.314 1.00 46.12 339 ILE A CA 1
ATOM 2707 C C . ILE A 1 339 ? 13.451 -28.958 11.577 1.00 46.12 339 ILE A C 1
ATOM 2709 O O . ILE A 1 339 ? 14.592 -29.053 12.031 1.00 46.12 339 ILE A O 1
ATOM 2713 N N . PHE A 1 340 ? 13.193 -28.258 10.468 1.00 43.66 340 PHE A N 1
ATOM 2714 C CA . PHE A 1 340 ? 14.232 -27.632 9.641 1.00 43.66 340 PHE A CA 1
ATOM 2715 C C . PHE A 1 340 ? 14.488 -26.152 9.969 1.00 43.66 340 PHE A C 1
ATOM 2717 O O . PHE A 1 340 ? 15.619 -25.697 9.793 1.00 43.66 340 PHE A O 1
ATOM 2724 N N . GLY A 1 341 ? 13.503 -25.418 10.505 1.00 42.47 341 GLY A N 1
ATOM 2725 C CA . GLY A 1 341 ? 13.634 -23.989 10.840 1.00 42.47 341 GLY A CA 1
ATOM 2726 C C . GLY A 1 341 ? 14.748 -23.689 11.851 1.00 42.47 341 GLY A C 1
ATOM 2727 O O . GLY A 1 341 ? 15.493 -22.726 11.692 1.00 42.47 341 GLY A O 1
ATOM 2728 N N . LYS A 1 342 ? 14.981 -24.586 12.823 1.00 44.12 342 LYS A N 1
ATOM 2729 C CA . LYS A 1 342 ? 16.067 -24.437 13.813 1.00 44.12 342 LYS A CA 1
ATOM 2730 C C . LYS A 1 342 ? 17.483 -24.530 13.231 1.00 44.12 342 LYS A C 1
ATOM 2732 O O . LYS A 1 342 ? 18.423 -24.101 13.890 1.00 44.12 342 LYS A O 1
ATOM 2737 N N . ARG A 1 343 ? 17.662 -25.085 12.026 1.00 40.72 343 ARG A N 1
ATOM 2738 C CA . ARG A 1 343 ? 18.984 -25.240 11.383 1.00 40.72 343 ARG A CA 1
ATOM 2739 C C . ARG A 1 343 ? 19.332 -24.120 10.399 1.00 40.72 343 ARG A C 1
ATOM 2741 O O . ARG A 1 343 ? 20.460 -24.096 9.919 1.00 40.72 343 ARG A O 1
ATOM 2748 N N . ALA A 1 344 ? 18.394 -23.219 10.099 1.00 42.56 344 ALA A N 1
ATOM 2749 C CA . ALA A 1 344 ? 18.557 -22.158 9.101 1.00 42.56 344 ALA A CA 1
ATOM 2750 C C . ALA A 1 344 ? 18.784 -20.755 9.698 1.00 42.56 344 ALA A C 1
ATOM 2752 O O . ALA A 1 344 ? 18.906 -19.789 8.946 1.00 42.56 344 ALA A O 1
ATOM 2753 N N . SER A 1 345 ? 18.895 -20.643 11.027 1.00 39.97 345 SER A N 1
ATOM 2754 C CA . SER A 1 345 ? 19.440 -19.453 11.685 1.00 39.97 345 SER A CA 1
ATOM 2755 C C . SER A 1 345 ? 20.961 -19.463 11.523 1.00 39.97 345 SER A C 1
ATOM 2757 O O . SER A 1 345 ? 21.711 -19.973 12.357 1.00 39.97 345 SER A O 1
ATOM 2759 N N . SER A 1 346 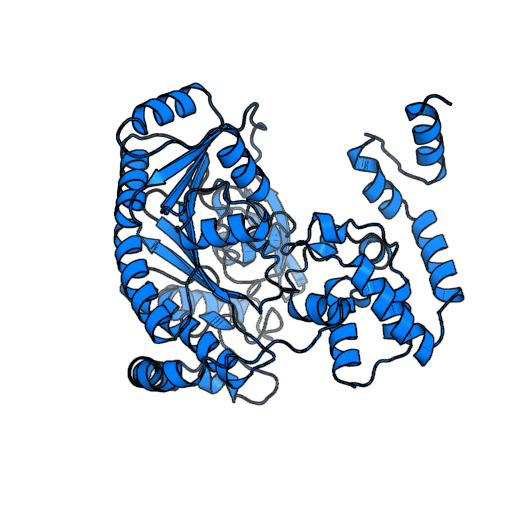? 21.432 -18.985 10.373 1.00 39.22 346 SER A N 1
ATOM 2760 C CA . SER A 1 346 ? 22.839 -18.648 10.224 1.00 39.22 346 SER A CA 1
ATOM 2761 C C . SER A 1 346 ? 23.077 -17.299 10.896 1.00 39.22 346 SER A C 1
ATOM 2763 O O . SER A 1 346 ? 22.770 -16.259 10.315 1.00 39.22 346 SER A O 1
ATOM 2765 N N . ASN A 1 347 ? 23.696 -17.330 12.077 1.00 39.25 347 ASN A N 1
ATOM 2766 C CA . ASN A 1 347 ? 24.537 -16.247 12.595 1.00 39.25 347 ASN A CA 1
ATOM 2767 C C . ASN A 1 347 ? 25.768 -16.078 11.681 1.00 39.25 347 ASN A C 1
ATOM 2769 O O . ASN A 1 347 ? 26.901 -16.346 12.073 1.00 39.25 347 ASN A O 1
ATOM 2773 N N . GLY A 1 348 ? 25.542 -15.712 10.420 1.00 36.50 348 GLY A N 1
ATOM 2774 C CA . GLY A 1 348 ? 26.598 -15.261 9.528 1.00 36.50 348 GLY A CA 1
ATOM 2775 C C . GLY A 1 348 ? 26.794 -13.778 9.782 1.00 36.50 348 GLY A C 1
ATOM 2776 O O . GLY A 1 348 ? 25.911 -12.996 9.441 1.00 36.50 348 GLY A O 1
ATOM 2777 N N . GLY A 1 349 ? 27.911 -13.399 10.407 1.00 37.12 349 GLY A N 1
ATOM 2778 C CA . GLY A 1 349 ? 28.317 -11.998 10.474 1.00 37.12 349 GLY A CA 1
ATOM 2779 C C . GLY A 1 349 ? 28.263 -11.396 9.072 1.00 37.12 349 GLY A C 1
ATOM 2780 O O . GLY A 1 349 ? 28.780 -11.991 8.123 1.00 37.12 349 GLY A O 1
ATOM 2781 N N . LEU A 1 350 ? 27.566 -10.268 8.941 1.00 45.00 350 LEU A N 1
ATOM 2782 C CA . LEU A 1 350 ? 27.500 -9.520 7.692 1.00 45.00 350 LEU A CA 1
ATOM 2783 C C . LEU A 1 350 ? 28.940 -9.174 7.291 1.00 45.00 350 LEU A C 1
ATOM 2785 O O . LEU A 1 350 ? 29.714 -8.693 8.120 1.00 45.00 350 LEU A O 1
ATOM 2789 N N . LYS A 1 351 ? 29.320 -9.475 6.044 1.00 52.81 351 LYS A N 1
ATOM 2790 C CA . LYS A 1 351 ? 30.552 -8.923 5.466 1.00 52.81 351 LYS A CA 1
ATOM 2791 C C . LYS A 1 351 ? 30.471 -7.394 5.546 1.00 52.81 351 LYS A C 1
ATOM 2793 O O . LYS A 1 351 ? 29.370 -6.850 5.567 1.00 52.81 351 LYS A O 1
ATOM 2798 N N . GLU A 1 352 ? 31.610 -6.704 5.583 1.00 55.91 352 GLU A N 1
ATOM 2799 C CA . GLU A 1 352 ? 31.606 -5.262 5.323 1.00 55.91 352 GLU A CA 1
ATOM 2800 C C . GLU A 1 352 ? 31.018 -5.033 3.926 1.00 55.91 352 GLU A C 1
ATOM 2802 O O . GLU A 1 352 ? 31.589 -5.453 2.920 1.00 55.91 352 GLU A O 1
ATOM 2807 N N . GLU A 1 353 ? 29.824 -4.452 3.897 1.00 71.56 353 GLU A N 1
ATOM 2808 C CA . GLU A 1 353 ? 29.078 -4.116 2.689 1.00 71.56 353 GLU A CA 1
ATOM 2809 C C . GLU A 1 353 ? 29.372 -2.663 2.327 1.00 71.56 353 GLU A C 1
ATOM 2811 O O . GLU A 1 353 ? 29.419 -1.795 3.206 1.00 71.56 353 GLU A O 1
ATOM 2816 N N . SER A 1 354 ? 29.524 -2.378 1.034 1.00 83.31 354 SER A N 1
ATOM 2817 C CA . SER A 1 354 ? 29.533 -0.989 0.582 1.00 83.31 354 SER A CA 1
ATOM 2818 C C . SER A 1 354 ? 28.155 -0.346 0.775 1.00 83.31 354 SER A C 1
ATOM 2820 O O . SER A 1 354 ? 27.135 -1.028 0.952 1.00 83.31 354 SER A O 1
ATOM 2822 N N . VAL A 1 355 ? 28.101 0.987 0.739 1.00 84.88 355 VAL A N 1
ATOM 2823 C CA . VAL A 1 355 ? 26.833 1.716 0.882 1.00 84.88 355 VAL A CA 1
ATOM 2824 C C . VAL A 1 355 ? 25.883 1.342 -0.258 1.00 84.88 355 VAL A C 1
ATOM 2826 O O . VAL A 1 355 ? 24.699 1.084 -0.013 1.00 84.88 355 VAL A O 1
ATOM 2829 N N . LEU A 1 356 ? 26.403 1.225 -1.484 1.00 88.81 356 LEU A N 1
ATOM 2830 C CA . LEU A 1 356 ? 25.638 0.773 -2.641 1.00 88.81 356 LEU A CA 1
ATOM 2831 C C . LEU A 1 356 ? 25.076 -0.639 -2.450 1.00 88.81 356 LEU A C 1
ATOM 2833 O O . LEU A 1 356 ? 23.887 -0.851 -2.698 1.00 88.81 356 LEU A O 1
ATOM 2837 N N . GLU A 1 357 ? 25.887 -1.595 -1.988 1.00 86.31 357 GLU A N 1
ATOM 2838 C CA . GLU A 1 357 ? 25.433 -2.974 -1.781 1.00 86.31 357 GLU A CA 1
ATOM 2839 C C . GLU A 1 357 ? 24.278 -3.030 -0.773 1.00 86.31 357 GLU A C 1
ATOM 2841 O O . GLU A 1 357 ? 23.211 -3.583 -1.070 1.00 86.31 357 GLU A O 1
ATOM 2846 N N . LYS A 1 358 ? 24.436 -2.365 0.376 1.00 84.06 358 LYS A N 1
ATOM 2847 C CA . LYS A 1 358 ? 23.396 -2.287 1.408 1.00 84.06 358 LYS A CA 1
ATOM 2848 C C . LYS A 1 358 ? 22.090 -1.711 0.854 1.00 84.06 358 LYS A C 1
ATOM 2850 O O . LYS A 1 358 ? 21.008 -2.254 1.099 1.00 84.06 358 LYS A O 1
ATOM 2855 N N . ILE A 1 359 ? 22.165 -0.629 0.080 1.00 87.62 359 ILE A N 1
ATOM 2856 C CA . ILE A 1 359 ? 20.990 0.050 -0.486 1.00 87.62 359 ILE A CA 1
ATOM 2857 C C . ILE A 1 359 ? 20.306 -0.801 -1.561 1.00 87.62 359 ILE A C 1
ATOM 2859 O O . ILE A 1 359 ? 19.075 -0.895 -1.577 1.00 87.62 359 ILE A O 1
ATOM 2863 N N . VAL A 1 360 ? 21.077 -1.470 -2.422 1.00 87.94 360 VAL A N 1
ATOM 2864 C CA . VAL A 1 360 ? 20.558 -2.363 -3.469 1.00 87.94 360 VAL A CA 1
ATOM 2865 C C . VAL A 1 360 ? 19.676 -3.463 -2.878 1.00 87.94 360 VAL A C 1
ATOM 2867 O O . VAL A 1 360 ? 18.600 -3.745 -3.415 1.00 87.94 360 VAL A O 1
ATOM 2870 N N . TYR A 1 361 ? 20.098 -4.068 -1.765 1.00 82.06 361 TYR A N 1
ATOM 2871 C CA . TYR A 1 361 ? 19.344 -5.135 -1.101 1.00 82.06 361 TYR A CA 1
ATOM 2872 C C . TYR A 1 361 ? 18.257 -4.631 -0.143 1.00 82.06 361 TYR A C 1
ATOM 2874 O O . TYR A 1 361 ? 17.352 -5.395 0.196 1.00 82.06 361 TYR A O 1
ATOM 2882 N N . SER A 1 362 ? 18.290 -3.348 0.225 1.00 82.62 362 SER A N 1
ATOM 2883 C CA . SER A 1 362 ? 17.260 -2.698 1.048 1.00 82.62 362 SER A CA 1
ATOM 2884 C C . SER A 1 362 ? 16.096 -2.124 0.225 1.00 82.62 362 SER A C 1
ATOM 2886 O O . SER A 1 362 ? 15.057 -1.757 0.777 1.00 82.62 362 SER A O 1
ATOM 2888 N N . CYS A 1 363 ? 16.226 -2.024 -1.101 1.00 85.62 363 CYS A N 1
ATOM 2889 C CA . CYS A 1 363 ? 15.152 -1.530 -1.959 1.00 85.62 363 CYS A CA 1
ATOM 2890 C C . CYS A 1 363 ? 14.014 -2.548 -2.116 1.00 85.62 363 CYS A C 1
ATOM 2892 O O . CYS A 1 363 ? 14.174 -3.597 -2.741 1.00 85.62 363 CYS A O 1
ATOM 2894 N N . ILE A 1 364 ? 12.816 -2.175 -1.659 1.00 81.62 364 ILE A N 1
ATOM 2895 C CA . ILE A 1 364 ? 11.593 -2.989 -1.790 1.00 81.62 364 ILE A CA 1
ATOM 2896 C C . ILE A 1 364 ? 10.929 -2.898 -3.175 1.00 81.62 364 ILE A C 1
ATOM 2898 O O . ILE A 1 364 ? 9.900 -3.521 -3.418 1.00 81.62 364 ILE A O 1
ATOM 2902 N N . LYS A 1 365 ? 11.494 -2.098 -4.091 1.00 84.81 365 LYS A N 1
ATOM 2903 C CA . LYS A 1 365 ? 11.021 -1.918 -5.477 1.00 84.81 365 LYS A CA 1
ATOM 2904 C C . LYS A 1 365 ? 9.554 -1.470 -5.610 1.00 84.81 365 LYS A C 1
ATOM 2906 O O . LYS A 1 365 ? 8.908 -1.780 -6.606 1.00 84.81 365 LYS A O 1
ATOM 2911 N N . CYS A 1 366 ? 9.051 -0.683 -4.656 1.00 85.06 366 CYS A N 1
ATOM 2912 C CA . CYS A 1 366 ? 7.673 -0.168 -4.660 1.00 85.06 366 CYS A CA 1
ATOM 2913 C C . CYS A 1 366 ? 7.365 0.799 -5.818 1.00 85.06 366 CYS A C 1
ATOM 2915 O O . CYS A 1 366 ? 6.209 0.978 -6.184 1.00 85.06 366 CYS A O 1
ATOM 2917 N N . GLY A 1 367 ? 8.388 1.445 -6.387 1.00 87.25 367 GLY A N 1
ATOM 2918 C CA . GLY A 1 367 ? 8.231 2.381 -7.499 1.00 87.25 367 GLY A CA 1
ATOM 2919 C C . GLY A 1 367 ? 7.741 3.781 -7.125 1.00 87.25 367 GLY A C 1
ATOM 2920 O O . GLY A 1 367 ? 7.583 4.592 -8.030 1.00 87.25 367 GLY A O 1
ATOM 2921 N N . SER A 1 368 ? 7.592 4.116 -5.836 1.00 88.44 368 SER A N 1
ATOM 2922 C CA . SER A 1 368 ? 7.199 5.467 -5.384 1.00 88.44 368 SER A CA 1
ATOM 2923 C C . SER A 1 368 ? 8.097 6.573 -5.947 1.00 88.44 368 SER A C 1
ATOM 2925 O O . SER A 1 368 ? 7.628 7.668 -6.237 1.00 88.44 368 SER A O 1
ATOM 2927 N N . CYS A 1 369 ? 9.377 6.270 -6.187 1.00 90.38 369 CYS A N 1
ATOM 2928 C CA . CYS A 1 369 ? 10.323 7.194 -6.807 1.00 90.38 369 CYS A CA 1
ATOM 2929 C C . CYS A 1 369 ? 9.918 7.660 -8.217 1.00 90.38 369 CYS A C 1
ATOM 2931 O O . CYS A 1 369 ? 10.352 8.727 -8.636 1.00 90.38 369 CYS A O 1
ATOM 2933 N N . ALA A 1 370 ? 9.106 6.891 -8.952 1.00 90.06 370 ALA A N 1
ATOM 2934 C CA . ALA A 1 370 ? 8.674 7.258 -10.300 1.00 90.06 370 ALA A CA 1
ATOM 2935 C C . ALA A 1 370 ? 7.721 8.452 -10.315 1.00 90.06 370 ALA A C 1
ATOM 2937 O O . ALA A 1 370 ? 7.769 9.251 -11.240 1.00 90.06 370 ALA A O 1
ATOM 2938 N N . ALA A 1 371 ? 6.921 8.619 -9.260 1.00 85.81 371 ALA A N 1
ATOM 2939 C CA . ALA A 1 371 ? 5.983 9.732 -9.149 1.00 85.81 371 ALA A CA 1
ATOM 2940 C C . ALA A 1 371 ? 6.673 11.096 -8.966 1.00 85.81 371 ALA A C 1
ATOM 2942 O O . ALA A 1 371 ? 6.019 12.123 -9.108 1.00 85.81 371 ALA A O 1
ATOM 2943 N N . THR A 1 372 ? 7.967 11.108 -8.621 1.00 88.19 372 THR A N 1
ATOM 2944 C CA . THR A 1 372 ? 8.684 12.331 -8.231 1.00 88.19 372 THR A CA 1
ATOM 2945 C C . THR A 1 372 ? 10.022 12.540 -8.944 1.00 88.19 372 THR A C 1
ATOM 2947 O O . THR A 1 372 ? 10.702 13.534 -8.721 1.00 88.19 372 THR A O 1
ATOM 2950 N N . CYS A 1 373 ? 10.460 11.594 -9.779 1.00 91.75 373 CYS A N 1
ATOM 2951 C CA . CYS A 1 373 ? 11.760 11.686 -10.437 1.00 91.75 373 CYS A CA 1
ATOM 2952 C C . CYS A 1 373 ? 11.679 12.645 -11.639 1.00 91.75 373 CYS A C 1
ATOM 2954 O O . CYS A 1 373 ? 11.051 12.282 -12.634 1.00 91.75 373 CYS A O 1
ATOM 2956 N N . PRO A 1 374 ? 12.341 13.819 -11.608 1.00 91.25 374 PRO A N 1
ATOM 2957 C CA . PRO A 1 374 ? 12.257 14.786 -12.703 1.00 91.25 374 PRO A CA 1
ATOM 2958 C C . PRO A 1 374 ? 12.846 14.240 -14.005 1.00 91.25 374 PRO A C 1
ATOM 2960 O O . PRO A 1 374 ? 12.290 14.483 -15.070 1.00 91.25 374 PRO A O 1
ATOM 2963 N N . ALA A 1 375 ? 13.917 13.442 -13.915 1.00 92.44 375 ALA A N 1
ATOM 2964 C CA . ALA A 1 375 ? 14.501 12.780 -15.076 1.00 92.44 375 ALA A CA 1
ATOM 2965 C C . ALA A 1 375 ? 13.455 11.913 -15.787 1.00 92.44 375 ALA A C 1
ATOM 2967 O O . ALA A 1 375 ? 13.227 12.090 -16.974 1.00 92.44 375 ALA A O 1
ATOM 2968 N N . TYR A 1 376 ? 12.748 11.055 -15.044 1.00 93.06 376 TYR A N 1
ATOM 2969 C CA . TYR A 1 376 ? 11.706 10.201 -15.612 1.00 93.06 376 TYR A CA 1
ATOM 2970 C C . TYR A 1 376 ? 10.513 10.997 -16.145 1.00 93.06 376 TYR A C 1
ATOM 2972 O O . TYR A 1 376 ? 9.994 10.663 -17.200 1.00 93.06 376 TYR A O 1
ATOM 2980 N N . LEU A 1 377 ? 10.087 12.057 -15.452 1.00 88.25 377 LEU A N 1
ATOM 2981 C CA . LEU A 1 377 ? 8.961 12.886 -15.897 1.00 88.25 377 LEU A CA 1
ATOM 2982 C C . LEU A 1 377 ? 9.221 13.582 -17.238 1.00 88.25 377 LEU A C 1
ATOM 2984 O O . LEU A 1 377 ? 8.275 13.837 -17.979 1.00 88.25 377 LEU A O 1
ATOM 2988 N N . VAL A 1 378 ? 10.481 13.904 -17.537 1.00 88.88 378 VAL A N 1
ATOM 2989 C CA . VAL A 1 378 ? 10.858 14.563 -18.793 1.00 88.88 378 VAL A CA 1
ATOM 2990 C C . VAL A 1 378 ? 11.207 13.560 -19.885 1.00 88.88 378 VAL A C 1
ATOM 2992 O O . VAL A 1 378 ? 10.822 13.769 -21.031 1.00 88.88 378 VAL A O 1
ATOM 2995 N N . THR A 1 379 ? 11.899 12.469 -19.557 1.00 89.94 379 THR A N 1
ATOM 2996 C CA . THR A 1 379 ? 12.357 11.504 -20.568 1.00 89.94 379 THR A CA 1
ATOM 2997 C C . THR A 1 379 ? 11.356 10.385 -20.843 1.00 89.94 379 THR A C 1
ATOM 2999 O O . THR A 1 379 ? 11.409 9.780 -21.905 1.00 89.94 379 THR A O 1
ATOM 3002 N N . ASN A 1 380 ? 10.462 10.077 -19.896 1.00 89.88 380 ASN A N 1
ATOM 3003 C CA . ASN A 1 380 ? 9.677 8.836 -19.840 1.00 89.88 380 ASN A CA 1
ATOM 3004 C C . ASN A 1 380 ? 10.526 7.548 -19.904 1.00 89.88 380 ASN A C 1
ATOM 3006 O O . ASN A 1 380 ? 9.999 6.463 -20.148 1.00 89.88 380 ASN A O 1
ATOM 3010 N N . GLU A 1 381 ? 11.832 7.641 -19.631 1.00 91.94 381 GLU A N 1
ATOM 3011 C CA . GLU A 1 381 ? 12.752 6.506 -19.681 1.00 91.94 381 GLU A CA 1
ATOM 3012 C C . GLU A 1 381 ? 12.821 5.797 -18.334 1.00 91.94 381 GLU A C 1
ATOM 3014 O O . GLU A 1 381 ? 13.364 6.313 -17.359 1.00 91.94 381 GLU A O 1
ATOM 3019 N N . GLU A 1 382 ? 12.318 4.567 -18.256 1.00 91.75 382 GLU A N 1
ATOM 3020 C CA . GLU A 1 382 ? 12.308 3.814 -17.000 1.00 91.75 382 GLU A CA 1
ATOM 3021 C C . GLU A 1 382 ? 13.715 3.587 -16.420 1.00 91.75 382 GLU A C 1
ATOM 3023 O O . GLU A 1 382 ? 13.862 3.493 -15.200 1.00 91.75 382 GLU A O 1
ATOM 3028 N N . SER A 1 383 ? 14.761 3.517 -17.246 1.00 92.25 383 SER A N 1
ATOM 3029 C CA . SER A 1 383 ? 16.139 3.275 -16.795 1.00 92.25 383 SER A CA 1
ATOM 3030 C C . SER A 1 383 ? 16.688 4.377 -15.881 1.00 92.25 383 SER A C 1
ATOM 3032 O O . SER A 1 383 ? 17.530 4.095 -15.028 1.00 92.25 383 SER A O 1
ATOM 3034 N N . VAL A 1 384 ? 16.169 5.610 -15.976 1.00 93.25 384 VAL A N 1
ATOM 3035 C CA . VAL A 1 384 ? 16.585 6.717 -15.093 1.00 93.25 384 VAL A CA 1
ATOM 3036 C C . VAL A 1 384 ? 15.920 6.651 -13.713 1.00 93.25 384 VAL A C 1
ATOM 3038 O O . VAL A 1 384 ? 16.286 7.399 -12.802 1.00 93.25 384 VAL A O 1
ATOM 3041 N N . LEU A 1 385 ? 14.946 5.756 -13.515 1.00 94.19 385 LEU A N 1
ATOM 3042 C CA . LEU A 1 385 ? 14.276 5.607 -12.230 1.00 94.19 385 LEU A CA 1
ATOM 3043 C C . LEU A 1 385 ? 15.228 5.040 -11.170 1.00 94.19 385 LEU A C 1
ATOM 3045 O O . LEU A 1 385 ? 15.881 4.024 -11.420 1.00 94.19 385 LEU A O 1
ATOM 3049 N N . PRO A 1 386 ? 15.214 5.574 -9.934 1.00 93.25 386 PRO A N 1
ATOM 3050 C CA . PRO A 1 386 ? 16.004 5.049 -8.819 1.00 93.25 386 PRO A CA 1
ATOM 3051 C C . PRO A 1 386 ? 15.925 3.525 -8.639 1.00 93.25 386 PRO A C 1
ATOM 3053 O O . PRO A 1 386 ? 16.948 2.854 -8.544 1.00 93.25 386 PRO A O 1
ATOM 3056 N N . LYS A 1 387 ? 14.722 2.934 -8.680 1.00 90.88 387 LYS A N 1
ATOM 3057 C CA . LYS A 1 387 ? 14.552 1.469 -8.569 1.00 90.88 387 LYS A CA 1
ATOM 3058 C C . LYS A 1 387 ? 15.319 0.684 -9.651 1.00 90.88 387 LYS A C 1
ATOM 3060 O O . LYS A 1 387 ? 15.793 -0.419 -9.381 1.00 90.88 387 LYS A O 1
ATOM 3065 N N . ASN A 1 388 ? 15.432 1.239 -10.858 1.00 93.19 388 ASN A N 1
ATOM 3066 C CA . ASN A 1 388 ? 16.029 0.580 -12.017 1.00 93.19 388 ASN A CA 1
ATOM 3067 C C . ASN A 1 388 ? 17.544 0.813 -12.051 1.00 93.19 388 ASN A C 1
ATOM 3069 O O . ASN A 1 388 ? 18.283 -0.122 -12.350 1.00 93.19 388 ASN A O 1
ATOM 3073 N N . LYS A 1 389 ? 18.021 1.974 -11.585 1.00 94.44 389 LYS A N 1
ATOM 3074 C CA . LYS A 1 389 ? 19.445 2.199 -11.289 1.00 94.44 389 LYS A CA 1
ATOM 3075 C C . LYS A 1 389 ? 19.972 1.237 -10.220 1.00 94.44 389 LYS A C 1
ATOM 3077 O O . LYS A 1 389 ? 21.017 0.630 -10.417 1.00 94.44 389 LYS A O 1
ATOM 3082 N N . LEU A 1 390 ? 19.220 0.988 -9.139 1.00 92.62 390 LEU A N 1
ATOM 3083 C CA . LEU A 1 390 ? 19.593 -0.045 -8.154 1.00 92.62 390 LEU A CA 1
ATOM 3084 C C . LEU A 1 390 ? 19.565 -1.462 -8.745 1.00 92.62 390 LEU A C 1
ATOM 3086 O O . LEU A 1 390 ? 20.356 -2.316 -8.350 1.00 92.62 390 LEU A O 1
ATOM 3090 N N . TYR A 1 391 ? 18.671 -1.741 -9.697 1.00 91.06 391 TYR A N 1
ATOM 3091 C CA . TYR A 1 391 ? 18.682 -3.019 -10.411 1.00 91.06 391 TYR A CA 1
ATOM 3092 C C . TYR A 1 391 ? 19.928 -3.172 -11.296 1.00 91.06 391 TYR A C 1
ATOM 3094 O O . TYR A 1 391 ? 20.519 -4.252 -11.326 1.00 91.06 391 TYR A O 1
ATOM 3102 N N . LEU A 1 392 ? 20.361 -2.095 -11.957 1.00 92.75 392 LEU A N 1
ATOM 3103 C CA . LEU A 1 392 ? 21.619 -2.053 -12.698 1.00 92.75 392 LEU A CA 1
ATOM 3104 C C . LEU A 1 392 ? 22.827 -2.237 -11.772 1.00 92.75 392 LEU A C 1
ATOM 3106 O O . LEU A 1 392 ? 23.682 -3.074 -12.047 1.00 92.75 392 LEU A O 1
ATOM 3110 N N . ALA A 1 393 ? 22.857 -1.530 -10.640 1.00 93.06 393 ALA A N 1
ATOM 3111 C CA . ALA A 1 393 ? 23.884 -1.691 -9.615 1.00 93.06 393 ALA A CA 1
ATOM 3112 C C . ALA A 1 393 ? 23.960 -3.138 -9.119 1.00 93.06 393 ALA A C 1
ATOM 3114 O O . ALA A 1 393 ? 25.045 -3.700 -9.014 1.00 93.06 393 ALA A O 1
ATOM 3115 N N . LYS A 1 394 ? 22.810 -3.791 -8.903 1.00 90.19 394 LYS A N 1
ATOM 3116 C CA . LYS A 1 394 ? 22.761 -5.211 -8.536 1.00 90.19 394 LYS A CA 1
ATOM 3117 C C . LYS A 1 394 ? 23.431 -6.109 -9.576 1.00 90.19 394 LYS A C 1
ATOM 3119 O O . LYS A 1 394 ? 24.181 -7.002 -9.197 1.00 90.19 394 LYS A O 1
ATOM 3124 N N . LYS A 1 395 ? 23.145 -5.891 -10.864 1.00 90.81 395 LYS A N 1
ATOM 3125 C CA . LYS A 1 395 ? 23.794 -6.618 -11.966 1.00 90.81 395 LYS A CA 1
ATOM 3126 C C . LYS A 1 395 ? 25.305 -6.399 -11.949 1.00 90.81 395 LYS A C 1
ATOM 3128 O O . LYS A 1 395 ? 26.063 -7.359 -12.018 1.00 90.81 395 LYS A O 1
ATOM 3133 N N . LEU A 1 396 ? 25.733 -5.147 -11.791 1.00 90.31 396 LEU A N 1
ATOM 3134 C CA . LEU A 1 396 ? 27.146 -4.783 -11.758 1.00 90.31 396 LEU A CA 1
ATOM 3135 C C . LEU A 1 396 ? 27.885 -5.450 -10.586 1.00 90.31 396 LEU A C 1
ATOM 3137 O O . LEU A 1 396 ? 28.933 -6.052 -10.800 1.00 90.31 396 LEU A O 1
ATOM 3141 N N . LEU A 1 397 ? 27.304 -5.421 -9.381 1.00 87.56 397 LEU A N 1
ATOM 3142 C CA . LEU A 1 397 ? 27.829 -6.095 -8.184 1.00 87.56 397 LEU A CA 1
ATOM 3143 C C . LEU A 1 397 ? 27.869 -7.625 -8.335 1.00 87.56 397 LEU A C 1
ATOM 3145 O O . LEU A 1 397 ? 28.742 -8.278 -7.772 1.00 87.56 397 LEU A O 1
ATOM 3149 N N . ALA A 1 398 ? 26.948 -8.207 -9.109 1.00 86.75 398 ALA A N 1
ATOM 3150 C CA . ALA A 1 398 ? 26.939 -9.635 -9.429 1.00 86.75 398 ALA A CA 1
ATOM 3151 C C . ALA A 1 398 ? 27.946 -10.030 -10.530 1.00 86.75 398 ALA A C 1
ATOM 3153 O O . ALA A 1 398 ? 28.114 -11.218 -10.797 1.00 86.75 398 ALA A O 1
ATOM 3154 N N . GLY A 1 399 ? 28.617 -9.059 -11.163 1.00 87.94 399 GLY A N 1
ATOM 3155 C CA . GLY A 1 399 ? 29.529 -9.291 -12.285 1.00 87.94 399 GLY A CA 1
ATOM 3156 C C . GLY A 1 399 ? 28.830 -9.500 -13.633 1.00 87.94 399 GLY A C 1
ATOM 3157 O O . GLY A 1 399 ? 29.480 -9.905 -14.597 1.00 87.94 399 GLY A O 1
ATOM 3158 N N . ASP A 1 400 ? 27.529 -9.216 -13.726 1.00 89.81 400 ASP A N 1
ATOM 3159 C CA . ASP A 1 400 ? 26.776 -9.333 -14.972 1.00 89.81 400 ASP A CA 1
ATOM 3160 C C . ASP A 1 400 ? 27.219 -8.272 -15.996 1.00 89.81 400 ASP A C 1
ATOM 3162 O O . ASP A 1 400 ? 27.694 -7.177 -15.666 1.00 89.81 400 ASP A O 1
ATOM 3166 N N . ALA A 1 401 ? 27.014 -8.576 -17.280 1.00 90.19 401 ALA A N 1
ATOM 3167 C CA . ALA A 1 401 ? 27.229 -7.610 -18.347 1.00 90.19 401 ALA A CA 1
ATOM 3168 C C . ALA A 1 401 ? 26.230 -6.441 -18.243 1.00 90.19 401 ALA A C 1
ATOM 3170 O O . ALA A 1 401 ? 25.024 -6.633 -18.070 1.00 90.19 401 ALA A O 1
ATOM 3171 N N . VAL A 1 402 ? 26.755 -5.226 -18.399 1.00 92.88 402 VAL A N 1
ATOM 3172 C CA . VAL A 1 402 ? 26.011 -3.962 -18.432 1.00 92.88 402 VAL A CA 1
ATOM 3173 C C . VAL A 1 402 ? 26.361 -3.255 -19.738 1.00 92.88 402 VAL A C 1
ATOM 3175 O O . VAL A 1 402 ? 27.519 -3.295 -20.155 1.00 92.88 402 VAL A O 1
ATOM 3178 N N . SER A 1 403 ? 25.371 -2.661 -20.405 1.00 94.25 403 SER A N 1
ATOM 3179 C CA . SER A 1 403 ? 25.595 -1.908 -21.640 1.00 94.25 403 SER A CA 1
ATOM 3180 C C . SER A 1 403 ? 26.042 -0.473 -21.344 1.00 94.25 403 SER A C 1
ATOM 3182 O O . SER A 1 403 ? 25.736 0.072 -20.282 1.00 94.25 403 SER A O 1
ATOM 3184 N N . LYS A 1 404 ? 26.732 0.163 -22.301 1.00 94.19 404 LYS A N 1
ATOM 3185 C CA . LYS A 1 404 ? 27.054 1.594 -22.205 1.00 94.19 404 LYS A CA 1
ATOM 3186 C C . LYS A 1 404 ? 25.778 2.440 -22.112 1.00 94.19 404 LYS A C 1
ATOM 3188 O O . LYS A 1 404 ? 25.701 3.321 -21.275 1.00 94.19 404 LYS A O 1
ATOM 3193 N N . THR A 1 405 ? 24.743 2.111 -22.882 1.00 93.94 405 THR A N 1
ATOM 3194 C CA . THR A 1 405 ? 23.456 2.822 -22.833 1.00 93.94 405 THR A CA 1
ATOM 3195 C C . THR A 1 405 ? 22.817 2.778 -21.443 1.00 93.94 405 THR A C 1
ATOM 3197 O O . THR A 1 405 ? 22.361 3.805 -20.953 1.00 93.94 405 THR A O 1
ATOM 3200 N N . ASP A 1 406 ? 22.823 1.623 -20.769 1.00 92.50 406 ASP A N 1
ATOM 3201 C CA . ASP A 1 406 ? 22.307 1.525 -19.395 1.00 92.50 406 ASP A CA 1
ATOM 3202 C C . ASP A 1 406 ? 23.161 2.332 -18.406 1.00 92.50 406 ASP A C 1
ATOM 3204 O O . ASP A 1 406 ? 22.624 2.937 -17.479 1.00 92.50 406 ASP A O 1
ATOM 3208 N N . SER A 1 407 ? 24.484 2.336 -18.607 1.00 95.19 407 SER A N 1
ATOM 3209 C CA . SER A 1 407 ? 25.422 3.155 -17.836 1.00 95.19 407 SER A CA 1
ATOM 3210 C C . SER A 1 407 ? 25.098 4.640 -17.979 1.00 95.19 407 SER A C 1
ATOM 3212 O O . SER A 1 407 ? 24.962 5.334 -16.974 1.00 95.19 407 SER A O 1
ATOM 3214 N N . ASP A 1 408 ? 24.898 5.116 -19.209 1.00 96.00 408 ASP A N 1
ATOM 3215 C CA . ASP A 1 408 ? 24.676 6.532 -19.490 1.00 96.00 408 ASP A CA 1
ATOM 3216 C C . ASP A 1 408 ? 23.411 7.062 -18.788 1.00 96.00 408 ASP A C 1
ATOM 3218 O O . ASP A 1 408 ? 23.412 8.155 -18.222 1.00 96.00 408 ASP A O 1
ATOM 3222 N N . MET A 1 409 ? 22.364 6.234 -18.702 1.00 95.19 409 MET A N 1
ATOM 3223 C CA . MET A 1 409 ? 21.113 6.558 -17.999 1.00 95.19 409 MET A CA 1
ATOM 3224 C C . MET A 1 409 ? 21.288 6.776 -16.487 1.00 95.19 409 MET A C 1
ATOM 3226 O O . MET A 1 409 ? 20.477 7.467 -15.857 1.00 95.19 409 MET A O 1
ATOM 3230 N N . VAL A 1 410 ? 22.334 6.212 -15.870 1.00 95.38 410 VAL A N 1
ATOM 3231 C CA . VAL A 1 410 ? 22.637 6.459 -14.452 1.00 95.38 410 VAL A CA 1
ATOM 3232 C C . VAL A 1 410 ? 23.043 7.912 -14.232 1.00 95.38 410 VAL A C 1
ATOM 3234 O O . VAL A 1 410 ? 22.516 8.536 -13.307 1.00 95.38 410 VAL A O 1
ATOM 3237 N N . PHE A 1 411 ? 23.865 8.466 -15.124 1.00 96.38 411 PHE A N 1
ATOM 3238 C CA . PHE A 1 411 ? 24.396 9.829 -15.031 1.00 96.38 411 PHE A CA 1
ATOM 3239 C C . PHE A 1 411 ? 23.354 10.925 -15.282 1.00 96.38 411 PHE A C 1
ATOM 3241 O O . PHE A 1 411 ? 23.595 12.085 -14.967 1.00 96.38 411 PHE A O 1
ATOM 3248 N N . LEU A 1 412 ? 22.156 10.578 -15.763 1.00 95.19 412 LEU A N 1
ATOM 3249 C CA . LEU A 1 412 ? 21.038 11.523 -15.897 1.00 95.19 412 LEU A CA 1
ATOM 3250 C C . LEU A 1 412 ? 20.337 11.813 -14.550 1.00 95.19 412 LEU A C 1
ATOM 3252 O O . LEU A 1 412 ? 19.207 12.299 -14.502 1.00 95.19 412 LEU A O 1
ATOM 3256 N N . CYS A 1 413 ? 20.948 11.448 -13.415 1.00 93.50 413 CYS A N 1
ATOM 3257 C CA . CYS A 1 413 ? 20.438 11.824 -12.100 1.00 93.50 413 CYS A CA 1
ATOM 3258 C C . CYS A 1 413 ? 20.713 13.307 -11.827 1.00 93.50 413 CYS A C 1
ATOM 3260 O O . CYS A 1 413 ? 21.846 13.750 -11.934 1.00 93.50 413 CYS A O 1
ATOM 3262 N N . THR A 1 414 ? 19.712 14.053 -11.362 1.00 91.75 414 THR A N 1
ATOM 3263 C CA . THR A 1 414 ? 19.902 15.447 -10.919 1.00 91.75 414 THR A CA 1
ATOM 3264 C C . THR A 1 414 ? 20.330 15.575 -9.455 1.00 91.75 414 THR A C 1
ATOM 3266 O O . THR A 1 414 ? 20.448 16.687 -8.957 1.00 91.75 414 THR A O 1
ATOM 3269 N N . HIS A 1 415 ? 20.477 14.454 -8.734 1.00 92.38 415 HIS A N 1
ATOM 3270 C CA . HIS A 1 415 ? 20.845 14.406 -7.307 1.00 92.38 415 HIS A CA 1
ATOM 3271 C C . HIS A 1 415 ? 19.925 15.243 -6.384 1.00 92.38 415 HIS A C 1
ATOM 3273 O O . HIS A 1 415 ? 20.272 15.556 -5.256 1.00 92.38 415 HIS A O 1
ATOM 3279 N N . CYS A 1 416 ? 18.698 15.545 -6.819 1.00 91.00 416 CYS A N 1
ATOM 3280 C CA . CYS A 1 416 ? 17.746 16.422 -6.116 1.00 91.00 416 CYS A CA 1
ATOM 3281 C C . CYS A 1 416 ? 17.077 15.837 -4.852 1.00 91.00 416 CYS A C 1
ATOM 3283 O O . CYS A 1 416 ? 16.183 16.467 -4.298 1.00 91.00 416 CYS A O 1
ATOM 3285 N N . GLU A 1 417 ? 17.407 14.605 -4.452 1.00 90.69 417 GLU A N 1
ATOM 3286 C CA . GLU A 1 417 ? 16.834 13.882 -3.297 1.00 90.69 417 GLU A CA 1
ATOM 3287 C C . GLU A 1 417 ? 15.304 13.687 -3.246 1.00 90.69 417 GLU A C 1
ATOM 3289 O O . GLU A 1 417 ? 14.798 13.020 -2.344 1.00 90.69 417 GLU A O 1
ATOM 3294 N N . MET A 1 418 ? 14.534 14.129 -4.243 1.00 89.38 418 MET A N 1
ATOM 3295 C CA . MET A 1 418 ? 13.070 13.967 -4.253 1.00 89.38 418 MET A CA 1
ATOM 3296 C C . MET A 1 418 ? 12.625 12.504 -4.093 1.00 89.38 418 MET A C 1
ATOM 3298 O O . MET A 1 418 ? 11.633 12.199 -3.431 1.00 89.38 418 MET A O 1
ATOM 3302 N N . CYS A 1 419 ? 13.393 11.571 -4.660 1.00 90.06 419 CYS A N 1
ATOM 3303 C CA . CYS A 1 419 ? 13.142 10.140 -4.523 1.00 90.06 419 CYS A CA 1
ATOM 3304 C C . CYS A 1 419 ? 13.342 9.599 -3.098 1.00 90.06 419 CYS A C 1
ATOM 3306 O O . CYS A 1 419 ? 12.692 8.613 -2.753 1.00 90.06 419 CYS A O 1
ATOM 3308 N N . ARG A 1 420 ? 14.186 10.239 -2.278 1.00 88.19 420 ARG A N 1
ATOM 3309 C CA . ARG A 1 420 ? 14.385 9.918 -0.858 1.00 88.19 420 ARG A CA 1
ATOM 3310 C C . ARG A 1 420 ? 13.172 10.340 -0.034 1.00 88.19 420 ARG A C 1
ATOM 3312 O O . ARG A 1 420 ? 12.676 9.535 0.746 1.00 88.19 420 ARG A O 1
ATOM 3319 N N . ALA A 1 421 ? 12.619 11.526 -0.302 1.00 85.56 421 ALA A N 1
ATOM 3320 C CA . ALA A 1 421 ? 11.432 12.042 0.390 1.00 85.56 421 ALA A CA 1
ATOM 3321 C C . ALA A 1 421 ? 10.192 11.137 0.249 1.00 85.56 421 ALA A C 1
ATOM 3323 O O . ALA A 1 421 ? 9.360 11.070 1.150 1.00 85.56 421 ALA A O 1
ATOM 3324 N N . VAL A 1 422 ? 10.073 10.409 -0.868 1.00 87.50 422 VAL A N 1
ATOM 3325 C CA . VAL A 1 422 ? 8.993 9.429 -1.102 1.00 87.50 422 VAL A CA 1
ATOM 3326 C C . VAL A 1 422 ? 9.445 7.977 -0.915 1.00 87.50 422 VAL A C 1
ATOM 3328 O O . VAL A 1 422 ? 8.690 7.044 -1.214 1.00 87.50 422 VAL A O 1
ATOM 3331 N N . CYS A 1 423 ? 10.685 7.753 -0.473 1.00 88.12 423 CYS A N 1
ATOM 3332 C CA . CYS A 1 423 ? 11.230 6.415 -0.338 1.00 88.12 423 CYS A CA 1
ATOM 3333 C C . CYS A 1 423 ? 10.555 5.708 0.830 1.00 88.12 423 CYS A C 1
ATOM 3335 O O . CYS A 1 423 ? 10.694 6.090 1.989 1.00 88.12 423 CYS A O 1
ATOM 3337 N N . GLN A 1 424 ? 9.881 4.609 0.508 1.00 85.19 424 GLN A N 1
ATOM 3338 C CA . GLN A 1 424 ? 9.233 3.757 1.493 1.00 85.19 424 GLN A CA 1
ATOM 3339 C C . GLN A 1 424 ? 10.215 3.153 2.492 1.00 85.19 424 GLN A C 1
ATOM 3341 O O . GLN A 1 424 ? 9.755 2.672 3.505 1.00 85.19 424 GLN A O 1
ATOM 3346 N N . ASN A 1 425 ? 11.526 3.187 2.227 1.00 83.12 425 ASN A N 1
ATOM 3347 C CA . ASN A 1 425 ? 12.548 2.675 3.133 1.00 83.12 425 ASN A CA 1
ATOM 3348 C C . ASN A 1 425 ? 13.602 3.724 3.552 1.00 83.12 425 ASN A C 1
ATOM 3350 O O . ASN A 1 425 ? 14.646 3.357 4.080 1.00 83.12 425 ASN A O 1
ATOM 3354 N N . ASP A 1 426 ? 13.359 5.012 3.262 1.00 84.31 426 ASP A N 1
ATOM 3355 C CA . ASP A 1 426 ? 14.276 6.134 3.550 1.00 84.31 426 ASP A CA 1
ATOM 3356 C C . ASP A 1 426 ? 15.755 5.849 3.189 1.00 84.31 426 ASP A C 1
ATOM 3358 O O . ASP A 1 426 ? 16.682 6.024 3.986 1.00 84.31 426 ASP A O 1
ATOM 3362 N N . LEU A 1 427 ? 15.963 5.334 1.972 1.00 86.88 427 LEU A N 1
ATOM 3363 C CA . LEU A 1 427 ? 17.287 4.982 1.456 1.00 86.88 427 LEU A CA 1
ATOM 3364 C C . LEU A 1 427 ? 18.081 6.238 1.087 1.00 86.88 427 LEU A C 1
ATOM 3366 O O . LEU A 1 427 ? 17.563 7.123 0.403 1.00 86.88 427 LEU A O 1
ATOM 3370 N N . ASP A 1 428 ? 19.363 6.257 1.451 1.00 87.06 428 ASP A N 1
ATOM 3371 C CA . ASP A 1 428 ? 20.308 7.307 1.059 1.00 87.06 428 ASP A CA 1
ATOM 3372 C C . ASP A 1 428 ? 20.800 7.116 -0.387 1.00 87.06 428 ASP A C 1
ATOM 3374 O O . ASP A 1 428 ? 21.922 6.694 -0.666 1.00 87.06 428 ASP A O 1
ATOM 3378 N N . LEU A 1 429 ? 19.890 7.355 -1.330 1.00 89.44 429 LEU A N 1
ATOM 3379 C CA . LEU A 1 429 ? 20.103 7.046 -2.740 1.00 89.44 429 LEU A CA 1
ATOM 3380 C C . LEU A 1 429 ? 21.239 7.861 -3.367 1.00 89.44 429 LEU A C 1
ATOM 3382 O O . LEU A 1 429 ? 21.916 7.329 -4.236 1.00 89.44 429 LEU A O 1
ATOM 3386 N N . VAL A 1 430 ? 21.468 9.106 -2.936 1.00 88.56 430 VAL A N 1
ATOM 3387 C CA . VAL A 1 430 ? 22.515 9.967 -3.515 1.00 88.56 430 VAL A CA 1
ATOM 3388 C C . VAL A 1 430 ? 23.901 9.407 -3.230 1.00 88.56 430 VAL A C 1
ATOM 3390 O O . VAL A 1 430 ? 24.681 9.242 -4.163 1.00 88.56 430 VAL A O 1
ATOM 3393 N N . THR A 1 431 ? 24.176 8.996 -1.990 1.00 89.50 431 THR A N 1
ATOM 3394 C CA . THR A 1 431 ? 25.439 8.321 -1.658 1.00 89.50 431 THR A CA 1
ATOM 3395 C C . THR A 1 431 ? 25.623 7.038 -2.479 1.00 89.50 431 THR A C 1
ATOM 3397 O O . THR A 1 431 ? 26.720 6.761 -2.963 1.00 89.50 431 THR A O 1
ATOM 3400 N N . ALA A 1 432 ? 24.540 6.284 -2.711 1.00 91.38 432 ALA A N 1
ATOM 3401 C CA . ALA A 1 432 ? 24.564 5.107 -3.583 1.00 91.38 432 ALA A CA 1
ATOM 3402 C C . ALA A 1 432 ? 24.915 5.462 -5.041 1.00 91.38 432 ALA A C 1
ATOM 3404 O O . ALA A 1 432 ? 25.660 4.730 -5.693 1.00 91.38 432 ALA A O 1
ATOM 3405 N N . TRP A 1 433 ? 24.380 6.570 -5.566 1.00 93.31 433 TRP A N 1
ATOM 3406 C CA . TRP A 1 433 ? 24.664 7.029 -6.927 1.00 93.31 433 TRP A CA 1
ATOM 3407 C C . TRP A 1 433 ? 26.107 7.436 -7.102 1.00 93.31 433 TRP A C 1
ATOM 3409 O O . TRP A 1 433 ? 26.705 6.991 -8.069 1.00 93.31 433 TRP A O 1
ATOM 3419 N N . THR A 1 434 ? 26.690 8.161 -6.152 1.00 92.25 434 THR A N 1
ATOM 3420 C CA . THR A 1 434 ? 28.108 8.534 -6.209 1.00 92.25 434 THR A CA 1
ATOM 3421 C C . THR A 1 434 ? 29.013 7.306 -6.353 1.00 92.25 434 THR A C 1
ATOM 3423 O O . THR A 1 434 ? 29.924 7.287 -7.184 1.00 92.25 434 THR A O 1
ATOM 3426 N N . GLU A 1 435 ? 28.743 6.241 -5.590 1.00 93.81 435 GLU A N 1
ATOM 3427 C CA . GLU A 1 435 ? 29.491 4.982 -5.694 1.00 93.81 435 GLU A CA 1
ATOM 3428 C C . GLU A 1 435 ? 29.262 4.298 -7.055 1.00 93.81 435 GLU A C 1
ATOM 3430 O O . GLU A 1 435 ? 30.217 3.907 -7.729 1.00 93.81 435 GLU A O 1
ATOM 3435 N N . LEU A 1 436 ? 28.004 4.203 -7.502 1.00 95.19 436 LEU A N 1
ATOM 3436 C CA . LEU A 1 436 ? 27.645 3.584 -8.781 1.00 95.19 436 LEU A CA 1
ATOM 3437 C C . LEU A 1 436 ? 28.230 4.336 -9.989 1.00 95.19 436 LEU A C 1
ATOM 3439 O O . LEU A 1 436 ? 28.760 3.707 -10.903 1.00 95.19 436 LEU A O 1
ATOM 3443 N N . GLU A 1 437 ? 28.141 5.663 -9.997 1.00 96.00 437 GLU A N 1
ATOM 3444 C CA . GLU A 1 437 ? 28.684 6.549 -11.029 1.00 96.00 437 GLU A CA 1
ATOM 3445 C C . GLU A 1 437 ? 30.203 6.384 -11.119 1.00 96.00 437 GLU A C 1
ATOM 3447 O O . GLU A 1 437 ? 30.717 6.188 -12.215 1.00 96.00 437 GLU A O 1
ATOM 3452 N N . THR A 1 438 ? 30.906 6.312 -9.982 1.00 95.38 438 THR A N 1
ATOM 3453 C CA . THR A 1 438 ? 32.358 6.048 -9.944 1.00 95.38 438 THR A CA 1
ATOM 3454 C C . THR A 1 438 ? 32.711 4.705 -10.600 1.00 95.38 438 THR A C 1
ATOM 3456 O O . THR A 1 438 ? 33.644 4.612 -11.409 1.00 95.38 438 THR A O 1
ATOM 3459 N N . MET A 1 439 ? 31.955 3.642 -10.287 1.00 94.00 439 MET A N 1
ATOM 3460 C CA . MET A 1 439 ? 32.165 2.316 -10.884 1.00 94.00 439 MET A CA 1
ATOM 3461 C C . MET A 1 439 ? 31.928 2.321 -12.400 1.00 94.00 439 MET A C 1
ATOM 3463 O O . MET A 1 439 ? 32.661 1.672 -13.152 1.00 94.00 439 MET A O 1
ATOM 3467 N N . LEU A 1 440 ? 30.890 3.024 -12.851 1.00 96.25 440 LEU A N 1
ATOM 3468 C CA . LEU A 1 440 ? 30.507 3.095 -14.258 1.00 96.25 440 LEU A CA 1
ATOM 3469 C C . LEU A 1 440 ? 31.446 3.988 -15.069 1.00 96.25 440 LEU A C 1
ATOM 3471 O O . LEU A 1 440 ? 31.847 3.590 -16.160 1.00 96.25 440 LEU A O 1
ATOM 3475 N N . GLU A 1 441 ? 31.866 5.128 -14.524 1.00 96.44 441 GLU A N 1
ATOM 3476 C CA . GLU A 1 441 ? 32.831 6.037 -15.146 1.00 96.44 441 GLU A CA 1
ATOM 3477 C C . GLU A 1 441 ? 34.167 5.331 -15.384 1.00 96.44 441 GLU A C 1
ATOM 3479 O O . GLU A 1 441 ? 34.713 5.391 -16.484 1.00 96.44 441 GLU A O 1
ATOM 3484 N N . THR A 1 442 ? 34.639 4.553 -14.406 1.00 94.50 442 THR A N 1
ATOM 3485 C CA . THR A 1 442 ? 35.863 3.749 -14.551 1.00 94.50 442 THR A CA 1
ATOM 3486 C C . THR A 1 442 ? 35.763 2.738 -15.703 1.00 94.50 442 THR A C 1
ATOM 3488 O O . THR A 1 442 ? 36.764 2.415 -16.342 1.00 94.50 442 THR A O 1
ATOM 3491 N N . LYS A 1 443 ? 34.561 2.213 -15.976 1.00 94.75 443 LYS A N 1
ATOM 3492 C CA . LYS A 1 443 ? 34.338 1.138 -16.954 1.00 94.75 443 LYS A CA 1
ATOM 3493 C C . LYS A 1 443 ? 33.972 1.636 -18.355 1.00 94.75 443 LYS A C 1
ATOM 3495 O O . LYS A 1 443 ? 34.374 1.013 -19.335 1.00 94.75 443 LYS A O 1
ATOM 3500 N N . PHE A 1 444 ? 33.189 2.706 -18.454 1.00 96.31 444 PHE A N 1
ATOM 3501 C CA . PHE A 1 444 ? 32.593 3.192 -19.705 1.00 96.31 444 PHE A CA 1
ATOM 3502 C C . PHE A 1 444 ? 32.927 4.654 -20.025 1.00 96.31 444 PHE A C 1
ATOM 3504 O O . PHE A 1 444 ? 32.650 5.100 -21.141 1.00 96.31 444 PHE A O 1
ATOM 3511 N N . GLY A 1 445 ? 33.539 5.378 -19.085 1.00 96.25 445 GLY A N 1
ATOM 3512 C CA . GLY A 1 445 ? 33.675 6.829 -19.131 1.00 96.25 445 GLY A CA 1
ATOM 3513 C C . GLY A 1 445 ? 32.371 7.542 -18.771 1.00 96.25 445 GLY A C 1
ATOM 3514 O O . GLY A 1 445 ? 31.285 6.960 -18.800 1.00 96.25 445 GLY A O 1
ATOM 3515 N N . LYS A 1 446 ? 32.483 8.823 -18.427 1.00 96.12 446 LYS A N 1
ATOM 3516 C CA . LYS A 1 446 ? 31.337 9.688 -18.149 1.00 96.12 446 LYS A CA 1
ATOM 3517 C C . LYS A 1 446 ? 30.721 10.213 -19.460 1.00 96.12 446 LYS A C 1
ATOM 3519 O O . LYS A 1 446 ? 31.461 10.684 -20.328 1.00 96.12 446 LYS A O 1
ATOM 3524 N N . PRO A 1 447 ? 29.389 10.166 -19.636 1.00 96.50 447 PRO A N 1
ATOM 3525 C CA . PRO A 1 447 ? 28.731 10.555 -20.885 1.00 96.50 447 PRO A CA 1
ATOM 3526 C C . PRO A 1 447 ? 28.431 12.065 -20.939 1.00 96.50 447 PRO A C 1
ATOM 3528 O O . PRO A 1 447 ? 27.278 12.482 -20.865 1.00 96.50 447 PRO A O 1
ATOM 3531 N N . GLU A 1 448 ? 29.467 12.898 -21.069 1.00 96.50 448 GLU A N 1
ATOM 3532 C CA . GLU A 1 448 ? 29.342 14.372 -21.017 1.00 96.50 448 GLU A CA 1
ATOM 3533 C C . GLU A 1 448 ? 28.325 14.947 -22.026 1.00 96.50 448 GLU A C 1
ATOM 3535 O O . GLU A 1 448 ? 27.544 15.839 -21.686 1.00 96.50 448 GLU A O 1
ATOM 3540 N N . GLU A 1 449 ? 28.278 14.410 -23.250 1.00 94.88 449 GLU A N 1
ATOM 3541 C CA . GLU A 1 449 ? 27.315 14.839 -24.278 1.00 94.88 449 GLU A CA 1
ATOM 3542 C C . GLU A 1 449 ? 25.866 14.541 -23.864 1.00 94.88 449 GLU A C 1
ATOM 3544 O O . GLU A 1 449 ? 25.025 15.439 -23.894 1.00 94.88 449 GLU A O 1
ATOM 3549 N N . ALA A 1 450 ? 25.588 13.319 -23.395 1.00 94.00 450 ALA A N 1
ATOM 3550 C CA . ALA A 1 450 ? 24.246 12.918 -22.968 1.00 94.00 450 ALA A CA 1
ATOM 3551 C C . ALA A 1 450 ? 23.772 13.713 -21.742 1.00 94.00 450 ALA A C 1
ATOM 3553 O O . ALA A 1 450 ? 22.604 14.085 -21.658 1.00 94.00 450 ALA A O 1
ATOM 3554 N N . ILE A 1 451 ? 24.679 14.011 -20.803 1.00 95.88 451 ILE A N 1
ATOM 3555 C CA . ILE A 1 451 ? 24.378 14.861 -19.643 1.00 95.88 451 ILE A CA 1
ATOM 3556 C C . ILE A 1 451 ? 24.016 16.274 -20.110 1.00 95.88 451 ILE A C 1
ATOM 3558 O O . ILE A 1 451 ? 23.012 16.827 -19.664 1.00 95.88 451 ILE A O 1
ATOM 3562 N N . THR A 1 452 ? 24.802 16.849 -21.021 1.00 95.94 452 THR A N 1
ATOM 3563 C CA . THR A 1 452 ? 24.580 18.209 -21.536 1.00 95.94 452 THR A CA 1
ATOM 3564 C C . THR A 1 452 ? 23.236 18.319 -22.260 1.00 95.94 452 THR A C 1
ATOM 3566 O O . THR A 1 452 ? 22.459 19.239 -21.992 1.00 95.94 452 THR A O 1
ATOM 3569 N N . GLU A 1 453 ? 22.924 17.359 -23.132 1.00 94.69 453 GLU A N 1
ATOM 3570 C CA . GLU A 1 453 ? 21.646 17.296 -23.847 1.00 94.69 453 GLU A CA 1
ATOM 3571 C C . GLU A 1 453 ? 20.464 17.132 -22.882 1.00 94.69 453 GLU A C 1
ATOM 3573 O O . GLU A 1 453 ? 19.456 17.839 -22.982 1.00 94.69 453 GLU A O 1
ATOM 3578 N N . PHE A 1 454 ? 20.604 16.251 -21.891 1.00 94.88 454 PHE A N 1
ATOM 3579 C CA . PHE A 1 454 ? 19.587 16.038 -20.870 1.00 94.88 454 PHE A CA 1
ATOM 3580 C C . PHE A 1 454 ? 19.322 17.297 -20.039 1.00 94.88 454 PHE A C 1
ATOM 3582 O O . PHE A 1 454 ? 18.163 17.653 -19.828 1.00 94.88 454 PHE A O 1
ATOM 3589 N N . VAL A 1 455 ? 20.368 18.001 -19.599 1.00 93.31 455 VAL A N 1
ATOM 3590 C CA . VAL A 1 455 ? 20.222 19.258 -18.850 1.00 93.31 455 VAL A CA 1
ATOM 3591 C C . VAL A 1 455 ? 19.509 20.307 -19.701 1.00 93.31 455 VAL A C 1
ATOM 3593 O O . VAL A 1 455 ? 18.557 20.922 -19.226 1.00 93.31 455 VAL A O 1
ATOM 3596 N N . SER A 1 456 ? 19.886 20.464 -20.972 1.00 92.75 456 SER A N 1
ATOM 3597 C CA . SER A 1 456 ? 19.196 21.385 -21.887 1.00 92.75 456 SER A CA 1
ATOM 3598 C C . SER A 1 456 ? 17.712 21.027 -22.064 1.00 92.75 456 SER A C 1
ATOM 3600 O O . SER A 1 456 ? 16.840 21.902 -22.049 1.00 92.75 456 SER A O 1
ATOM 3602 N N . THR A 1 457 ? 17.403 19.731 -22.145 1.00 92.06 457 THR A N 1
ATOM 3603 C CA . THR A 1 457 ? 16.026 19.222 -22.233 1.00 92.06 457 THR A CA 1
ATOM 3604 C C . THR A 1 457 ? 15.233 19.495 -20.951 1.00 92.06 457 THR A C 1
ATOM 3606 O O . THR A 1 457 ? 14.081 19.920 -21.011 1.00 92.06 457 THR A O 1
ATOM 3609 N N . LEU A 1 458 ? 15.835 19.303 -19.773 1.00 89.25 458 LEU A N 1
ATOM 3610 C CA . LEU A 1 458 ? 15.207 19.637 -18.492 1.00 89.25 458 LEU A CA 1
ATOM 3611 C C . LEU A 1 458 ? 14.907 21.134 -18.384 1.00 89.25 458 LEU A C 1
ATOM 3613 O O . LEU A 1 458 ? 13.793 21.516 -18.035 1.00 89.25 458 LEU A O 1
ATOM 3617 N N . GLU A 1 459 ? 15.886 21.984 -18.693 1.00 87.50 459 GLU A N 1
ATOM 3618 C CA . GLU A 1 459 ? 15.756 23.436 -18.552 1.00 87.50 459 GLU A CA 1
ATOM 3619 C C . GLU A 1 459 ? 14.737 24.052 -19.515 1.00 87.50 459 GLU A C 1
ATOM 3621 O O . GLU A 1 459 ? 14.155 25.090 -19.203 1.00 87.50 459 GLU A O 1
ATOM 3626 N N . SER A 1 460 ? 14.492 23.415 -20.657 1.00 89.00 460 SER A N 1
ATOM 3627 C CA . SER A 1 460 ? 13.462 23.828 -21.616 1.00 89.00 460 SER A CA 1
ATOM 3628 C C . SER A 1 460 ? 12.086 23.207 -21.340 1.00 89.00 460 SER A C 1
ATOM 3630 O O . SER A 1 460 ? 11.097 23.598 -21.960 1.00 89.00 460 SER A O 1
ATOM 3632 N N . SER A 1 461 ? 11.986 22.269 -20.394 1.00 88.19 461 SER A N 1
ATOM 3633 C CA . SER A 1 461 ? 10.747 21.550 -20.103 1.00 88.19 461 SER A CA 1
ATOM 3634 C C . SER A 1 461 ? 9.844 22.320 -19.140 1.00 88.19 461 SER A C 1
ATOM 3636 O O . SER A 1 461 ? 10.104 22.412 -17.939 1.00 88.19 461 SER A O 1
ATOM 3638 N N . GLU A 1 462 ? 8.702 22.801 -19.636 1.00 85.31 462 GLU A N 1
ATOM 3639 C CA . GLU A 1 462 ? 7.647 23.367 -18.781 1.00 85.31 462 GLU A CA 1
ATOM 3640 C C . GLU A 1 462 ? 7.126 22.336 -17.766 1.00 85.31 462 GLU A C 1
ATOM 3642 O O . GLU A 1 462 ? 6.790 22.683 -16.635 1.00 85.31 462 GLU A O 1
ATOM 3647 N N . VAL A 1 463 ? 7.104 21.046 -18.129 1.00 83.62 463 VAL A N 1
ATOM 3648 C CA . VAL A 1 463 ? 6.708 19.962 -17.216 1.00 83.62 463 VAL A CA 1
ATOM 3649 C C . VAL A 1 463 ? 7.646 19.906 -16.013 1.00 83.62 463 VAL A C 1
ATOM 3651 O O . VAL A 1 463 ? 7.170 19.792 -14.884 1.00 83.62 463 VAL A O 1
ATOM 3654 N N . TYR A 1 464 ? 8.956 20.032 -16.239 1.00 85.50 464 TYR A N 1
ATOM 3655 C CA . TYR A 1 464 ? 9.953 20.068 -15.171 1.00 85.50 464 TYR A CA 1
ATOM 3656 C C . TYR A 1 464 ? 9.747 21.272 -14.249 1.00 85.50 464 TYR A C 1
ATOM 3658 O O . TYR A 1 464 ? 9.567 21.100 -13.043 1.00 85.50 464 TYR A O 1
ATOM 3666 N N . TRP A 1 465 ? 9.697 22.484 -14.804 1.00 83.38 465 TRP A N 1
ATOM 3667 C CA . TRP A 1 465 ? 9.522 23.701 -14.007 1.00 83.38 465 TRP A CA 1
ATOM 3668 C C . TRP A 1 465 ? 8.189 23.710 -13.262 1.00 83.38 465 TRP A C 1
ATOM 3670 O O . TRP A 1 465 ? 8.139 24.028 -12.076 1.00 83.38 465 TRP A O 1
ATOM 3680 N N . ARG A 1 466 ? 7.104 23.268 -13.901 1.00 81.38 466 ARG A N 1
ATOM 3681 C CA . ARG A 1 466 ? 5.813 23.100 -13.233 1.00 81.38 466 ARG A CA 1
ATOM 3682 C C . ARG A 1 466 ? 5.912 22.098 -12.093 1.00 81.38 466 ARG A C 1
ATOM 3684 O O . ARG A 1 466 ? 5.368 22.348 -11.025 1.00 81.38 466 ARG A O 1
ATOM 3691 N N . PHE A 1 467 ? 6.582 20.971 -12.296 1.00 80.00 467 PHE A N 1
ATOM 3692 C CA . PHE A 1 467 ? 6.718 19.950 -11.265 1.00 80.00 467 PHE A CA 1
ATOM 3693 C C . PHE A 1 467 ? 7.494 20.465 -10.044 1.00 80.00 467 PHE A C 1
ATOM 3695 O O . PHE A 1 467 ? 7.030 20.304 -8.916 1.00 80.00 467 PHE A O 1
ATOM 3702 N N . VAL A 1 468 ? 8.625 21.138 -10.265 1.00 75.50 468 VAL A N 1
ATOM 3703 C CA . VAL A 1 468 ? 9.484 21.645 -9.185 1.00 75.50 468 VAL A CA 1
ATOM 3704 C C . VAL A 1 468 ? 8.863 22.855 -8.467 1.00 75.50 468 VAL A C 1
ATOM 3706 O O . VAL A 1 468 ? 8.992 22.963 -7.249 1.00 75.50 468 VAL A O 1
ATOM 3709 N N . TYR A 1 469 ? 8.149 23.741 -9.177 1.00 72.69 469 TYR A N 1
ATOM 3710 C CA . TYR A 1 469 ? 7.760 25.060 -8.644 1.00 72.69 469 TYR A CA 1
ATOM 3711 C C . TYR A 1 469 ? 6.269 25.262 -8.362 1.00 72.69 469 TYR A C 1
ATOM 3713 O O . TYR A 1 469 ? 5.919 26.124 -7.553 1.00 72.69 469 TYR A O 1
ATOM 3721 N N . LYS A 1 470 ? 5.368 24.465 -8.950 1.00 68.38 470 LYS A N 1
ATOM 3722 C CA . LYS A 1 470 ? 3.918 24.575 -8.691 1.00 68.38 470 LYS A CA 1
ATOM 3723 C C . LYS A 1 470 ? 3.525 24.480 -7.208 1.00 68.38 470 LYS A C 1
ATOM 3725 O O . LYS A 1 470 ? 2.555 25.140 -6.838 1.00 68.38 470 LYS A O 1
ATOM 3730 N N . PRO A 1 471 ? 4.210 23.711 -6.337 1.00 63.44 471 PRO A N 1
ATOM 3731 C CA . PRO A 1 471 ? 3.892 23.717 -4.909 1.00 63.44 471 PRO A CA 1
ATOM 3732 C C . PRO A 1 471 ? 4.056 25.089 -4.237 1.00 63.44 471 PRO A C 1
ATOM 3734 O O . PRO A 1 471 ? 3.426 25.332 -3.211 1.00 63.44 471 PRO A O 1
ATOM 3737 N N . PHE A 1 472 ? 4.871 25.978 -4.812 1.00 58.31 472 PHE A N 1
ATOM 3738 C CA . PHE A 1 472 ? 5.226 27.274 -4.232 1.00 58.31 472 PHE A CA 1
ATOM 3739 C C . PHE A 1 472 ? 4.479 28.449 -4.879 1.00 58.31 472 PHE A C 1
ATOM 3741 O O . PHE A 1 472 ? 4.229 29.451 -4.214 1.00 58.31 472 PHE A O 1
ATOM 3748 N N . PHE A 1 473 ? 4.071 28.321 -6.148 1.00 58.72 473 PHE A N 1
ATOM 3749 C CA . PHE A 1 473 ? 3.455 29.408 -6.913 1.00 58.72 473 PHE A CA 1
ATOM 3750 C C . PHE A 1 473 ? 2.227 28.924 -7.698 1.00 58.72 473 PHE A C 1
ATOM 3752 O O . PHE A 1 473 ? 2.277 27.914 -8.398 1.00 58.72 473 PHE A O 1
ATOM 3759 N N . GLN A 1 474 ? 1.108 29.653 -7.613 1.00 61.22 474 GLN A N 1
ATOM 3760 C CA . GLN A 1 474 ? -0.106 29.373 -8.393 1.00 61.22 474 GLN A CA 1
ATOM 3761 C C . GLN A 1 474 ? -0.099 30.188 -9.693 1.00 61.22 474 GLN A C 1
ATOM 3763 O O . GLN A 1 474 ? -0.635 31.292 -9.738 1.00 61.22 474 GLN A O 1
ATOM 3768 N N . LYS A 1 475 ? 0.535 29.656 -10.744 1.00 61.94 475 LYS A N 1
ATOM 3769 C CA . LYS A 1 475 ? 0.623 30.296 -12.067 1.00 61.94 475 LYS A CA 1
ATOM 3770 C C . LYS A 1 475 ? 0.117 29.396 -13.192 1.00 61.94 475 LYS A C 1
ATOM 3772 O O . LYS A 1 475 ? 0.041 28.175 -13.041 1.00 61.94 475 LYS A O 1
ATOM 3777 N N . GLU A 1 476 ? -0.225 30.022 -14.318 1.00 63.88 476 GLU A N 1
ATOM 3778 C CA . GLU A 1 476 ? -0.677 29.338 -15.535 1.00 63.88 476 GLU A CA 1
ATOM 3779 C C . GLU A 1 476 ? 0.479 28.731 -16.350 1.00 63.88 476 GLU A C 1
ATOM 3781 O O . GLU A 1 476 ? 0.271 27.691 -16.968 1.00 63.88 476 GLU A O 1
ATOM 3786 N N . SER A 1 477 ? 1.691 29.303 -16.287 1.00 68.06 477 SER A N 1
ATOM 3787 C CA . SER A 1 477 ? 2.896 28.788 -16.961 1.00 68.06 477 SER A CA 1
ATOM 3788 C C . SER A 1 477 ? 4.127 28.816 -16.051 1.00 68.06 477 SER A C 1
ATOM 3790 O O . SER A 1 477 ? 4.236 29.671 -15.167 1.00 68.06 477 SER A O 1
ATOM 3792 N N . PHE A 1 478 ? 5.035 27.861 -16.272 1.00 68.94 478 PHE A N 1
ATOM 3793 C CA . PHE A 1 478 ? 6.280 27.685 -15.526 1.00 68.94 478 PHE A CA 1
ATOM 3794 C C . PHE A 1 478 ? 7.443 27.479 -16.508 1.00 68.94 478 PHE A C 1
ATOM 3796 O O . PHE A 1 478 ? 7.697 26.368 -16.959 1.00 68.94 478 PHE A O 1
ATOM 3803 N N . THR A 1 479 ? 8.165 28.546 -16.835 1.00 73.56 479 THR A N 1
ATOM 3804 C CA . THR A 1 479 ? 9.442 28.495 -17.573 1.00 73.56 479 THR A CA 1
ATOM 3805 C C . THR A 1 479 ? 10.604 28.909 -16.672 1.00 73.56 479 THR A C 1
ATOM 3807 O O . THR A 1 479 ? 10.392 29.570 -15.649 1.00 73.56 479 THR A O 1
ATOM 3810 N N . LYS A 1 480 ? 11.842 28.591 -17.072 1.00 70.56 480 LYS A N 1
ATOM 3811 C CA . LYS A 1 480 ? 13.069 29.006 -16.370 1.00 70.56 480 LYS A CA 1
ATOM 3812 C C . LYS A 1 480 ? 13.087 30.511 -16.072 1.00 70.56 480 LYS A C 1
ATOM 3814 O O . LYS A 1 480 ? 13.421 30.924 -14.966 1.00 70.56 480 LYS A O 1
ATOM 3819 N N . GLU A 1 481 ? 12.676 31.337 -17.029 1.00 71.00 481 GLU A N 1
ATOM 3820 C CA . GLU A 1 481 ? 12.661 32.800 -16.919 1.00 71.00 481 GLU A CA 1
ATOM 3821 C C . GLU A 1 481 ? 11.608 33.284 -15.917 1.00 71.00 481 GLU A C 1
ATOM 3823 O O . GLU A 1 481 ? 11.898 34.129 -15.066 1.00 71.00 481 GLU A O 1
ATOM 3828 N N . THR A 1 482 ? 10.394 32.726 -15.985 1.00 65.25 482 THR A N 1
ATOM 3829 C CA . THR A 1 482 ? 9.313 33.086 -15.052 1.00 65.25 482 THR A CA 1
ATOM 3830 C C . THR A 1 482 ? 9.673 32.720 -13.616 1.00 65.25 482 THR A C 1
ATOM 3832 O O . THR A 1 482 ? 9.486 33.528 -12.709 1.00 65.25 482 THR A O 1
ATOM 3835 N N . VAL A 1 483 ? 10.283 31.549 -13.427 1.00 64.06 483 VAL A N 1
ATOM 3836 C CA . VAL A 1 483 ? 10.721 31.052 -12.125 1.00 64.06 483 VAL A CA 1
ATOM 3837 C C . VAL A 1 483 ? 11.880 31.876 -11.570 1.00 64.06 483 VAL A C 1
ATOM 3839 O O . VAL A 1 483 ? 11.847 32.255 -10.403 1.00 64.06 483 VAL A O 1
ATOM 3842 N N . ASN A 1 484 ? 12.887 32.205 -12.385 1.00 65.31 484 ASN A N 1
ATOM 3843 C CA . ASN A 1 484 ? 14.007 33.040 -11.941 1.00 65.31 484 ASN A CA 1
ATOM 3844 C C . ASN A 1 484 ? 13.532 34.420 -11.475 1.00 65.31 484 ASN A C 1
ATOM 3846 O O . ASN A 1 484 ? 13.997 34.920 -10.453 1.00 65.31 484 ASN A O 1
ATOM 3850 N N . THR A 1 485 ? 12.567 35.006 -12.185 1.00 66.19 485 THR A N 1
ATOM 3851 C CA . THR A 1 485 ? 11.953 36.283 -11.797 1.00 66.19 485 THR A CA 1
ATOM 3852 C C . THR A 1 485 ? 11.234 36.163 -10.448 1.00 66.19 485 THR A C 1
ATOM 3854 O O . THR A 1 485 ? 11.356 37.046 -9.600 1.00 66.19 485 THR A O 1
ATOM 3857 N N . ASP A 1 486 ? 10.544 35.044 -10.208 1.00 62.81 486 ASP A N 1
ATOM 3858 C CA . ASP A 1 486 ? 9.837 34.792 -8.951 1.00 62.81 486 ASP A CA 1
ATOM 3859 C C . ASP A 1 486 ? 10.778 34.556 -7.772 1.00 62.81 486 ASP A C 1
ATOM 3861 O O . ASP A 1 486 ? 10.545 35.116 -6.705 1.00 62.81 486 ASP A O 1
ATOM 3865 N N . ILE A 1 487 ? 11.853 33.783 -7.950 1.00 60.16 487 ILE A N 1
ATOM 3866 C CA . ILE A 1 487 ? 12.866 33.555 -6.908 1.00 60.16 487 ILE A CA 1
ATOM 3867 C C . ILE A 1 487 ? 13.491 34.887 -6.488 1.00 60.16 487 ILE A C 1
ATOM 3869 O O . ILE A 1 487 ? 13.548 35.181 -5.294 1.00 60.16 487 ILE A O 1
ATOM 3873 N N . LEU A 1 488 ? 13.895 35.714 -7.457 1.00 59.12 488 LEU A N 1
ATOM 3874 C CA . LEU A 1 488 ? 14.436 37.050 -7.190 1.00 59.12 488 LEU A CA 1
ATOM 3875 C C . LEU A 1 488 ? 13.419 37.925 -6.440 1.00 59.12 488 LEU A C 1
ATOM 3877 O O . LEU A 1 488 ? 13.782 38.640 -5.510 1.00 59.12 488 LEU A O 1
ATOM 3881 N N . SER A 1 489 ? 12.129 37.819 -6.773 1.00 59.81 489 SER A N 1
ATOM 3882 C CA . SER A 1 489 ? 11.073 38.546 -6.059 1.00 59.81 489 SER A CA 1
ATOM 3883 C C . SER A 1 489 ? 10.789 38.003 -4.647 1.00 59.81 489 SER A C 1
ATOM 3885 O O . SER A 1 489 ? 10.520 38.785 -3.738 1.00 59.81 489 SER A O 1
ATOM 3887 N N . PHE A 1 490 ? 10.877 36.684 -4.438 1.00 59.53 490 PHE A N 1
ATOM 3888 C CA . PHE A 1 490 ? 10.570 36.013 -3.172 1.00 59.53 490 PHE A CA 1
ATOM 3889 C C . PHE A 1 490 ? 11.666 36.227 -2.124 1.00 59.53 490 PHE A C 1
ATOM 3891 O O . PHE A 1 490 ? 11.364 36.407 -0.946 1.00 59.53 490 PHE A O 1
ATOM 3898 N N . TYR A 1 491 ? 12.931 36.252 -2.549 1.00 54.25 491 TYR A N 1
ATOM 3899 C CA . TYR A 1 491 ? 14.072 36.540 -1.674 1.00 54.25 491 TYR A CA 1
ATOM 3900 C C . TYR A 1 491 ? 14.394 38.037 -1.547 1.00 54.25 491 TYR A C 1
ATOM 3902 O O . TYR A 1 491 ? 15.304 38.395 -0.804 1.00 54.25 491 TYR A O 1
ATOM 3910 N N . GLY A 1 492 ? 13.608 38.912 -2.186 1.00 50.53 492 GLY A N 1
ATOM 3911 C CA . GLY A 1 492 ? 13.694 40.357 -1.985 1.00 50.53 492 GLY A CA 1
ATOM 3912 C C . GLY A 1 492 ? 14.859 41.050 -2.697 1.00 50.53 492 GLY A C 1
ATOM 3913 O O . GLY A 1 492 ? 15.380 42.018 -2.145 1.00 50.53 492 GLY A O 1
ATOM 3914 N N . GLY A 1 493 ? 15.204 40.620 -3.917 1.00 42.31 493 GLY A N 1
ATOM 3915 C CA . GLY A 1 493 ? 16.206 41.269 -4.775 1.00 42.31 493 GLY A CA 1
ATOM 3916 C C . GLY A 1 493 ? 17.592 40.654 -4.691 1.00 42.31 493 GLY A C 1
ATOM 3917 O O . GLY A 1 493 ? 18.203 40.725 -3.603 1.00 42.31 493 GLY A O 1
#

pLDDT: mean 86.47, std 15.26, range [36.5, 98.75]

Secondary structure (DSSP, 8-state):
--S-TTS-HHHHHHHT---TTHHHH--GGGGEEEEEEE-TTS-EEEEETTSTTGGGGSSSTTSS-EEEEEEEPP-PPPS--EEEEEEESSHHHHHHHHHHHHHTT---SEEEEE-HHHHHHHHHHHTS--S-SSEEEEEEES-HHHHHHHHHHHTTTSEEPPHHHHHHHHHGGG-TT----S---EEEEEEEEEHHHHHHHHHHHHHHHHHHT-PPEEEEEE-SSSEEEEEEEEE--TTSHHHHHHHHTHHHHHHHHHHHTT-EES--TTTTGGGHHHHS-HHHHHHHHHHHHHH-TT--SSTTSSS----SSTTHHHHHT-HHHHHHHHHHHHHHHHHHGGG-----PPP---HHHHHHHH-----GGGGT-HHHHHH--GGGSHHHHHHHHHHHHTT----HHHHHHHHT-----HHHHT-TT---HHHHHHHHHHHHHHHH---HHHHHHHHHHHHH-HHHHHHHHTTT---S---HHHHHHHHHHHTT-